Protein 3C3V (pdb70)

Structure (mmCIF, N/CA/C/O backbone):
data_3C3V
#
_entry.id   3C3V
#
_cell.length_a   144.929
_cell.length_b   144.929
_cell.length_c   86.924
_cell.angle_alpha   90.000
_cell.angle_beta   90.000
_cell.angle_gamma   120.000
#
_symmetry.space_group_name_H-M   'P 63 2 2'
#
loop_
_entity.id
_entity.type
_entity.pdbx_description
1 polymer 'Arachin Arah3 isoform'
2 non-polymer 'SODIUM ION'
3 water water
#
loop_
_atom_site.group_PDB
_atom_site.id
_atom_site.type_symbol
_atom_site.label_atom_id
_atom_site.label_alt_id
_atom_site.label_comp_id
_atom_site.label_asym_id
_atom_site.label_entity_id
_atom_site.label_seq_id
_atom_site.pdbx_PDB_ins_code
_atom_site.Cartn_x
_atom_site.Cartn_y
_atom_site.Cartn_z
_atom_site.occupancy
_atom_site.B_iso_or_equiv
_atom_site.auth_seq_id
_atom_site.auth_comp_id
_atom_site.auth_asym_id
_atom_site.auth_atom_id
_atom_site.pdbx_PDB_model_num
ATOM 1 N N . ILE A 1 1 ? 62.998 -40.978 12.040 1.00 29.93 21 ILE A N 1
ATOM 2 C CA . ILE A 1 1 ? 64.224 -40.838 11.131 1.00 30.64 21 ILE A CA 1
ATOM 3 C C . ILE A 1 1 ? 64.128 -41.761 9.920 1.00 29.07 21 ILE A C 1
ATOM 4 O O . ILE A 1 1 ? 63.317 -42.736 9.908 1.00 26.78 21 ILE A O 1
ATOM 9 N N . SER A 1 2 ? 64.858 -41.420 8.866 1.00 28.90 22 SER A N 1
ATOM 10 C CA . SER A 1 2 ? 65.126 -42.410 7.773 1.00 29.35 22 SER A CA 1
ATOM 11 C C . SER A 1 2 ? 66.364 -41.999 7.037 1.00 29.47 22 SER A C 1
ATOM 12 O O . SER A 1 2 ? 66.803 -40.816 7.095 1.00 28.51 22 SER A O 1
ATOM 15 N N . PHE A 1 3 ? 66.966 -42.972 6.395 1.00 28.03 23 PHE A N 1
ATOM 16 C CA . PHE A 1 3 ? 68.171 -42.704 5.610 1.00 28.60 23 PHE A CA 1
ATOM 17 C C . PHE A 1 3 ? 67.895 -43.502 4.350 1.00 29.27 23 PHE A C 1
ATOM 18 O O . PHE A 1 3 ? 67.826 -44.796 4.434 1.00 28.82 23 PHE A O 1
ATOM 26 N N . ARG A 1 4 ? 67.649 -42.782 3.243 1.00 26.33 24 ARG A N 1
ATOM 27 C CA . ARG A 1 4 ? 67.276 -43.401 2.010 1.00 26.80 24 ARG A CA 1
ATOM 28 C C . ARG A 1 4 ? 67.998 -42.735 0.871 1.00 28.44 24 ARG A C 1
ATOM 29 O O . ARG A 1 4 ? 68.452 -41.569 0.986 1.00 30.17 24 ARG A O 1
ATOM 37 N N . GLN A 1 5 ? 68.192 -43.452 -0.215 1.00 31.30 25 GLN A N 1
ATOM 38 C CA . GLN A 1 5 ? 68.665 -42.916 -1.495 1.00 33.23 25 GLN A CA 1
ATOM 39 C C . GLN A 1 5 ? 67.643 -41.971 -2.133 1.00 34.69 25 GLN A C 1
ATOM 40 O O . GLN A 1 5 ? 66.450 -42.304 -2.167 1.00 31.64 25 GLN A O 1
ATOM 46 N N . GLN A 1 6 ? 68.067 -40.779 -2.615 1.00 35.79 26 GLN A N 1
ATOM 47 C CA . GLN A 1 6 ? 67.120 -39.906 -3.346 1.00 37.16 26 GLN A CA 1
ATOM 48 C C . GLN A 1 6 ? 66.784 -40.478 -4.701 1.00 37.21 26 GLN A C 1
ATOM 49 O O . GLN A 1 6 ? 67.599 -41.166 -5.301 1.00 37.01 26 GLN A O 1
ATOM 55 N N . PRO A 1 7 ? 65.576 -40.180 -5.211 1.00 38.90 27 PRO A N 1
ATOM 56 C CA . PRO A 1 7 ? 65.194 -40.638 -6.571 1.00 40.06 27 PRO A CA 1
ATOM 57 C C . PRO A 1 7 ? 65.925 -39.881 -7.693 1.00 41.88 27 PRO A C 1
ATOM 58 O O . PRO A 1 7 ? 66.471 -38.777 -7.446 1.00 40.39 27 PRO A O 1
ATOM 62 N N . GLU A 1 8 ? 65.947 -40.472 -8.895 1.00 43.20 28 GLU A N 1
ATOM 63 C CA . GLU A 1 8 ? 66.654 -39.843 -10.032 1.00 46.02 28 GLU A CA 1
ATOM 64 C C . GLU A 1 8 ? 66.030 -38.451 -10.392 1.00 45.94 28 GLU A C 1
ATOM 65 O O . GLU A 1 8 ? 64.897 -38.121 -9.954 1.00 44.51 28 GLU A O 1
ATOM 71 N N . GLU A 1 9 ? 66.771 -37.645 -11.168 1.00 45.46 29 GLU A N 1
ATOM 72 C CA . GLU A 1 9 ? 66.326 -36.301 -11.554 1.00 45.86 29 GLU A CA 1
ATOM 73 C C . GLU A 1 9 ? 64.893 -36.366 -12.123 1.00 44.12 29 GLU A C 1
ATOM 74 O O . GLU A 1 9 ? 64.555 -37.272 -12.924 1.00 43.28 29 GLU A O 1
ATOM 80 N N . ASN A 1 10 ? 64.070 -35.437 -11.648 1.00 42.68 30 ASN A N 1
ATOM 81 C CA . ASN A 1 10 ? 62.699 -35.279 -12.066 1.00 41.66 30 ASN A CA 1
ATOM 82 C C . ASN A 1 10 ? 61.700 -36.377 -11.611 1.00 39.35 30 ASN A C 1
ATOM 83 O O . ASN A 1 10 ? 60.553 -36.268 -12.007 1.00 39.34 30 ASN A O 1
ATOM 88 N N . ALA A 1 11 ? 62.094 -37.391 -10.815 1.00 36.10 31 ALA A N 1
ATOM 89 C CA . ALA A 1 11 ? 61.156 -38.517 -10.529 1.00 34.49 31 ALA A CA 1
ATOM 90 C C . ALA A 1 11 ? 59.891 -38.067 -9.836 1.00 32.87 31 ALA A C 1
ATOM 91 O O . ALA A 1 11 ? 58.838 -38.754 -9.958 1.00 33.37 31 ALA A O 1
ATOM 93 N N . CYS A 1 12 ? 59.974 -36.971 -9.070 1.00 31.54 32 CYS A N 1
ATOM 94 C CA . CYS A 1 12 ? 58.857 -36.491 -8.229 1.00 31.58 32 CYS A CA 1
ATOM 95 C C . CYS A 1 12 ? 58.186 -35.247 -8.828 1.00 32.37 32 CYS A C 1
ATOM 96 O O . CYS A 1 12 ? 57.469 -34.552 -8.153 1.00 31.01 32 CYS A O 1
ATOM 99 N N . GLN A 1 13 ? 58.479 -35.007 -10.105 1.00 33.18 33 GLN A N 1
ATOM 100 C CA . GLN A 1 13 ? 57.817 -33.979 -10.933 1.00 35.33 33 GLN A CA 1
ATOM 101 C C . GLN A 1 13 ? 56.752 -34.608 -11.829 1.00 33.82 33 GLN A C 1
ATOM 102 O O . GLN A 1 13 ? 57.047 -35.358 -12.763 1.00 34.31 33 GLN A O 1
ATOM 108 N N . PHE A 1 14 ? 55.505 -34.320 -11.485 1.00 34.07 34 PHE A N 1
ATOM 109 C CA . PHE A 1 14 ? 54.370 -35.061 -12.010 1.00 34.41 34 PHE A CA 1
ATOM 110 C C . PHE A 1 14 ? 53.495 -34.168 -12.859 1.00 36.06 34 PHE A C 1
ATOM 111 O O . PHE A 1 14 ? 53.101 -33.118 -12.386 1.00 36.25 34 PHE A O 1
ATOM 119 N N . GLN A 1 15 ? 53.125 -34.641 -14.043 1.00 38.44 35 GLN A N 1
ATOM 120 C CA A GLN A 1 15 ? 51.991 -34.081 -14.815 0.50 39.11 35 GLN A CA 1
ATOM 121 C CA B GLN A 1 15 ? 51.995 -34.008 -14.746 0.50 39.00 35 GLN A CA 1
ATOM 122 C C . GLN A 1 15 ? 50.693 -34.535 -14.119 1.00 38.89 35 GLN A C 1
ATOM 123 O O . GLN A 1 15 ? 49.822 -33.764 -13.741 1.00 39.05 35 GLN A O 1
ATOM 134 N N . ARG A 1 16 ? 50.586 -35.832 -13.908 1.00 38.26 36 ARG A N 1
ATOM 135 C CA . ARG A 1 16 ? 49.492 -36.333 -13.066 1.00 38.29 36 ARG A CA 1
ATOM 136 C C . ARG A 1 16 ? 49.983 -37.518 -12.231 1.00 36.33 36 ARG A C 1
ATOM 137 O O . ARG A 1 16 ? 50.876 -38.221 -12.660 1.00 36.92 36 ARG A O 1
ATOM 145 N N . LEU A 1 17 ? 49.424 -37.667 -11.034 1.00 36.40 37 LEU A N 1
ATOM 146 C CA . LEU A 1 17 ? 49.603 -38.836 -10.179 1.00 36.62 37 LEU A CA 1
ATOM 147 C C . LEU A 1 17 ? 48.477 -39.813 -10.468 1.00 37.27 37 LEU A C 1
ATOM 148 O O . LEU A 1 17 ? 47.302 -39.428 -10.478 1.00 37.13 37 LEU A O 1
ATOM 153 N N . ASN A 1 18 ? 48.844 -41.051 -10.739 1.00 36.98 38 ASN A N 1
ATOM 154 C CA . ASN A 1 18 ? 47.888 -42.137 -10.980 1.00 37.88 38 ASN A CA 1
ATOM 155 C C . ASN A 1 18 ? 47.795 -43.052 -9.788 1.00 38.06 38 ASN A C 1
ATOM 156 O O . ASN A 1 18 ? 48.818 -43.384 -9.189 1.00 38.12 38 ASN A O 1
ATOM 161 N N . ALA A 1 19 ? 46.579 -43.425 -9.406 1.00 38.16 39 ALA A N 1
ATOM 162 C CA . ALA A 1 19 ? 46.366 -44.556 -8.498 1.00 37.90 39 ALA A CA 1
ATOM 163 C C . ALA A 1 19 ? 46.760 -45.818 -9.252 1.00 38.02 39 ALA A C 1
ATOM 164 O O . ALA A 1 19 ? 46.710 -45.859 -10.487 1.00 39.15 39 ALA A O 1
ATOM 166 N N . GLN A 1 20 ? 47.234 -46.825 -8.527 1.00 36.95 40 GLN A N 1
ATOM 167 C CA . GLN A 1 20 ? 47.771 -48.032 -9.141 1.00 37.43 40 GLN A CA 1
ATOM 168 C C . GLN A 1 20 ? 47.104 -49.297 -8.557 1.00 34.94 40 GLN A C 1
ATOM 169 O O . GLN A 1 20 ? 46.824 -49.348 -7.356 1.00 32.58 40 GLN A O 1
ATOM 175 N N . ARG A 1 21 ? 46.882 -50.310 -9.407 1.00 35.79 41 ARG A N 1
ATOM 176 C CA . ARG A 1 21 ? 46.371 -51.621 -8.970 1.00 36.30 41 ARG A CA 1
ATOM 177 C C . ARG A 1 21 ? 47.437 -52.628 -9.318 1.00 34.26 41 ARG A C 1
ATOM 178 O O . ARG A 1 21 ? 48.253 -52.345 -10.164 1.00 32.83 41 ARG A O 1
ATOM 186 N N . PRO A 1 22 ? 47.426 -53.831 -8.702 1.00 34.60 42 PRO A N 1
ATOM 187 C CA . PRO A 1 22 ? 48.477 -54.778 -9.129 1.00 34.52 42 PRO A CA 1
ATOM 188 C C . PRO A 1 22 ? 48.454 -55.141 -10.603 1.00 35.24 42 PRO A C 1
ATOM 189 O O . PRO A 1 22 ? 47.381 -55.090 -11.261 1.00 35.61 42 PRO A O 1
ATOM 193 N N . ASP A 1 23 ? 49.597 -55.499 -11.157 1.00 36.38 43 ASP A N 1
ATOM 194 C CA . ASP A 1 23 ? 49.653 -55.832 -12.560 1.00 37.56 43 ASP A CA 1
ATOM 195 C C . ASP A 1 23 ? 50.147 -57.253 -12.868 1.00 37.49 43 ASP A C 1
ATOM 196 O O . ASP A 1 23 ? 50.357 -57.596 -14.038 1.00 37.61 43 ASP A O 1
ATOM 201 N N . ASN A 1 24 ? 50.377 -58.050 -11.817 1.00 35.71 44 ASN A N 1
ATOM 202 C CA . ASN A 1 24 ? 50.819 -59.399 -11.944 1.00 35.64 44 ASN A CA 1
ATOM 203 C C . ASN A 1 24 ? 50.387 -60.223 -10.736 1.00 35.03 44 ASN A C 1
ATOM 204 O O . ASN A 1 24 ? 50.403 -59.731 -9.598 1.00 33.41 44 ASN A O 1
ATOM 209 N N . ARG A 1 25 ? 50.028 -61.482 -11.015 1.00 35.31 45 ARG A N 1
ATOM 210 C CA . ARG A 1 25 ? 49.714 -62.495 -10.037 1.00 35.84 45 ARG A CA 1
ATOM 211 C C . ARG A 1 25 ? 50.549 -63.790 -10.221 1.00 36.64 45 ARG A C 1
ATOM 212 O O . ARG A 1 25 ? 50.660 -64.317 -11.337 1.00 38.07 45 ARG A O 1
ATOM 220 N N . ILE A 1 26 ? 51.155 -64.268 -9.136 1.00 34.62 46 ILE A N 1
ATOM 221 C CA . ILE A 1 26 ? 52.000 -65.452 -9.134 1.00 34.92 46 ILE A CA 1
ATOM 222 C C . ILE A 1 26 ? 51.232 -66.471 -8.319 1.00 33.57 46 ILE A C 1
ATOM 223 O O . ILE A 1 26 ? 50.941 -66.294 -7.126 1.00 31.02 46 ILE A O 1
ATOM 228 N N . GLU A 1 27 ? 50.858 -67.544 -9.016 1.00 35.26 47 GLU A N 1
ATOM 229 C CA . GLU A 1 27 ? 50.027 -68.622 -8.470 1.00 34.87 47 GLU A CA 1
ATOM 230 C C . GLU A 1 27 ? 50.811 -69.625 -7.676 1.00 35.04 47 GLU A C 1
ATOM 231 O O . GLU A 1 27 ? 51.926 -70.039 -8.094 1.00 38.42 47 GLU A O 1
ATOM 237 N N . SER A 1 28 ? 50.284 -70.016 -6.520 1.00 34.47 48 SER A N 1
ATOM 238 C CA . SER A 1 28 ? 50.807 -71.191 -5.843 1.00 35.99 48 SER A CA 1
ATOM 239 C C . SER A 1 28 ? 49.687 -72.041 -5.317 1.00 36.80 48 SER A C 1
ATOM 240 O O . SER A 1 28 ? 48.464 -71.700 -5.416 1.00 34.05 48 SER A O 1
ATOM 243 N N . GLU A 1 29 ? 50.159 -73.137 -4.740 1.00 37.55 49 GLU A N 1
ATOM 244 C CA . GLU A 1 29 ? 49.329 -74.139 -4.178 1.00 39.67 49 GLU A CA 1
ATOM 245 C C . GLU A 1 29 ? 48.315 -73.627 -3.171 1.00 39.29 49 GLU A C 1
ATOM 246 O O . GLU A 1 29 ? 47.139 -73.809 -3.382 1.00 42.29 49 GLU A O 1
ATOM 252 N N . GLY A 1 30 ? 48.688 -73.078 -2.037 1.00 37.49 50 GLY A N 1
ATOM 253 C CA . GLY A 1 30 ? 47.565 -72.547 -1.278 1.00 35.05 50 GLY A CA 1
ATOM 254 C C . GLY A 1 30 ? 47.370 -71.039 -1.211 1.00 32.41 50 GLY A C 1
ATOM 255 O O . GLY A 1 30 ? 46.921 -70.560 -0.182 1.00 32.33 50 GLY A O 1
ATOM 256 N N . GLY A 1 31 ? 47.657 -70.292 -2.269 1.00 30.24 51 GLY A N 1
ATOM 257 C CA . GLY A 1 31 ? 47.294 -68.882 -2.264 1.00 29.37 51 GLY A CA 1
ATOM 258 C C . GLY A 1 31 ? 47.962 -68.225 -3.475 1.00 30.04 51 GLY A C 1
ATOM 259 O O . GLY A 1 31 ? 48.239 -68.917 -4.495 1.00 30.13 51 GLY A O 1
ATOM 260 N N . TYR A 1 32 ? 48.275 -66.919 -3.383 1.00 29.28 52 TYR A N 1
ATOM 261 C CA . TYR A 1 32 ? 48.962 -66.238 -4.493 1.00 28.97 52 TYR A CA 1
ATOM 262 C C . TYR A 1 32 ? 49.629 -64.938 -3.967 1.00 28.82 52 TYR A C 1
ATOM 263 O O . TYR A 1 32 ? 49.292 -64.488 -2.881 1.00 29.29 52 TYR A O 1
ATOM 272 N N . ILE A 1 33 ? 50.441 -64.336 -4.826 1.00 28.85 53 ILE A N 1
ATOM 273 C CA . ILE A 1 33 ? 51.145 -63.042 -4.530 1.00 29.42 53 ILE A CA 1
ATOM 274 C C . ILE A 1 33 ? 50.889 -62.151 -5.755 1.00 29.53 53 ILE A C 1
ATOM 275 O O . ILE A 1 33 ? 51.054 -62.588 -6.914 1.00 30.71 53 ILE A O 1
ATOM 280 N N . GLU A 1 34 ? 50.395 -60.944 -5.517 1.00 28.54 54 GLU A N 1
ATOM 281 C CA . GLU A 1 34 ? 50.211 -59.984 -6.555 1.00 28.90 54 GLU A CA 1
ATOM 282 C C . GLU A 1 34 ? 51.200 -58.840 -6.328 1.00 28.27 54 GLU A C 1
ATOM 283 O O . GLU A 1 34 ? 51.456 -58.494 -5.174 1.00 29.36 54 GLU A O 1
ATOM 289 N N . THR A 1 35 ? 51.732 -58.319 -7.425 1.00 27.46 55 THR A N 1
ATOM 290 C CA . THR A 1 35 ? 52.790 -57.243 -7.338 1.00 28.64 55 THR A CA 1
ATOM 291 C C . THR A 1 35 ? 52.284 -56.000 -8.080 1.00 29.54 55 THR A C 1
ATOM 292 O O . THR A 1 35 ? 51.560 -56.134 -9.107 1.00 29.27 55 THR A O 1
ATOM 296 N N . TRP A 1 36 ? 52.613 -54.800 -7.543 1.00 28.52 56 TRP A N 1
ATOM 297 C CA . TRP A 1 36 ? 52.514 -53.532 -8.283 1.00 29.28 56 TRP A CA 1
ATOM 298 C C . TRP A 1 36 ? 53.845 -53.263 -9.005 1.00 30.17 56 TRP A C 1
ATOM 299 O O . TRP A 1 36 ? 54.940 -53.602 -8.482 1.00 30.61 56 TRP A O 1
ATOM 310 N N . ASN A 1 37 ? 53.763 -52.728 -10.205 1.00 30.74 57 ASN A N 1
ATOM 311 C CA . ASN A 1 37 ? 54.929 -52.458 -10.997 1.00 30.97 57 ASN A CA 1
ATOM 312 C C . ASN A 1 37 ? 55.759 -51.367 -10.258 1.00 31.13 57 ASN A C 1
ATOM 313 O O . ASN A 1 37 ? 55.291 -50.271 -10.076 1.00 30.91 57 ASN A O 1
ATOM 318 N N . PRO A 1 38 ? 56.976 -51.709 -9.818 1.00 32.03 58 PRO A N 1
ATOM 319 C CA . PRO A 1 38 ? 57.763 -50.684 -9.084 1.00 31.95 58 PRO A CA 1
ATOM 320 C C . PRO A 1 38 ? 58.425 -49.619 -10.019 1.00 32.12 58 PRO A C 1
ATOM 321 O O . PRO A 1 38 ? 59.042 -48.628 -9.512 1.00 31.00 58 PRO A O 1
ATOM 325 N N . ASN A 1 39 ? 58.306 -49.830 -11.338 1.00 32.16 59 ASN A N 1
ATOM 326 C CA . ASN A 1 39 ? 58.908 -48.971 -12.387 1.00 32.97 59 ASN A CA 1
ATOM 327 C C . ASN A 1 39 ? 58.028 -47.780 -12.756 1.00 32.76 59 ASN A C 1
ATOM 328 O O . ASN A 1 39 ? 58.468 -46.877 -13.457 1.00 32.72 59 ASN A O 1
ATOM 333 N N . ASN A 1 40 ? 56.785 -47.791 -12.275 1.00 32.30 60 ASN A N 1
ATOM 334 C CA . ASN A 1 40 ? 55.843 -46.701 -12.477 1.00 32.11 60 ASN A CA 1
ATOM 335 C C . ASN A 1 40 ? 56.311 -45.464 -11.723 1.00 31.73 60 ASN A C 1
ATOM 336 O O . ASN A 1 40 ? 56.920 -45.568 -10.647 1.00 32.04 60 ASN A O 1
ATOM 341 N N . GLN A 1 41 ? 55.996 -44.290 -12.258 1.00 30.76 61 GLN A N 1
ATOM 342 C CA . GLN A 1 41 ? 56.573 -43.062 -11.693 1.00 30.65 61 GLN A CA 1
ATOM 343 C C . GLN A 1 41 ? 56.309 -42.895 -10.202 1.00 30.10 61 GLN A C 1
ATOM 344 O O . GLN A 1 41 ? 57.208 -42.417 -9.460 1.00 30.17 61 GLN A O 1
ATOM 350 N N . GLU A 1 42 ? 55.085 -43.250 -9.766 1.00 29.00 62 GLU A N 1
ATOM 351 C CA . GLU A 1 42 ? 54.657 -43.079 -8.380 1.00 28.87 62 GLU A CA 1
ATOM 352 C C . GLU A 1 42 ? 55.592 -43.852 -7.433 1.00 29.24 62 GLU A C 1
ATOM 353 O O . GLU A 1 42 ? 55.976 -43.332 -6.368 1.00 27.97 62 GLU A O 1
ATOM 359 N N . PHE A 1 43 ? 55.921 -45.083 -7.813 1.00 27.34 63 PHE A N 1
ATOM 360 C CA . PHE A 1 43 ? 56.831 -45.925 -7.031 1.00 29.94 63 PHE A CA 1
ATOM 361 C C . PHE A 1 43 ? 58.310 -45.567 -7.138 1.00 30.10 63 PHE A C 1
ATOM 362 O O . PHE A 1 43 ? 59.054 -45.753 -6.164 1.00 29.77 63 PHE A O 1
ATOM 370 N N . GLU A 1 44 ? 58.734 -45.154 -8.321 1.00 31.36 64 GLU A N 1
ATOM 371 C CA . GLU A 1 44 ? 60.106 -44.591 -8.492 1.00 32.46 64 GLU A CA 1
ATOM 372 C C . GLU A 1 44 ? 60.372 -43.394 -7.564 1.00 31.27 64 GLU A C 1
ATOM 373 O O . GLU A 1 44 ? 61.414 -43.324 -6.898 1.00 28.90 64 GLU A O 1
ATOM 379 N N . CYS A 1 45 ? 59.417 -42.456 -7.539 1.00 29.85 65 CYS A N 1
ATOM 380 C CA . CYS A 1 45 ? 59.415 -41.322 -6.648 1.00 28.91 65 CYS A CA 1
ATOM 381 C C . CYS A 1 45 ? 59.528 -41.705 -5.177 1.00 27.47 65 CYS A C 1
ATOM 382 O O . CYS A 1 45 ? 60.431 -41.245 -4.512 1.00 26.47 65 CYS A O 1
ATOM 385 N N . ALA A 1 46 ? 58.632 -42.582 -4.685 1.00 25.28 66 ALA A N 1
ATOM 386 C CA . ALA A 1 46 ? 58.628 -43.076 -3.313 1.00 24.70 66 ALA A CA 1
ATOM 387 C C . ALA A 1 46 ? 59.802 -44.015 -2.939 1.00 24.29 66 ALA A C 1
ATOM 388 O O . ALA A 1 46 ? 60.122 -44.096 -1.765 1.00 24.70 66 ALA A O 1
ATOM 390 N N . GLY A 1 47 ? 60.465 -44.610 -3.949 1.00 24.23 67 GLY A N 1
ATOM 391 C CA . GLY A 1 47 ? 61.604 -45.500 -3.820 1.00 24.29 67 GLY A CA 1
ATOM 392 C C . GLY A 1 47 ? 61.196 -46.804 -3.142 1.00 23.87 67 GLY A C 1
ATOM 393 O O . GLY A 1 47 ? 61.930 -47.307 -2.332 1.00 23.56 67 GLY A O 1
ATOM 394 N N . VAL A 1 48 ? 59.997 -47.308 -3.410 1.00 23.44 68 VAL A N 1
ATOM 395 C CA . VAL A 1 48 ? 59.507 -48.490 -2.673 1.00 21.51 68 VAL A CA 1
ATOM 396 C C . VAL A 1 48 ? 58.817 -49.472 -3.679 1.00 23.00 68 VAL A C 1
ATOM 397 O O . VAL A 1 48 ? 58.502 -49.103 -4.824 1.00 23.90 68 VAL A O 1
ATOM 401 N N . ALA A 1 49 ? 58.590 -50.684 -3.234 1.00 21.76 69 ALA A N 1
ATOM 402 C CA . ALA A 1 49 ? 57.797 -51.718 -4.032 1.00 23.69 69 ALA A CA 1
ATOM 403 C C . ALA A 1 49 ? 56.695 -52.259 -3.130 1.00 24.71 69 ALA A C 1
ATOM 404 O O . ALA A 1 49 ? 56.831 -52.270 -1.903 1.00 24.58 69 ALA A O 1
ATOM 406 N N . LEU A 1 50 ? 55.572 -52.667 -3.736 1.00 24.30 70 LEU A N 1
ATOM 407 C CA . LEU A 1 50 ? 54.409 -53.100 -2.979 1.00 24.08 70 LEU A CA 1
ATOM 408 C C . LEU A 1 50 ? 53.923 -54.436 -3.551 1.00 23.76 70 LEU A C 1
ATOM 409 O O . LEU A 1 50 ? 53.941 -54.661 -4.803 1.00 24.71 70 LEU A O 1
ATOM 414 N N . SER A 1 51 ? 53.473 -55.275 -2.640 1.00 25.22 71 SER A N 1
ATOM 415 C CA . SER A 1 51 ? 52.855 -56.579 -3.018 1.00 23.64 71 SER A CA 1
ATOM 416 C C . SER A 1 51 ? 51.782 -56.966 -2.040 1.00 24.31 71 SER A C 1
ATOM 417 O O . SER A 1 51 ? 51.640 -56.395 -0.944 1.00 24.35 71 SER A O 1
ATOM 420 N N . ARG A 1 52 ? 50.992 -57.967 -2.438 1.00 26.36 72 ARG A N 1
ATOM 421 C CA A ARG A 1 52 ? 49.857 -58.392 -1.656 0.50 27.06 72 ARG A CA 1
ATOM 422 C CA B ARG A 1 52 ? 49.853 -58.390 -1.643 0.50 27.27 72 ARG A CA 1
ATOM 423 C C . ARG A 1 52 ? 49.854 -59.909 -1.694 1.00 27.60 72 ARG A C 1
ATOM 424 O O . ARG A 1 52 ? 50.011 -60.498 -2.747 1.00 29.11 72 ARG A O 1
ATOM 439 N N . LEU A 1 53 ? 49.724 -60.525 -0.551 1.00 28.76 73 LEU A N 1
ATOM 440 C CA . LEU A 1 53 ? 49.788 -61.970 -0.429 1.00 29.03 73 LEU A CA 1
ATOM 441 C C . LEU A 1 53 ? 48.423 -62.476 0.060 1.00 28.55 73 LEU A C 1
ATOM 442 O O . LEU A 1 53 ? 47.782 -61.887 0.983 1.00 26.70 73 LEU A O 1
ATOM 447 N N . VAL A 1 54 ? 47.943 -63.569 -0.546 1.00 28.98 74 VAL A N 1
ATOM 448 C CA . VAL A 1 54 ? 46.717 -64.208 0.002 1.00 29.22 74 VAL A CA 1
ATOM 449 C C . VAL A 1 54 ? 47.085 -65.645 0.389 1.00 26.88 74 VAL A C 1
ATOM 450 O O . VAL A 1 54 ? 47.701 -66.394 -0.395 1.00 27.67 74 VAL A O 1
ATOM 454 N N . LEU A 1 55 ? 46.771 -66.009 1.610 1.00 25.66 75 LEU A N 1
ATOM 455 C CA . LEU A 1 55 ? 47.079 -67.371 2.135 1.00 28.33 75 LEU A CA 1
ATOM 456 C C . LEU A 1 55 ? 45.785 -68.009 2.614 1.00 28.41 75 LEU A C 1
ATOM 457 O O . LEU A 1 55 ? 45.117 -67.503 3.559 1.00 27.63 75 LEU A O 1
ATOM 462 N N . ARG A 1 56 ? 45.421 -69.139 1.966 1.00 28.81 76 ARG A N 1
ATOM 463 C CA . ARG A 1 56 ? 44.170 -69.820 2.322 1.00 29.90 76 ARG A CA 1
ATOM 464 C C . ARG A 1 56 ? 44.403 -70.691 3.581 1.00 29.49 76 ARG A C 1
ATOM 465 O O . ARG A 1 56 ? 45.550 -70.842 4.056 1.00 29.41 76 ARG A O 1
ATOM 473 N N . ARG A 1 57 ? 43.346 -71.290 4.130 1.00 29.15 77 ARG A N 1
ATOM 474 C CA . ARG A 1 57 ? 43.518 -72.193 5.264 1.00 29.32 77 ARG A CA 1
ATOM 475 C C . ARG A 1 57 ? 44.638 -73.242 5.007 1.00 30.01 77 ARG A C 1
ATOM 476 O O . ARG A 1 57 ? 44.704 -73.918 3.926 1.00 31.32 77 ARG A O 1
ATOM 484 N N . ASN A 1 58 ? 45.469 -73.430 6.033 1.00 28.97 78 ASN A N 1
ATOM 485 C CA . ASN A 1 58 ? 46.641 -74.327 6.007 1.00 30.55 78 ASN A CA 1
ATOM 486 C C . ASN A 1 58 ? 47.741 -73.986 4.989 1.00 30.08 78 ASN A C 1
ATOM 487 O O . ASN A 1 58 ? 48.566 -74.857 4.697 1.00 31.17 78 ASN A O 1
ATOM 492 N N . ALA A 1 59 ? 47.786 -72.750 4.448 1.00 29.14 79 ALA A N 1
ATOM 493 C CA . ALA A 1 59 ? 48.792 -72.409 3.433 1.00 29.18 79 ALA A CA 1
ATOM 494 C C . ALA A 1 59 ? 50.013 -71.814 4.215 1.00 28.14 79 ALA A C 1
ATOM 495 O O . ALA A 1 59 ? 49.841 -71.130 5.193 1.00 28.90 79 ALA A O 1
ATOM 497 N N . LEU A 1 60 ? 51.197 -72.169 3.759 1.00 29.47 80 LEU A N 1
ATOM 498 C CA . LEU A 1 60 ? 52.487 -71.734 4.378 1.00 27.97 80 LEU A CA 1
ATOM 499 C C . LEU A 1 60 ? 53.226 -70.951 3.335 1.00 28.80 80 LEU A C 1
ATOM 500 O O . LEU A 1 60 ? 53.550 -71.471 2.305 1.00 28.85 80 LEU A O 1
ATOM 505 N N . ARG A 1 61 ? 53.590 -69.690 3.629 1.00 29.32 81 ARG A N 1
ATOM 506 C CA . ARG A 1 61 ? 54.468 -68.940 2.733 1.00 29.22 81 ARG A CA 1
ATOM 507 C C . ARG A 1 61 ? 55.854 -69.331 3.280 1.00 27.96 81 ARG A C 1
ATOM 508 O O . ARG A 1 61 ? 56.209 -68.981 4.448 1.00 28.66 81 ARG A O 1
ATOM 516 N N . ARG A 1 62 ? 56.591 -70.068 2.475 1.00 25.15 82 ARG A N 1
ATOM 517 C CA . ARG A 1 62 ? 57.834 -70.749 2.891 1.00 26.97 82 ARG A CA 1
ATOM 518 C C . ARG A 1 62 ? 58.919 -69.686 3.103 1.00 26.79 82 ARG A C 1
ATOM 519 O O . ARG A 1 62 ? 58.838 -68.602 2.511 1.00 28.67 82 ARG A O 1
ATOM 527 N N . PRO A 1 63 ? 59.888 -69.988 3.975 1.00 28.21 83 PRO A N 1
ATOM 528 C CA . PRO A 1 63 ? 60.801 -68.877 4.432 1.00 25.89 83 PRO A CA 1
ATOM 529 C C . PRO A 1 63 ? 61.624 -68.176 3.350 1.00 26.03 83 PRO A C 1
ATOM 530 O O . PRO A 1 63 ? 62.111 -68.785 2.420 1.00 26.61 83 PRO A O 1
ATOM 534 N N . PHE A 1 64 ? 61.846 -66.867 3.523 1.00 25.61 84 PHE A N 1
ATOM 535 C CA . PHE A 1 64 ? 62.631 -66.123 2.566 1.00 23.42 84 PHE A CA 1
ATOM 536 C C . PHE A 1 64 ? 63.177 -64.887 3.356 1.00 21.95 84 PHE A C 1
ATOM 537 O O . PHE A 1 64 ? 62.589 -64.491 4.407 1.00 22.55 84 PHE A O 1
ATOM 545 N N . TYR A 1 65 ? 64.220 -64.288 2.812 1.00 22.66 85 TYR A N 1
ATOM 546 C CA . TYR A 1 65 ? 64.713 -62.979 3.380 1.00 21.58 85 TYR A CA 1
ATOM 547 C C . TYR A 1 65 ? 64.922 -62.040 2.211 1.00 23.48 85 TYR A C 1
ATOM 548 O O . TYR A 1 65 ? 64.879 -62.464 1.006 1.00 23.91 85 TYR A O 1
ATOM 557 N N . SER A 1 66 ? 65.019 -60.732 2.518 1.00 21.33 86 SER A N 1
ATOM 558 C CA . SER A 1 66 ? 65.083 -59.781 1.447 1.00 22.85 86 SER A CA 1
ATOM 559 C C . SER A 1 66 ? 66.179 -58.743 1.817 1.00 22.39 86 SER A C 1
ATOM 560 O O . SER A 1 66 ? 66.388 -58.519 2.981 1.00 22.56 86 SER A O 1
ATOM 563 N N . ASN A 1 67 ? 66.767 -58.132 0.798 1.00 21.86 87 ASN A N 1
ATOM 564 C CA . ASN A 1 67 ? 67.744 -57.027 0.867 1.00 23.31 87 ASN A CA 1
ATOM 565 C C . ASN A 1 67 ? 67.171 -55.707 1.333 1.00 23.67 87 ASN A C 1
ATOM 566 O O . ASN A 1 67 ? 67.920 -54.785 1.657 1.00 24.64 87 ASN A O 1
ATOM 571 N N . ALA A 1 68 ? 65.864 -55.570 1.306 1.00 24.23 88 ALA A N 1
ATOM 572 C CA . ALA A 1 68 ? 65.270 -54.283 1.670 1.00 24.04 88 ALA A CA 1
ATOM 573 C C . ALA A 1 68 ? 64.347 -54.585 2.854 1.00 25.16 88 ALA A C 1
ATOM 574 O O . ALA A 1 68 ? 63.731 -55.695 2.898 1.00 25.40 88 ALA A O 1
ATOM 576 N N . PRO A 1 69 ? 64.247 -53.661 3.817 1.00 24.31 89 PRO A N 1
ATOM 577 C CA . PRO A 1 69 ? 63.352 -53.820 4.994 1.00 23.09 89 PRO A CA 1
ATOM 578 C C . PRO A 1 69 ? 61.892 -53.861 4.505 1.00 21.55 89 PRO A C 1
ATOM 579 O O . PRO A 1 69 ? 61.554 -53.222 3.494 1.00 21.71 89 PRO A O 1
ATOM 583 N N . GLN A 1 70 ? 61.053 -54.591 5.216 1.00 21.56 90 GLN A N 1
ATOM 584 C CA . GLN A 1 70 ? 59.607 -54.627 4.874 1.00 21.48 90 GLN A CA 1
ATOM 585 C C . GLN A 1 70 ? 58.753 -54.264 6.040 1.00 21.84 90 GLN A C 1
ATOM 586 O O . GLN A 1 70 ? 59.082 -54.563 7.203 1.00 23.36 90 GLN A O 1
ATOM 592 N N . GLU A 1 71 ? 57.602 -53.721 5.726 1.00 21.72 91 GLU A N 1
ATOM 593 C CA . GLU A 1 71 ? 56.472 -53.586 6.718 1.00 21.67 91 GLU A CA 1
ATOM 594 C C . GLU A 1 71 ? 55.310 -54.367 6.077 1.00 23.74 91 GLU A C 1
ATOM 595 O O . GLU A 1 71 ? 55.002 -54.192 4.903 1.00 23.01 91 GLU A O 1
ATOM 601 N N . ILE A 1 72 ? 54.698 -55.245 6.853 1.00 22.23 92 ILE A N 1
ATOM 602 C CA . ILE A 1 72 ? 53.548 -56.053 6.331 1.00 24.83 92 ILE A CA 1
ATOM 603 C C . ILE A 1 72 ? 52.363 -55.715 7.187 1.00 23.42 92 ILE A C 1
ATOM 604 O O . ILE A 1 72 ? 52.407 -55.791 8.423 1.00 23.97 92 ILE A O 1
ATOM 609 N N . PHE A 1 73 ? 51.283 -55.343 6.533 1.00 24.36 93 PHE A N 1
ATOM 610 C CA . PHE A 1 73 ? 50.044 -55.081 7.220 1.00 23.46 93 PHE A CA 1
ATOM 611 C C . PHE A 1 73 ? 49.028 -56.257 6.973 1.00 27.37 93 PHE A C 1
ATOM 612 O O . PHE A 1 73 ? 48.847 -56.605 5.805 1.00 24.99 93 PHE A O 1
ATOM 620 N N . ILE A 1 74 ? 48.385 -56.755 8.054 1.00 24.74 94 ILE A N 1
ATOM 621 C CA . ILE A 1 74 ? 47.428 -57.894 7.984 1.00 26.99 94 ILE A CA 1
ATOM 622 C C . ILE A 1 74 ? 46.021 -57.224 7.834 1.00 25.07 94 ILE A C 1
ATOM 623 O O . ILE A 1 74 ? 45.448 -56.660 8.778 1.00 27.03 94 ILE A O 1
ATOM 628 N N . GLN A 1 75 ? 45.559 -57.233 6.593 1.00 24.41 95 GLN A N 1
ATOM 629 C CA . GLN A 1 75 ? 44.285 -56.660 6.200 1.00 26.69 95 GLN A CA 1
ATOM 630 C C . GLN A 1 75 ? 43.108 -57.527 6.697 1.00 27.06 95 GLN A C 1
ATOM 631 O O . GLN A 1 75 ? 42.108 -57.008 7.244 1.00 27.92 95 GLN A O 1
ATOM 637 N N . GLN A 1 76 ? 43.329 -58.817 6.613 1.00 28.31 96 GLN A N 1
ATOM 638 C CA . GLN A 1 76 ? 42.329 -59.792 7.139 1.00 28.52 96 GLN A CA 1
ATOM 639 C C . GLN A 1 76 ? 42.970 -61.073 7.507 1.00 27.55 96 GLN A C 1
ATOM 640 O O . GLN A 1 76 ? 44.042 -61.407 6.964 1.00 28.85 96 GLN A O 1
ATOM 646 N N . GLY A 1 77 ? 42.333 -61.797 8.439 1.00 26.93 97 GLY A N 1
ATOM 647 C CA . GLY A 1 77 ? 42.783 -63.118 8.818 1.00 28.47 97 GLY A CA 1
ATOM 648 C C . GLY A 1 77 ? 43.663 -63.171 10.052 1.00 28.70 97 GLY A C 1
ATOM 649 O O . GLY A 1 77 ? 44.012 -62.125 10.665 1.00 29.17 97 GLY A O 1
ATOM 650 N N . ARG A 1 78 ? 44.056 -64.386 10.405 1.00 28.59 98 ARG A N 1
ATOM 651 C CA . ARG A 1 78 ? 44.865 -64.641 11.566 1.00 31.20 98 ARG A CA 1
ATOM 652 C C . ARG A 1 78 ? 45.625 -65.930 11.374 1.00 30.67 98 ARG A C 1
ATOM 653 O O . ARG A 1 78 ? 45.281 -66.756 10.502 1.00 31.52 98 ARG A O 1
ATOM 661 N N . GLY A 1 79 ? 46.725 -66.068 12.115 1.00 29.59 99 GLY A N 1
ATOM 662 C CA . GLY A 1 79 ? 47.669 -67.117 11.792 1.00 28.10 99 GLY A CA 1
ATOM 663 C C . GLY A 1 79 ? 48.930 -66.972 12.669 1.00 26.66 99 GLY A C 1
ATOM 664 O O . GLY A 1 79 ? 48.876 -66.420 13.767 1.00 26.91 99 GLY A O 1
ATOM 665 N N . TYR A 1 80 ? 49.997 -67.586 12.200 1.00 27.29 100 TYR A N 1
ATOM 666 C CA . TYR A 1 80 ? 51.295 -67.647 12.905 1.00 29.05 100 TYR A CA 1
ATOM 667 C C . TYR A 1 80 ? 52.349 -67.112 11.957 1.00 27.64 100 TYR A C 1
ATOM 668 O O . TYR A 1 80 ? 52.235 -67.329 10.762 1.00 26.87 100 TYR A O 1
ATOM 677 N N . PHE A 1 81 ? 53.418 -66.450 12.474 1.00 27.17 101 PHE A N 1
ATOM 678 C CA . PHE A 1 81 ? 54.597 -66.174 11.664 1.00 25.38 101 PHE A CA 1
ATOM 679 C C . PHE A 1 81 ? 55.841 -66.364 12.530 1.00 23.67 101 PHE A C 1
ATOM 680 O O . PHE A 1 81 ? 55.755 -66.416 13.738 1.00 25.95 101 PHE A O 1
ATOM 688 N N . GLY A 1 82 ? 56.938 -66.679 11.900 1.00 25.07 102 GLY A N 1
ATOM 689 C CA . GLY A 1 82 ? 58.280 -66.568 12.550 1.00 25.61 102 GLY A CA 1
ATOM 690 C C . GLY A 1 82 ? 59.226 -65.623 11.828 1.00 27.36 102 GLY A C 1
ATOM 691 O O . GLY A 1 82 ? 59.217 -65.498 10.612 1.00 26.70 102 GLY A O 1
ATOM 692 N N . LEU A 1 83 ? 60.070 -64.969 12.610 1.00 26.36 103 LEU A N 1
ATOM 693 C CA . LEU A 1 83 ? 61.183 -64.206 12.080 1.00 28.54 103 LEU A CA 1
ATOM 694 C C . LEU A 1 83 ? 62.418 -64.916 12.647 1.00 28.97 103 LEU A C 1
ATOM 695 O O . LEU A 1 83 ? 62.353 -65.358 13.810 1.00 31.75 103 LEU A O 1
ATOM 700 N N . ILE A 1 84 ? 63.452 -65.138 11.826 1.00 28.32 104 ILE A N 1
ATOM 701 C CA . ILE A 1 84 ? 64.696 -65.762 12.294 1.00 30.67 104 ILE A CA 1
ATOM 702 C C . ILE A 1 84 ? 65.795 -64.680 12.359 1.00 29.76 104 ILE A C 1
ATOM 703 O O . ILE A 1 84 ? 66.267 -64.172 11.332 1.00 31.67 104 ILE A O 1
ATOM 708 N N . PHE A 1 85 ? 66.082 -64.298 13.578 1.00 29.50 105 PHE A N 1
ATOM 709 C CA . PHE A 1 85 ? 67.165 -63.366 13.932 1.00 29.49 105 PHE A CA 1
ATOM 710 C C . PHE A 1 85 ? 68.480 -64.108 14.116 1.00 29.70 105 PHE A C 1
ATOM 711 O O . PHE A 1 85 ? 68.611 -64.953 15.035 1.00 28.46 105 PHE A O 1
ATOM 719 N N . PRO A 1 86 ? 69.460 -63.807 13.263 1.00 30.82 106 PRO A N 1
ATOM 720 C CA . PRO A 1 86 ? 70.601 -64.762 13.209 1.00 31.64 106 PRO A CA 1
ATOM 721 C C . PRO A 1 86 ? 71.394 -64.967 14.509 1.00 31.93 106 PRO A C 1
ATOM 722 O O . PRO A 1 86 ? 71.718 -63.998 15.230 1.00 31.46 106 PRO A O 1
ATOM 726 N N . GLY A 1 87 ? 71.615 -66.248 14.810 1.00 31.67 107 GLY A N 1
ATOM 727 C CA . GLY A 1 87 ? 72.366 -66.719 15.963 1.00 31.26 107 GLY A CA 1
ATOM 728 C C . GLY A 1 87 ? 71.626 -66.730 17.266 1.00 32.60 107 GLY A C 1
ATOM 729 O O . GLY A 1 87 ? 72.179 -67.218 18.282 1.00 33.15 107 GLY A O 1
ATOM 730 N N . CYS A 1 88 ? 70.390 -66.177 17.301 1.00 33.56 108 CYS A N 1
ATOM 731 C CA . CYS A 1 88 ? 69.590 -66.159 18.553 1.00 33.53 108 CYS A CA 1
ATOM 732 C C . CYS A 1 88 ? 69.246 -67.627 18.896 1.00 34.23 108 CYS A C 1
ATOM 733 O O . CYS A 1 88 ? 68.869 -68.368 17.999 1.00 35.01 108 CYS A O 1
ATOM 736 N N . PRO A 1 89 ? 69.442 -68.058 20.153 1.00 34.57 109 PRO A N 1
ATOM 737 C CA . PRO A 1 89 ? 69.137 -69.430 20.496 1.00 33.74 109 PRO A CA 1
ATOM 738 C C . PRO A 1 89 ? 67.625 -69.669 20.392 1.00 33.53 109 PRO A C 1
ATOM 739 O O . PRO A 1 89 ? 66.790 -68.726 20.382 1.00 33.90 109 PRO A O 1
ATOM 743 N N . SER A 1 90 ? 67.277 -70.939 20.245 1.00 32.44 110 SER A N 1
ATOM 744 C CA . SER A 1 90 ? 65.904 -71.318 20.363 1.00 31.67 110 SER A CA 1
ATOM 745 C C . SER A 1 90 ? 65.333 -71.065 21.718 1.00 29.89 110 SER A C 1
ATOM 746 O O . SER A 1 90 ? 66.029 -71.237 22.734 1.00 32.18 110 SER A O 1
ATOM 749 N N . THR A 1 91 ? 64.101 -70.569 21.804 1.00 26.24 111 THR A N 1
ATOM 750 C CA . THR A 1 91 ? 63.478 -70.441 23.129 1.00 26.78 111 THR A CA 1
ATOM 751 C C . THR A 1 91 ? 62.138 -71.172 23.280 1.00 25.42 111 THR A C 1
ATOM 752 O O . THR A 1 91 ? 61.490 -71.069 24.356 1.00 25.99 111 THR A O 1
ATOM 756 N N . TYR A 1 92 ? 61.693 -71.810 22.208 1.00 25.75 112 TYR A N 1
ATOM 757 C CA . TYR A 1 92 ? 60.419 -72.644 22.226 1.00 26.43 112 TYR A CA 1
ATOM 758 C C . TYR A 1 92 ? 60.924 -74.096 22.107 1.00 28.22 112 TYR A C 1
ATOM 759 O O . TYR A 1 92 ? 61.690 -74.437 21.183 1.00 28.29 112 TYR A O 1
ATOM 768 N N . GLU A 1 93 ? 60.539 -74.932 23.061 1.00 30.38 113 GLU A N 1
ATOM 769 C CA . GLU A 1 93 ? 61.054 -76.328 23.018 1.00 32.86 113 GLU A CA 1
ATOM 770 C C . GLU A 1 93 ? 60.080 -77.264 23.681 1.00 34.16 113 GLU A C 1
ATOM 771 O O . GLU A 1 93 ? 59.285 -76.867 24.520 1.00 31.69 113 GLU A O 1
ATOM 777 N N . GLU A 1 94 ? 60.167 -78.538 23.293 1.00 38.09 114 GLU A N 1
ATOM 778 C CA . GLU A 1 94 ? 59.398 -79.599 23.980 1.00 42.34 114 GLU A CA 1
ATOM 779 C C . GLU A 1 94 ? 60.209 -80.866 24.231 1.00 44.64 114 GLU A C 1
ATOM 780 O O . GLU A 1 94 ? 61.078 -81.225 23.408 1.00 44.19 114 GLU A O 1
ATOM 786 N N . PRO A 1 95 ? 59.896 -81.545 25.363 1.00 47.92 115 PRO A N 1
ATOM 787 C CA . PRO A 1 95 ? 60.418 -82.867 25.753 1.00 50.33 115 PRO A CA 1
ATOM 788 C C . PRO A 1 95 ? 60.054 -83.918 24.688 1.00 53.29 115 PRO A C 1
ATOM 789 O O . PRO A 1 95 ? 58.977 -83.818 24.050 1.00 52.88 115 PRO A O 1
ATOM 793 N N . ALA A 1 96 ? 60.987 -84.849 24.441 1.00 56.86 116 ALA A N 1
ATOM 794 C CA . ALA A 1 96 ? 60.756 -85.985 23.524 1.00 60.53 116 ALA A CA 1
ATOM 795 C C . ALA A 1 96 ? 59.484 -86.710 23.990 1.00 62.91 116 ALA A C 1
ATOM 796 O O . ALA A 1 96 ? 59.356 -87.064 25.174 1.00 63.08 116 ALA A O 1
ATOM 798 N N . GLN A 1 97 ? 58.520 -86.830 23.067 1.00 65.77 117 GLN A N 1
ATOM 799 C CA . GLN A 1 97 ? 57.158 -87.320 23.358 1.00 68.29 117 GLN A CA 1
ATOM 800 C C . GLN A 1 97 ? 56.566 -86.838 24.700 1.00 69.03 117 GLN A C 1
ATOM 801 O O . GLN A 1 97 ? 55.452 -86.286 24.755 1.00 69.95 117 GLN A O 1
ATOM 807 N N . GLN A 1 118 ? 64.872 -86.646 30.970 1.00 76.62 138 GLN A N 1
ATOM 808 C CA . GLN A 1 118 ? 64.295 -85.741 29.973 1.00 76.22 138 GLN A CA 1
ATOM 809 C C . GLN A 1 118 ? 65.301 -85.437 28.853 1.00 75.45 138 GLN A C 1
ATOM 810 O O . GLN A 1 118 ? 66.456 -85.019 29.118 1.00 75.40 138 GLN A O 1
ATOM 816 N N . GLN A 1 119 ? 64.844 -85.662 27.615 1.00 73.70 139 GLN A N 1
ATOM 817 C CA . GLN A 1 119 ? 65.587 -85.306 26.404 1.00 71.74 139 GLN A CA 1
ATOM 818 C C . GLN A 1 119 ? 64.676 -84.441 25.517 1.00 69.38 139 GLN A C 1
ATOM 819 O O . GLN A 1 119 ? 63.453 -84.410 25.711 1.00 68.75 139 GLN A O 1
ATOM 825 N N . GLN A 1 120 ? 65.278 -83.752 24.550 1.00 66.48 140 GLN A N 1
ATOM 826 C CA . GLN A 1 120 ? 64.584 -82.717 23.790 1.00 63.69 140 GLN A CA 1
ATOM 827 C C . GLN A 1 120 ? 64.074 -83.173 22.408 1.00 61.39 140 GLN A C 1
ATOM 828 O O . GLN A 1 120 ? 64.815 -83.771 21.612 1.00 61.47 140 GLN A O 1
ATOM 834 N N . GLN A 1 121 ? 62.812 -82.880 22.127 1.00 57.87 141 GLN A N 1
ATOM 835 C CA . GLN A 1 121 ? 62.231 -83.251 20.853 1.00 54.92 141 GLN A CA 1
ATOM 836 C C . GLN A 1 121 ? 62.569 -82.236 19.742 1.00 51.47 141 GLN A C 1
ATOM 837 O O . GLN A 1 121 ? 63.378 -82.537 18.836 1.00 52.54 141 GLN A O 1
ATOM 843 N N . ASP A 1 122 ? 61.936 -81.062 19.792 1.00 45.34 142 ASP A N 1
ATOM 844 C CA . ASP A 1 122 ? 62.220 -80.032 18.811 1.00 39.90 142 ASP A CA 1
ATOM 845 C C . ASP A 1 122 ? 62.371 -78.744 19.585 1.00 36.55 142 ASP A C 1
ATOM 846 O O . ASP A 1 122 ? 61.837 -78.622 20.657 1.00 33.59 142 ASP A O 1
ATOM 851 N N . SER A 1 123 ? 63.129 -77.822 19.024 1.00 34.81 143 SER A N 1
ATOM 852 C CA . SER A 1 123 ? 63.254 -76.492 19.617 1.00 33.46 143 SER A CA 1
ATOM 853 C C . SER A 1 123 ? 63.381 -75.540 18.458 1.00 31.98 143 SER A C 1
ATOM 854 O O . SER A 1 123 ? 63.901 -75.902 17.398 1.00 31.22 143 SER A O 1
ATOM 857 N N . HIS A 1 124 ? 62.973 -74.294 18.670 1.00 30.35 144 HIS A N 1
ATOM 858 C CA . HIS A 1 124 ? 62.922 -73.371 17.560 1.00 29.99 144 HIS A CA 1
ATOM 859 C C . HIS A 1 124 ? 62.755 -71.968 18.096 1.00 29.41 144 HIS A C 1
ATOM 860 O O . HIS A 1 124 ? 62.503 -71.798 19.279 1.00 27.14 144 HIS A O 1
ATOM 867 N N . GLN A 1 125 ? 62.900 -70.972 17.210 1.00 30.66 145 GLN A N 1
ATOM 868 C CA . GLN A 1 125 ? 62.678 -69.584 17.643 1.00 31.42 145 GLN A CA 1
ATOM 869 C C . GLN A 1 125 ? 61.177 -69.312 17.893 1.00 30.36 145 GLN A C 1
ATOM 870 O O . GLN A 1 125 ? 60.305 -70.099 17.469 1.00 30.36 145 GLN A O 1
ATOM 876 N N . LYS A 1 126 ? 60.883 -68.311 18.716 1.00 29.27 146 LYS A N 1
ATOM 877 C CA . LYS A 1 126 ? 59.531 -67.867 19.037 1.00 30.76 146 LYS A CA 1
ATOM 878 C C . LYS A 1 126 ? 58.612 -67.832 17.805 1.00 30.74 146 LYS A C 1
ATOM 879 O O . LYS A 1 126 ? 58.954 -67.331 16.739 1.00 30.37 146 LYS A O 1
ATOM 885 N N . VAL A 1 127 ? 57.432 -68.414 17.967 1.00 31.71 147 VAL A N 1
ATOM 886 C CA . VAL A 1 127 ? 56.419 -68.372 16.914 1.00 31.37 147 VAL A CA 1
ATOM 887 C C . VAL A 1 127 ? 55.404 -67.367 17.411 1.00 30.28 147 VAL A C 1
ATOM 888 O O . VAL A 1 127 ? 54.936 -67.432 18.568 1.00 31.40 147 VAL A O 1
ATOM 892 N N . HIS A 1 128 ? 55.080 -66.419 16.550 1.00 29.01 148 HIS A N 1
ATOM 893 C CA . HIS A 1 128 ? 54.164 -65.375 16.908 1.00 29.30 148 HIS A CA 1
ATOM 894 C C . HIS A 1 128 ? 52.776 -65.602 16.276 1.00 29.63 148 HIS A C 1
ATOM 895 O O . HIS A 1 128 ? 52.657 -65.893 15.090 1.00 28.62 148 HIS A O 1
ATOM 902 N N . ARG A 1 129 ? 51.738 -65.401 17.072 1.00 32.22 149 ARG A N 1
ATOM 903 C CA . ARG A 1 129 ? 50.378 -65.152 16.531 1.00 32.26 149 ARG A CA 1
ATOM 904 C C . ARG A 1 129 ? 50.215 -63.772 15.887 1.00 32.18 149 ARG A C 1
ATOM 905 O O . ARG A 1 129 ? 50.749 -62.714 16.356 1.00 32.96 149 ARG A O 1
ATOM 913 N N . PHE A 1 130 ? 49.533 -63.727 14.773 1.00 29.39 150 PHE A N 1
ATOM 914 C CA . PHE A 1 130 ? 49.122 -62.463 14.188 1.00 29.55 150 PHE A CA 1
ATOM 915 C C . PHE A 1 130 ? 47.602 -62.403 14.004 1.00 31.04 150 PHE A C 1
ATOM 916 O O . PHE A 1 130 ? 46.933 -63.462 13.850 1.00 28.58 150 PHE A O 1
ATOM 924 N N . ASN A 1 131 ? 47.094 -61.182 13.971 1.00 30.92 151 ASN A N 1
ATOM 925 C CA . ASN A 1 131 ? 45.673 -60.914 13.877 1.00 32.42 151 ASN A CA 1
ATOM 926 C C . ASN A 1 131 ? 45.481 -59.798 12.877 1.00 30.75 151 ASN A C 1
ATOM 927 O O . ASN A 1 131 ? 46.474 -59.038 12.565 1.00 29.09 151 ASN A O 1
ATOM 932 N N . GLU A 1 132 ? 44.221 -59.629 12.408 1.00 28.61 152 GLU A N 1
ATOM 933 C CA . GLU A 1 132 ? 43.827 -58.504 11.549 1.00 29.08 152 GLU A CA 1
ATOM 934 C C . GLU A 1 132 ? 44.250 -57.217 12.179 1.00 27.49 152 GLU A C 1
ATOM 935 O O . GLU A 1 132 ? 44.022 -57.012 13.373 1.00 26.43 152 GLU A O 1
ATOM 941 N N . GLY A 1 133 ? 44.834 -56.349 11.373 1.00 25.96 153 GLY A N 1
ATOM 942 C CA . GLY A 1 133 ? 45.174 -55.012 11.905 1.00 26.61 153 GLY A CA 1
ATOM 943 C C . GLY A 1 133 ? 46.645 -54.963 12.327 1.00 25.53 153 GLY A C 1
ATOM 944 O O . GLY A 1 133 ? 47.173 -53.875 12.645 1.00 25.59 153 GLY A O 1
ATOM 945 N N . ASP A 1 134 ? 47.295 -56.122 12.357 1.00 23.92 154 ASP A N 1
ATOM 946 C CA . ASP A 1 134 ? 48.734 -56.159 12.785 1.00 22.10 154 ASP A CA 1
ATOM 947 C C . ASP A 1 134 ? 49.635 -55.566 11.723 1.00 22.61 154 ASP A C 1
ATOM 948 O O . ASP A 1 134 ? 49.473 -55.753 10.532 1.00 22.64 154 ASP A O 1
ATOM 953 N N . LEU A 1 135 ? 50.647 -54.825 12.215 1.00 22.44 155 LEU A N 1
ATOM 954 C CA . LEU A 1 135 ? 51.669 -54.319 11.336 1.00 22.74 155 LEU A CA 1
ATOM 955 C C . LEU A 1 135 ? 52.997 -55.010 11.794 1.00 22.20 155 LEU A C 1
ATOM 956 O O . LEU A 1 135 ? 53.384 -54.876 12.951 1.00 21.54 155 LEU A O 1
ATOM 961 N N . ILE A 1 136 ? 53.641 -55.714 10.894 1.00 21.72 156 ILE A N 1
ATOM 962 C CA . ILE A 1 136 ? 54.840 -56.505 11.218 1.00 22.22 156 ILE A CA 1
ATOM 963 C C . ILE A 1 136 ? 56.071 -55.898 10.510 1.00 21.09 156 ILE A C 1
ATOM 964 O O . ILE A 1 136 ? 56.016 -55.530 9.328 1.00 22.00 156 ILE A O 1
ATOM 969 N N . ALA A 1 137 ? 57.169 -55.784 11.254 1.00 22.38 157 ALA A N 1
ATOM 970 C CA . ALA A 1 137 ? 58.395 -55.155 10.743 1.00 20.05 157 ALA A CA 1
ATOM 971 C C . ALA A 1 137 ? 59.394 -56.275 10.454 1.00 21.54 157 ALA A C 1
ATOM 972 O O . ALA A 1 137 ? 59.694 -57.071 11.361 1.00 23.20 157 ALA A O 1
ATOM 974 N N . VAL A 1 138 ? 59.931 -56.340 9.248 1.00 21.68 158 VAL A N 1
ATOM 975 C CA . VAL A 1 138 ? 60.881 -57.423 8.908 1.00 21.95 158 VAL A CA 1
ATOM 976 C C . VAL A 1 138 ? 62.222 -56.719 8.549 1.00 21.17 158 VAL A C 1
ATOM 977 O O . VAL A 1 138 ? 62.329 -56.151 7.467 1.00 20.44 158 VAL A O 1
ATOM 981 N N . PRO A 1 139 ? 63.197 -56.718 9.464 1.00 22.73 159 PRO A N 1
ATOM 982 C CA . PRO A 1 139 ? 64.500 -56.081 9.065 1.00 22.58 159 PRO A CA 1
ATOM 983 C C . PRO A 1 139 ? 65.192 -56.745 7.843 1.00 23.51 159 PRO A C 1
ATOM 984 O O . PRO A 1 139 ? 64.956 -57.888 7.549 1.00 21.98 159 PRO A O 1
ATOM 988 N N . THR A 1 140 ? 66.036 -56.016 7.143 1.00 24.09 160 THR A N 1
ATOM 989 C CA . THR A 1 140 ? 66.849 -56.509 6.040 1.00 23.68 160 THR A CA 1
ATOM 990 C C . THR A 1 140 ? 67.614 -57.779 6.459 1.00 23.92 160 THR A C 1
ATOM 991 O O . THR A 1 140 ? 68.209 -57.823 7.582 1.00 21.49 160 THR A O 1
ATOM 995 N N . GLY A 1 141 ? 67.505 -58.804 5.610 1.00 23.76 161 GLY A N 1
ATOM 996 C CA . GLY A 1 141 ? 68.169 -60.119 5.778 1.00 25.24 161 GLY A CA 1
ATOM 997 C C . GLY A 1 141 ? 67.606 -61.035 6.867 1.00 26.23 161 GLY A C 1
ATOM 998 O O . GLY A 1 141 ? 68.199 -62.032 7.188 1.00 28.04 161 GLY A O 1
ATOM 999 N N . VAL A 1 142 ? 66.514 -60.664 7.508 1.00 23.33 162 VAL A N 1
ATOM 1000 C CA . VAL A 1 142 ? 65.906 -61.483 8.521 1.00 24.43 162 VAL A CA 1
ATOM 1001 C C . VAL A 1 142 ? 64.900 -62.387 7.776 1.00 23.39 162 VAL A C 1
ATOM 1002 O O . VAL A 1 142 ? 64.039 -61.941 7.002 1.00 23.40 162 VAL A O 1
ATOM 1006 N N . ALA A 1 143 ? 65.026 -63.677 8.014 1.00 24.59 163 ALA A N 1
ATOM 1007 C CA . ALA A 1 143 ? 64.092 -64.656 7.347 1.00 23.40 163 ALA A CA 1
ATOM 1008 C C . ALA A 1 143 ? 62.702 -64.657 7.973 1.00 24.21 163 ALA A C 1
ATOM 1009 O O . ALA A 1 143 ? 62.553 -64.552 9.202 1.00 23.44 163 ALA A O 1
ATOM 1011 N N . PHE A 1 144 ? 61.671 -64.741 7.110 1.00 25.06 164 PHE A N 1
ATOM 1012 C CA . PHE A 1 144 ? 60.302 -64.638 7.506 1.00 24.00 164 PHE A CA 1
ATOM 1013 C C . PHE A 1 144 ? 59.508 -65.803 6.858 1.00 24.01 164 PHE A C 1
ATOM 1014 O O . PHE A 1 144 ? 59.685 -66.064 5.697 1.00 25.50 164 PHE A O 1
ATOM 1022 N N . TRP A 1 145 ? 58.612 -66.354 7.639 1.00 23.68 165 TRP A N 1
ATOM 1023 C CA . TRP A 1 145 ? 57.553 -67.308 7.096 1.00 25.21 165 TRP A CA 1
ATOM 1024 C C . TRP A 1 145 ? 56.189 -66.981 7.745 1.00 26.15 165 TRP A C 1
ATOM 1025 O O . TRP A 1 145 ? 56.140 -66.415 8.848 1.00 23.26 165 TRP A O 1
ATOM 1036 N N . LEU A 1 146 ? 55.064 -67.325 7.070 1.00 26.35 166 LEU A N 1
ATOM 1037 C CA . LEU A 1 146 ? 53.695 -66.903 7.531 1.00 27.79 166 LEU A CA 1
ATOM 1038 C C . LEU A 1 146 ? 52.842 -68.158 7.276 1.00 27.89 166 LEU A C 1
ATOM 1039 O O . LEU A 1 146 ? 53.067 -68.852 6.320 1.00 27.15 166 LEU A O 1
ATOM 1044 N N . TYR A 1 147 ? 51.902 -68.401 8.162 1.00 27.83 167 TYR A N 1
ATOM 1045 C CA . TYR A 1 147 ? 50.957 -69.578 8.049 1.00 27.11 167 TYR A CA 1
ATOM 1046 C C . TYR A 1 147 ? 49.546 -69.172 8.445 1.00 29.25 167 TYR A C 1
ATOM 1047 O O . TYR A 1 147 ? 49.345 -68.448 9.454 1.00 28.31 167 TYR A O 1
ATOM 1056 N N . ASN A 1 148 ? 48.535 -69.605 7.654 1.00 29.24 168 ASN A N 1
ATOM 1057 C CA . ASN A 1 148 ? 47.143 -69.350 8.048 1.00 30.27 168 ASN A CA 1
ATOM 1058 C C . ASN A 1 148 ? 46.540 -70.682 8.594 1.00 30.70 168 ASN A C 1
ATOM 1059 O O . ASN A 1 148 ? 46.547 -71.668 7.860 1.00 30.63 168 ASN A O 1
ATOM 1064 N N . ASP A 1 149 ? 46.030 -70.682 9.821 1.00 32.53 169 ASP A N 1
ATOM 1065 C CA . ASP A 1 149 ? 45.421 -71.891 10.433 1.00 35.40 169 ASP A CA 1
ATOM 1066 C C . ASP A 1 149 ? 43.873 -71.765 10.567 1.00 35.65 169 ASP A C 1
ATOM 1067 O O . ASP A 1 149 ? 43.241 -72.512 11.360 1.00 37.53 169 ASP A O 1
ATOM 1072 N N . HIS A 1 150 ? 43.273 -70.808 9.852 1.00 35.10 170 HIS A N 1
ATOM 1073 C CA . HIS A 1 150 ? 41.847 -70.552 9.941 1.00 36.13 170 HIS A CA 1
ATOM 1074 C C . HIS A 1 150 ? 41.172 -70.428 8.600 1.00 34.90 170 HIS A C 1
ATOM 1075 O O . HIS A 1 150 ? 41.777 -70.334 7.547 1.00 32.95 170 HIS A O 1
ATOM 1082 N N . ASP A 1 151 ? 39.854 -70.504 8.643 1.00 35.43 171 ASP A N 1
ATOM 1083 C CA A ASP A 1 151 ? 39.047 -70.487 7.411 0.70 34.81 171 ASP A CA 1
ATOM 1084 C CA B ASP A 1 151 ? 39.114 -70.506 7.419 0.30 34.64 171 ASP A CA 1
ATOM 1085 C C . ASP A 1 151 ? 39.210 -69.228 6.596 1.00 34.52 171 ASP A C 1
ATOM 1086 O O . ASP A 1 151 ? 39.304 -69.298 5.366 1.00 34.49 171 ASP A O 1
ATOM 1095 N N . THR A 1 152 ? 39.146 -68.075 7.281 1.00 34.57 172 THR A N 1
ATOM 1096 C CA . THR A 1 152 ? 39.208 -66.723 6.618 1.00 33.89 172 THR A CA 1
ATOM 1097 C C . THR A 1 152 ? 40.570 -66.636 5.934 1.00 32.47 172 THR A C 1
ATOM 1098 O O . THR A 1 152 ? 41.577 -66.987 6.560 1.00 32.73 172 THR A O 1
ATOM 1102 N N . ASP A 1 153 ? 40.593 -66.240 4.672 1.00 30.54 173 ASP A N 1
ATOM 1103 C CA . ASP A 1 153 ? 41.896 -66.073 3.973 1.00 29.69 173 ASP A CA 1
ATOM 1104 C C . ASP A 1 153 ? 42.683 -64.987 4.696 1.00 31.66 173 ASP A C 1
ATOM 1105 O O . ASP A 1 153 ? 42.107 -64.008 5.173 1.00 29.08 173 ASP A O 1
ATOM 1110 N N . VAL A 1 154 ? 44.001 -65.165 4.785 1.00 28.40 174 VAL A N 1
ATOM 1111 C CA . VAL A 1 154 ? 44.839 -64.040 5.347 1.00 28.17 174 VAL A CA 1
ATOM 1112 C C . VAL A 1 154 ? 45.140 -63.200 4.125 1.00 25.34 174 VAL A C 1
ATOM 1113 O O . VAL A 1 154 ? 45.496 -63.737 3.107 1.00 27.02 174 VAL A O 1
ATOM 1117 N N . VAL A 1 155 ? 45.042 -61.889 4.224 1.00 28.49 175 VAL A N 1
ATOM 1118 C CA . VAL A 1 155 ? 45.497 -60.968 3.148 1.00 26.59 175 VAL A CA 1
ATOM 1119 C C . VAL A 1 155 ? 46.469 -59.968 3.827 1.00 27.55 175 VAL A C 1
ATOM 1120 O O . VAL A 1 155 ? 46.104 -59.385 4.859 1.00 23.94 175 VAL A O 1
ATOM 1124 N N . ALA A 1 156 ? 47.658 -59.887 3.254 1.00 24.54 176 ALA A N 1
ATOM 1125 C CA . ALA A 1 156 ? 48.778 -59.103 3.851 1.00 24.32 176 ALA A CA 1
ATOM 1126 C C . ALA A 1 156 ? 49.235 -58.167 2.751 1.00 25.38 176 ALA A C 1
ATOM 1127 O O . ALA A 1 156 ? 49.392 -58.587 1.618 1.00 26.18 176 ALA A O 1
ATOM 1129 N N . VAL A 1 157 ? 49.455 -56.877 3.068 1.00 25.09 177 VAL A N 1
ATOM 1130 C CA . VAL A 1 157 ? 49.966 -55.958 2.062 1.00 24.93 177 VAL A CA 1
ATOM 1131 C C . VAL A 1 157 ? 51.411 -55.603 2.569 1.00 23.75 177 VAL A C 1
ATOM 1132 O O . VAL A 1 157 ? 51.576 -55.270 3.725 1.00 24.95 177 VAL A O 1
ATOM 1136 N N . SER A 1 158 ? 52.384 -55.790 1.684 1.00 24.52 178 SER A N 1
ATOM 1137 C CA A SER A 1 158 ? 53.811 -55.726 2.031 0.50 24.42 178 SER A CA 1
ATOM 1138 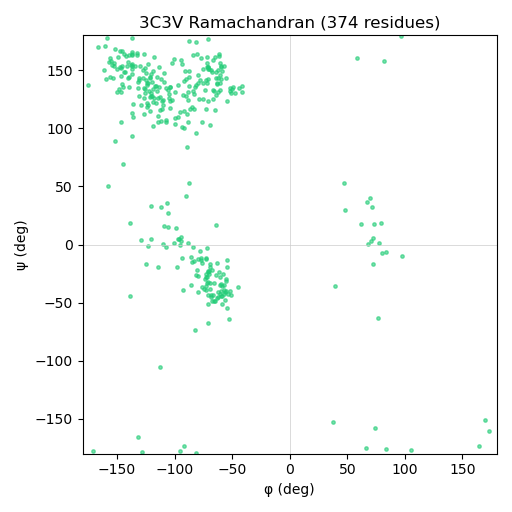C CA B SER A 1 158 ? 53.806 -55.765 1.991 0.50 24.11 178 SER A CA 1
ATOM 1139 C C . SER A 1 158 ? 54.457 -54.537 1.311 1.00 24.59 178 SER A C 1
ATOM 1140 O O . SER A 1 158 ? 54.435 -54.427 0.090 1.00 24.90 178 SER A O 1
ATOM 1145 N N . LEU A 1 159 ? 55.039 -53.656 2.100 1.00 23.23 179 LEU A N 1
ATOM 1146 C CA . LEU A 1 159 ? 55.847 -52.564 1.536 1.00 23.41 179 LEU A CA 1
ATOM 1147 C C . LEU A 1 159 ? 57.303 -52.899 1.689 1.00 23.89 179 LEU A C 1
ATOM 1148 O O . LEU A 1 159 ? 57.753 -53.156 2.830 1.00 25.43 179 LEU A O 1
ATOM 1153 N N . THR A 1 160 ? 58.018 -52.887 0.576 1.00 22.78 180 THR A N 1
ATOM 1154 C CA . THR A 1 160 ? 59.475 -53.248 0.555 1.00 22.44 180 THR A CA 1
ATOM 1155 C C . THR A 1 160 ? 60.254 -51.949 0.259 1.00 23.16 180 THR A C 1
ATOM 1156 O O . THR A 1 160 ? 60.047 -51.311 -0.841 1.00 24.28 180 THR A O 1
ATOM 1160 N N . ASP A 1 161 ? 61.079 -51.495 1.193 1.00 23.08 181 ASP A N 1
ATOM 1161 C CA . ASP A 1 161 ? 61.780 -50.162 0.991 1.00 22.85 181 ASP A CA 1
ATOM 1162 C C . ASP A 1 161 ? 63.112 -50.284 0.266 1.00 22.87 181 ASP A C 1
ATOM 1163 O O . ASP A 1 161 ? 64.166 -50.365 0.882 1.00 22.81 181 ASP A O 1
ATOM 1168 N N . THR A 1 162 ? 63.016 -50.315 -1.037 1.00 21.92 182 THR A N 1
ATOM 1169 C CA . THR A 1 162 ? 64.116 -50.541 -1.992 1.00 23.90 182 THR A CA 1
ATOM 1170 C C . THR A 1 162 ? 65.210 -49.454 -1.856 1.00 22.05 182 THR A C 1
ATOM 1171 O O . THR A 1 162 ? 66.443 -49.746 -2.006 1.00 22.54 182 THR A O 1
ATOM 1175 N N . ASN A 1 163 ? 64.794 -48.231 -1.554 1.00 21.95 183 ASN A N 1
ATOM 1176 C CA . ASN A 1 163 ? 65.782 -47.078 -1.469 1.00 21.75 183 ASN A CA 1
ATOM 1177 C C . ASN A 1 163 ? 66.396 -46.904 -0.105 1.00 23.05 183 ASN A C 1
ATOM 1178 O O . ASN A 1 163 ? 67.279 -46.048 0.094 1.00 25.13 183 ASN A O 1
ATOM 1183 N N . ASN A 1 164 ? 66.029 -47.769 0.829 1.00 22.47 184 ASN A N 1
ATOM 1184 C CA . ASN A 1 164 ? 66.522 -47.733 2.154 1.00 22.42 184 ASN A CA 1
ATOM 1185 C C . ASN A 1 164 ? 68.057 -47.911 2.168 1.00 21.78 184 ASN A C 1
ATOM 1186 O O . ASN A 1 164 ? 68.556 -48.760 1.477 1.00 21.83 184 ASN A O 1
ATOM 1191 N N . ASN A 1 165 ? 68.759 -47.158 3.010 1.00 23.09 185 ASN A N 1
ATOM 1192 C CA A ASN A 1 165 ? 70.184 -47.288 3.350 0.50 23.40 185 ASN A CA 1
ATOM 1193 C CA B ASN A 1 165 ? 70.222 -47.341 3.018 0.50 24.20 185 ASN A CA 1
ATOM 1194 C C . ASN A 1 165 ? 70.598 -48.731 3.658 1.00 23.48 185 ASN A C 1
ATOM 1195 O O . ASN A 1 165 ? 71.729 -49.191 3.420 1.00 25.95 185 ASN A O 1
ATOM 1204 N N . ASP A 1 166 ? 69.662 -49.483 4.267 1.00 22.98 186 ASP A N 1
ATOM 1205 C CA . ASP A 1 166 ? 69.961 -50.875 4.623 1.00 23.45 186 ASP A CA 1
ATOM 1206 C C . ASP A 1 166 ? 70.139 -51.783 3.401 1.00 22.49 186 ASP A C 1
ATOM 1207 O O . ASP A 1 166 ? 70.727 -52.909 3.527 1.00 23.52 186 ASP A O 1
ATOM 1212 N N . ASN A 1 167 ? 69.594 -51.387 2.254 1.00 20.43 187 ASN A N 1
ATOM 1213 C CA . ASN A 1 167 ? 69.790 -52.124 1.042 1.00 22.32 187 ASN A CA 1
ATOM 1214 C C . ASN A 1 167 ? 71.064 -51.600 0.379 1.00 21.23 187 ASN A C 1
ATOM 1215 O O . ASN A 1 167 ? 71.033 -50.510 -0.247 1.00 22.10 187 ASN A O 1
ATOM 1220 N N . GLN A 1 168 ? 72.154 -52.378 0.451 1.00 20.10 188 GLN A N 1
ATOM 1221 C CA . GLN A 1 168 ? 73.432 -51.962 -0.166 1.00 21.44 188 GLN A CA 1
ATOM 1222 C C . GLN A 1 168 ? 73.615 -52.562 -1.573 1.00 22.59 188 GLN A C 1
ATOM 1223 O O . GLN A 1 168 ? 74.653 -52.339 -2.218 1.00 22.13 188 GLN A O 1
ATOM 1229 N N . LEU A 1 169 ? 72.588 -53.267 -2.074 1.00 23.03 189 LEU A N 1
ATOM 1230 C CA . LEU A 1 169 ? 72.591 -53.724 -3.431 1.00 24.17 189 LEU A CA 1
ATOM 1231 C C . LEU A 1 169 ? 71.794 -52.642 -4.225 1.00 26.67 189 LEU A C 1
ATOM 1232 O O . LEU A 1 169 ? 71.442 -51.586 -3.692 1.00 29.81 189 LEU A O 1
ATOM 1237 N N . ASP A 1 170 ? 71.613 -52.854 -5.502 1.00 28.30 190 ASP A N 1
ATOM 1238 C CA . ASP A 1 170 ? 70.967 -51.944 -6.401 1.00 29.55 190 ASP A CA 1
ATOM 1239 C C . ASP A 1 170 ? 69.450 -51.928 -6.071 1.00 30.51 190 ASP A C 1
ATOM 1240 O O . ASP A 1 170 ? 68.950 -52.626 -5.153 1.00 30.58 190 ASP A O 1
ATOM 1245 N N . GLN A 1 171 ? 68.700 -51.088 -6.756 1.00 32.20 191 GLN A N 1
ATOM 1246 C CA . GLN A 1 171 ? 67.305 -50.931 -6.338 1.00 33.28 191 GLN A CA 1
ATOM 1247 C C . GLN A 1 171 ? 66.384 -51.975 -7.005 1.00 33.58 191 GLN A C 1
ATOM 1248 O O . GLN A 1 171 ? 65.439 -51.609 -7.680 1.00 37.83 191 GLN A O 1
ATOM 1254 N N . PHE A 1 172 ? 66.710 -53.245 -6.896 1.00 32.35 192 PHE A N 1
ATOM 1255 C CA . PHE A 1 172 ? 65.842 -54.373 -7.262 1.00 32.45 192 PHE A CA 1
ATOM 1256 C C . PHE A 1 172 ? 65.480 -54.999 -5.913 1.00 30.70 192 PHE A C 1
ATOM 1257 O O . PHE A 1 172 ? 66.366 -55.394 -5.173 1.00 30.98 192 PHE A O 1
ATOM 1265 N N . PRO A 1 173 ? 64.166 -55.059 -5.553 1.00 30.52 193 PRO A N 1
ATOM 1266 C CA . PRO A 1 173 ? 63.752 -55.747 -4.304 1.00 28.87 193 PRO A CA 1
ATOM 1267 C C . PRO A 1 173 ? 63.782 -57.282 -4.498 1.00 27.92 193 PRO A C 1
ATOM 1268 O O . PRO A 1 173 ? 62.926 -57.813 -5.196 1.00 31.35 193 PRO A O 1
ATOM 1272 N N . ARG A 1 174 ? 64.775 -57.975 -3.948 1.00 26.48 194 ARG A N 1
ATOM 1273 C CA . ARG A 1 174 ? 64.970 -59.415 -4.157 1.00 25.69 194 ARG A CA 1
ATOM 1274 C C . ARG A 1 174 ? 64.290 -60.190 -3.060 1.00 26.92 194 ARG A C 1
ATOM 1275 O O . ARG A 1 174 ? 64.079 -59.646 -1.965 1.00 25.20 194 ARG A O 1
ATOM 1283 N N . ARG A 1 175 ? 63.927 -61.469 -3.350 1.00 25.84 195 ARG A N 1
ATOM 1284 C CA . ARG A 1 175 ? 63.495 -62.439 -2.347 1.00 25.83 195 ARG A CA 1
ATOM 1285 C C . ARG A 1 175 ? 64.455 -63.594 -2.448 1.00 27.58 195 ARG A C 1
ATOM 1286 O O . ARG A 1 175 ? 64.569 -64.213 -3.527 1.00 29.51 195 ARG A O 1
ATOM 1294 N N . PHE A 1 176 ? 65.215 -63.800 -1.382 1.00 25.44 196 PHE A N 1
ATOM 1295 C CA . PHE A 1 176 ? 66.134 -64.920 -1.325 1.00 26.11 196 PHE A CA 1
ATOM 1296 C C . PHE A 1 176 ? 65.371 -66.055 -0.682 1.00 25.84 196 PHE A C 1
ATOM 1297 O O . PHE A 1 176 ? 65.159 -66.065 0.527 1.00 26.44 196 PHE A O 1
ATOM 1305 N N . ASN A 1 177 ? 64.864 -66.992 -1.521 1.00 27.95 197 ASN A N 1
ATOM 1306 C CA . ASN A 1 177 ? 63.940 -68.033 -1.043 1.00 28.89 197 ASN A CA 1
ATOM 1307 C C . ASN A 1 177 ? 64.733 -69.183 -0.435 1.00 28.15 197 ASN A C 1
ATOM 1308 O O . ASN A 1 177 ? 65.665 -69.630 -1.046 1.00 30.44 197 ASN A O 1
ATOM 1313 N N . LEU A 1 178 ? 64.397 -69.610 0.773 1.00 26.95 198 LEU A N 1
ATOM 1314 C CA . LEU A 1 178 ? 65.081 -70.741 1.434 1.00 28.83 198 LEU A CA 1
ATOM 1315 C C . LEU A 1 178 ? 64.658 -72.146 0.881 1.00 29.79 198 LEU A C 1
ATOM 1316 O O . LEU A 1 178 ? 65.345 -73.171 1.112 1.00 31.21 198 LEU A O 1
ATOM 1321 N N . ALA A 1 179 ? 63.539 -72.155 0.160 1.00 29.20 199 ALA A N 1
ATOM 1322 C CA . ALA A 1 179 ? 62.848 -73.405 -0.315 1.00 30.30 199 ALA A CA 1
ATOM 1323 C C . ALA A 1 179 ? 62.183 -73.225 -1.698 1.00 32.51 199 ALA A C 1
ATOM 1324 O O . ALA A 1 179 ? 62.033 -72.115 -2.184 1.00 30.85 199 ALA A O 1
ATOM 1326 N N . GLY A 1 180 ? 61.765 -74.310 -2.372 1.00 34.23 200 GLY A N 1
ATOM 1327 C CA . GLY A 1 180 ? 61.052 -74.117 -3.630 1.00 38.29 200 GLY A CA 1
ATOM 1328 C C . GLY A 1 180 ? 61.938 -73.920 -4.837 1.00 41.09 200 GLY A C 1
ATOM 1329 O O . GLY A 1 180 ? 63.180 -73.995 -4.745 1.00 41.42 200 GLY A O 1
ATOM 1330 N N . ASN A 1 181 ? 61.308 -73.666 -5.988 1.00 42.80 201 ASN A N 1
ATOM 1331 C CA . ASN A 1 181 ? 62.015 -73.703 -7.251 1.00 44.80 201 ASN A CA 1
ATOM 1332 C C . ASN A 1 181 ? 61.251 -72.877 -8.252 1.00 47.12 201 ASN A C 1
ATOM 1333 O O . ASN A 1 181 ? 60.975 -73.338 -9.384 1.00 48.85 201 ASN A O 1
ATOM 1335 N N . HIS A 1 182 ? 60.926 -71.649 -7.821 1.00 47.06 202 HIS A N 1
ATOM 1336 C CA . HIS A 1 182 ? 60.019 -70.743 -8.508 1.00 47.16 202 HIS A CA 1
ATOM 1337 C C . HIS A 1 182 ? 60.543 -69.345 -8.762 1.00 47.18 202 HIS A C 1
ATOM 1338 O O . HIS A 1 182 ? 61.650 -68.981 -8.335 1.00 48.65 202 HIS A O 1
ATOM 1345 N N . GLU A 1 183 ? 59.639 -68.575 -9.370 1.00 46.65 203 GLU A N 1
ATOM 1346 C CA A GLU A 1 183 ? 59.928 -67.238 -9.871 0.50 45.92 203 GLU A CA 1
ATOM 1347 C CA B GLU A 1 183 ? 59.786 -67.207 -9.857 0.50 45.88 203 GLU A CA 1
ATOM 1348 C C . GLU A 1 183 ? 60.083 -66.239 -8.725 1.00 44.54 203 GLU A C 1
ATOM 1349 O O . GLU A 1 183 ? 59.291 -66.178 -7.787 1.00 43.60 203 GLU A O 1
ATOM 1360 N N . GLN A 1 184 ? 61.168 -65.477 -8.800 1.00 43.59 204 GLN A N 1
ATOM 1361 C CA . GLN A 1 184 ? 61.279 -64.328 -7.880 1.00 41.70 204 GLN A CA 1
ATOM 1362 C C . GLN A 1 184 ? 60.193 -63.306 -8.141 1.00 37.48 204 GLN A C 1
ATOM 1363 O O . GLN A 1 184 ? 60.031 -62.857 -9.250 1.00 36.88 204 GLN A O 1
ATOM 1369 N N . GLU A 1 185 ? 59.522 -62.945 -7.059 1.00 36.97 205 GLU A N 1
ATOM 1370 C CA A GLU A 1 185 ? 58.414 -61.945 -6.987 0.50 36.39 205 GLU A CA 1
ATOM 1371 C CA B GLU A 1 185 ? 58.379 -62.034 -7.064 0.50 36.57 205 GLU A CA 1
ATOM 1372 C C . GLU A 1 185 ? 58.520 -60.790 -8.000 1.00 37.01 205 GLU A C 1
ATOM 1373 O O . GLU A 1 185 ? 57.680 -60.611 -8.894 1.00 36.48 205 GLU A O 1
ATOM 1384 N N . PHE A 1 186 ? 59.574 -59.978 -7.875 1.00 35.97 206 PHE A N 1
ATOM 1385 C CA . PHE A 1 186 ? 59.741 -58.814 -8.727 1.00 36.28 206 PHE A CA 1
ATOM 1386 C C . PHE A 1 186 ? 60.662 -58.949 -9.919 1.00 37.80 206 PHE A C 1
ATOM 1387 O O . PHE A 1 186 ? 61.010 -57.937 -10.541 1.00 39.30 206 PHE A O 1
ATOM 1395 N N . LEU A 1 187 ? 61.025 -60.171 -10.284 1.00 39.70 207 LEU A N 1
ATOM 1396 C CA . LEU A 1 187 ? 62.009 -60.368 -11.375 1.00 41.13 207 LEU A CA 1
ATOM 1397 C C . LEU A 1 187 ? 61.540 -59.823 -12.729 1.00 40.68 207 LEU A C 1
ATOM 1398 O O . LEU A 1 187 ? 62.337 -59.238 -13.487 1.00 40.99 207 LEU A O 1
ATOM 1403 N N . ARG A 1 188 ? 60.266 -60.015 -13.060 1.00 40.21 208 ARG A N 1
ATOM 1404 C CA . ARG A 1 188 ? 59.750 -59.501 -14.327 1.00 40.23 208 ARG A CA 1
ATOM 1405 C C . ARG A 1 188 ? 59.950 -58.008 -14.598 1.00 40.24 208 ARG A C 1
ATOM 1406 O O . ARG A 1 188 ? 59.886 -57.567 -15.741 1.00 40.76 208 ARG A O 1
ATOM 1414 N N . TYR A 1 189 ? 60.192 -57.226 -13.555 1.00 40.26 209 TYR A N 1
ATOM 1415 C CA . TYR A 1 189 ? 60.348 -55.777 -13.710 1.00 41.65 209 TYR A CA 1
ATOM 1416 C C . TYR A 1 189 ? 61.810 -55.272 -13.894 1.00 44.47 209 TYR A C 1
ATOM 1417 O O . TYR A 1 189 ? 62.029 -54.104 -14.234 1.00 44.39 209 TYR A O 1
ATOM 1426 N N . GLN A 1 190 ? 62.794 -56.138 -13.664 1.00 47.86 210 GLN A N 1
ATOM 1427 C CA . GLN A 1 190 ? 64.212 -55.752 -13.873 1.00 51.48 210 GLN A CA 1
ATOM 1428 C C . GLN A 1 190 ? 64.615 -55.598 -15.341 1.00 53.53 210 GLN A C 1
ATOM 1429 O O . GLN A 1 190 ? 64.020 -56.201 -16.214 1.00 53.68 210 GLN A O 1
ATOM 1435 N N . GLN A 1 191 ? 65.619 -54.764 -15.611 1.00 56.54 211 GLN A N 1
ATOM 1436 C CA . GLN A 1 191 ? 66.320 -54.838 -16.900 1.00 59.05 211 GLN A CA 1
ATOM 1437 C C . GLN A 1 191 ? 67.075 -56.177 -17.104 1.00 59.91 211 GLN A C 1
ATOM 1438 O O . GLN A 1 191 ? 67.894 -56.599 -16.261 1.00 61.05 211 GLN A O 1
ATOM 1444 N N . GLY A 1 240 ? 65.087 -70.789 -8.686 1.00 41.46 260 GLY A N 1
ATOM 1445 C CA . GLY A 1 240 ? 65.665 -71.656 -7.661 1.00 39.20 260 GLY A CA 1
ATOM 1446 C C . GLY A 1 240 ? 65.838 -71.018 -6.296 1.00 38.03 260 GLY A C 1
ATOM 1447 O O . GLY A 1 240 ? 65.854 -69.796 -6.175 1.00 38.36 260 GLY A O 1
ATOM 1448 N N . ASN A 1 241 ? 65.972 -71.851 -5.259 1.00 36.99 261 ASN A N 1
ATOM 1449 C CA . ASN A 1 241 ? 66.212 -71.348 -3.914 1.00 35.04 261 ASN A CA 1
ATOM 1450 C C . ASN A 1 241 ? 67.709 -71.156 -3.627 1.00 34.35 261 ASN A C 1
ATOM 1451 O O . ASN A 1 241 ? 68.550 -71.496 -4.491 1.00 33.28 261 ASN A O 1
ATOM 1456 N N . ILE A 1 242 ? 68.029 -70.605 -2.459 1.00 33.36 262 ILE A N 1
ATOM 1457 C CA . ILE A 1 242 ? 69.425 -70.320 -2.068 1.00 34.54 262 ILE A CA 1
ATOM 1458 C C . ILE A 1 242 ? 70.291 -71.624 -2.035 1.00 35.29 262 ILE A C 1
ATOM 1459 O O . ILE A 1 242 ? 71.441 -71.622 -2.491 1.00 36.02 262 ILE A O 1
ATOM 1464 N N . PHE A 1 243 ? 69.712 -72.717 -1.539 1.00 35.11 263 PHE A N 1
ATOM 1465 C CA . PHE A 1 243 ? 70.454 -73.996 -1.432 1.00 34.72 263 PHE A CA 1
ATOM 1466 C C . PHE A 1 243 ? 70.730 -74.643 -2.778 1.00 35.72 263 PHE A C 1
ATOM 1467 O O . PHE A 1 243 ? 71.740 -75.338 -2.961 1.00 33.73 263 PHE A O 1
ATOM 1475 N N . SER A 1 244 ? 69.873 -74.324 -3.747 1.00 35.82 264 SER A N 1
ATOM 1476 C CA . SER A 1 244 ? 69.840 -75.034 -5.015 1.00 36.46 264 SER A CA 1
ATOM 1477 C C . SER A 1 244 ? 71.097 -74.658 -5.770 1.00 36.23 264 SER A C 1
ATOM 1478 O O . SER A 1 244 ? 71.556 -75.435 -6.587 1.00 35.94 264 SER A O 1
ATOM 1481 N N . GLY A 1 245 ? 71.700 -73.493 -5.447 1.00 34.49 265 GLY A N 1
ATOM 1482 C CA . GLY A 1 245 ? 72.910 -73.082 -6.122 1.00 33.09 265 GLY A CA 1
ATOM 1483 C C . GLY A 1 245 ? 74.194 -73.741 -5.620 1.00 31.93 265 GLY A C 1
ATOM 1484 O O . GLY A 1 245 ? 75.200 -73.584 -6.250 1.00 33.15 265 GLY A O 1
ATOM 1485 N N . PHE A 1 246 ? 74.155 -74.423 -4.481 1.00 31.85 266 PHE A N 1
ATOM 1486 C CA 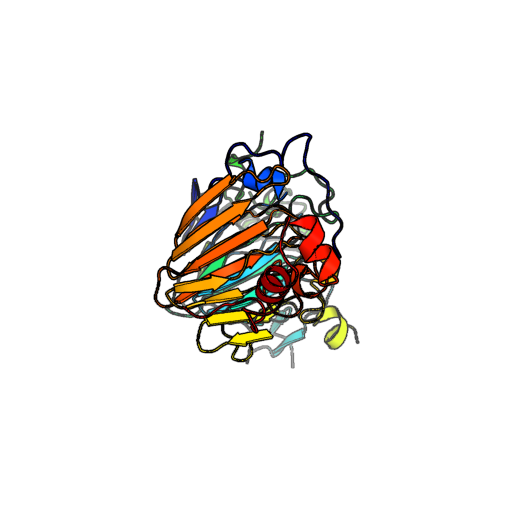. PHE A 1 246 ? 75.341 -75.138 -3.956 1.00 32.14 266 PHE A CA 1
ATOM 1487 C C . PHE A 1 246 ? 75.393 -76.578 -4.451 1.00 34.20 266 PHE A C 1
ATOM 1488 O O . PHE A 1 246 ? 74.358 -77.236 -4.622 1.00 34.51 266 PHE A O 1
ATOM 1496 N N . THR A 1 247 ? 76.614 -77.085 -4.593 1.00 34.23 267 THR A N 1
ATOM 1497 C CA . THR A 1 247 ? 76.791 -78.459 -5.134 1.00 35.94 267 THR A CA 1
ATOM 1498 C C . THR A 1 247 ? 76.415 -79.433 -4.058 1.00 35.75 267 THR A C 1
ATOM 1499 O O . THR A 1 247 ? 76.550 -79.145 -2.852 1.00 35.88 267 THR A O 1
ATOM 1503 N N . PRO A 1 248 ? 75.935 -80.633 -4.460 1.00 36.38 268 PRO A N 1
ATOM 1504 C CA . PRO A 1 248 ? 75.551 -81.595 -3.476 1.00 35.29 268 PRO A CA 1
ATOM 1505 C C . PRO A 1 248 ? 76.643 -81.925 -2.474 1.00 34.84 268 PRO A C 1
ATOM 1506 O O . PRO A 1 248 ? 76.314 -82.224 -1.321 1.00 33.70 268 PRO A O 1
ATOM 1510 N N . GLU A 1 249 ? 77.922 -81.865 -2.872 1.00 35.30 269 GLU A N 1
ATOM 1511 C CA . GLU A 1 249 ? 78.951 -82.240 -1.901 1.00 37.35 269 GLU A CA 1
ATOM 1512 C C . GLU A 1 249 ? 79.120 -81.174 -0.787 1.00 34.99 269 GLU A C 1
ATOM 1513 O O . GLU A 1 249 ? 79.347 -81.505 0.366 1.00 33.34 269 GLU A O 1
ATOM 1519 N N . PHE A 1 250 ? 78.918 -79.907 -1.133 1.00 34.55 270 PHE A N 1
ATOM 1520 C CA . PHE A 1 250 ? 78.910 -78.845 -0.099 1.00 32.85 270 PHE A CA 1
ATOM 1521 C C . PHE A 1 250 ? 77.773 -79.026 0.926 1.00 32.53 270 PHE A C 1
ATOM 1522 O O . PHE A 1 250 ? 77.994 -78.919 2.167 1.00 32.71 270 PHE A O 1
ATOM 1530 N N . LEU A 1 251 ? 76.560 -79.322 0.425 1.00 31.87 271 LEU A N 1
ATOM 1531 C CA A LEU A 1 251 ? 75.390 -79.441 1.297 0.50 31.80 271 LEU A CA 1
ATOM 1532 C CA B LEU A 1 251 ? 75.391 -79.437 1.301 0.50 31.92 271 LEU A CA 1
ATOM 1533 C C . LEU A 1 251 ? 75.427 -80.685 2.185 1.00 31.75 271 LEU A C 1
ATOM 1534 O O . LEU A 1 251 ? 74.927 -80.669 3.302 1.00 30.75 271 LEU A O 1
ATOM 1543 N N . ALA A 1 252 ? 75.997 -81.814 1.694 1.00 32.88 272 ALA A N 1
ATOM 1544 C CA . ALA A 1 252 ? 76.085 -83.000 2.524 1.00 33.48 272 ALA A CA 1
ATOM 1545 C C . ALA A 1 252 ? 77.019 -82.721 3.667 1.00 34.02 272 ALA A C 1
ATOM 1546 O O . ALA A 1 252 ? 76.764 -83.116 4.810 1.00 36.09 272 ALA A O 1
ATOM 1548 N N . GLN A 1 253 ? 78.136 -82.072 3.359 1.00 32.50 273 GLN A N 1
ATOM 1549 C CA . GLN A 1 253 ? 79.108 -81.711 4.443 1.00 32.09 273 GLN A CA 1
ATOM 1550 C C . GLN A 1 253 ? 78.477 -80.700 5.433 1.00 30.88 273 GLN A C 1
ATOM 1551 O O . GLN A 1 253 ? 78.467 -80.921 6.674 1.00 30.61 273 GLN A O 1
ATOM 1557 N N . ALA A 1 254 ? 77.872 -79.648 4.854 1.00 30.60 274 ALA A N 1
ATOM 1558 C CA . ALA A 1 254 ? 77.237 -78.580 5.657 1.00 29.61 274 ALA A CA 1
ATOM 1559 C C . ALA A 1 254 ? 76.178 -79.098 6.633 1.00 30.30 274 ALA A C 1
ATOM 1560 O O . ALA A 1 254 ? 76.093 -78.635 7.751 1.00 30.69 274 ALA A O 1
ATOM 1562 N N . PHE A 1 255 ? 75.343 -80.066 6.219 1.00 29.63 275 PHE A N 1
ATOM 1563 C CA . PHE A 1 255 ? 74.239 -80.529 7.052 1.00 31.51 275 PHE A CA 1
ATOM 1564 C C . PHE A 1 255 ? 74.538 -81.946 7.632 1.00 33.74 275 PHE A C 1
ATOM 1565 O O . PHE A 1 255 ? 73.753 -82.472 8.436 1.00 31.92 275 PHE A O 1
ATOM 1573 N N . GLN A 1 256 ? 75.696 -82.510 7.247 1.00 35.51 276 GLN A N 1
ATOM 1574 C CA . GLN A 1 256 ? 76.107 -83.920 7.615 1.00 39.50 276 GLN A CA 1
ATOM 1575 C C . GLN A 1 256 ? 74.942 -84.856 7.351 1.00 40.24 276 GLN A C 1
ATOM 1576 O O . GLN A 1 256 ? 74.476 -85.562 8.243 1.00 40.07 276 GLN A O 1
ATOM 1582 N N . VAL A 1 257 ? 74.423 -84.792 6.144 1.00 42.97 277 VAL A N 1
ATOM 1583 C CA . VAL A 1 257 ? 73.432 -85.763 5.756 1.00 46.11 277 VAL A CA 1
ATOM 1584 C C . VAL A 1 257 ? 74.056 -86.503 4.600 1.00 48.80 277 VAL A C 1
ATOM 1585 O O . VAL A 1 257 ? 74.542 -85.892 3.631 1.00 47.50 277 VAL A O 1
ATOM 1589 N N . ASP A 1 258 ? 74.085 -87.831 4.753 1.00 52.67 278 ASP A N 1
ATOM 1590 C CA . ASP A 1 258 ? 74.618 -88.742 3.719 1.00 56.01 278 ASP A CA 1
ATOM 1591 C C . ASP A 1 258 ? 73.548 -88.998 2.639 1.00 58.11 278 ASP A C 1
ATOM 1592 O O . ASP A 1 258 ? 73.884 -89.275 1.473 1.00 59.52 278 ASP A O 1
ATOM 1594 N N . ASP A 1 259 ? 72.272 -88.878 3.020 1.00 59.65 279 ASP A N 1
ATOM 1595 C CA . ASP A 1 259 ? 71.172 -89.150 2.118 1.00 60.10 279 ASP A CA 1
ATOM 1596 C C . ASP A 1 259 ? 71.107 -88.071 1.035 1.00 60.32 279 ASP A C 1
ATOM 1597 O O . ASP A 1 259 ? 70.674 -86.930 1.264 1.00 60.45 279 ASP A O 1
ATOM 1602 N N . ARG A 1 260 ? 71.581 -88.452 -0.145 1.00 60.38 280 ARG A N 1
ATOM 1603 C CA . ARG A 1 260 ? 71.631 -87.600 -1.328 1.00 60.44 280 ARG A CA 1
ATOM 1604 C C . ARG A 1 260 ? 70.242 -87.137 -1.785 1.00 59.27 280 ARG A C 1
ATOM 1605 O O . ARG A 1 260 ? 70.142 -86.105 -2.456 1.00 59.23 280 ARG A O 1
ATOM 1613 N N . GLN A 1 261 ? 69.189 -87.888 -1.428 1.00 58.06 281 GLN A N 1
ATOM 1614 C CA . GLN A 1 261 ? 67.784 -87.454 -1.669 1.00 56.38 281 GLN A CA 1
ATOM 1615 C C . GLN A 1 261 ? 67.231 -86.436 -0.618 1.00 53.75 281 GLN A C 1
ATOM 1616 O O . GLN A 1 261 ? 66.252 -85.735 -0.908 1.00 53.33 281 GLN A O 1
ATOM 1622 N N . ILE A 1 262 ? 67.824 -86.382 0.585 1.00 50.55 282 ILE A N 1
ATOM 1623 C CA . ILE A 1 262 ? 67.549 -85.282 1.529 1.00 47.61 282 ILE A CA 1
ATOM 1624 C C . ILE A 1 262 ? 68.030 -83.965 0.882 1.00 47.01 282 ILE A C 1
ATOM 1625 O O . ILE A 1 262 ? 67.292 -82.977 0.857 1.00 45.74 282 ILE A O 1
ATOM 1630 N N . VAL A 1 263 ? 69.241 -83.987 0.322 1.00 45.65 283 VAL A N 1
ATOM 1631 C CA . VAL A 1 263 ? 69.851 -82.837 -0.327 1.00 45.32 283 VAL A CA 1
ATOM 1632 C C . VAL A 1 263 ? 69.128 -82.508 -1.624 1.00 45.29 283 VAL A C 1
ATOM 1633 O O . VAL A 1 263 ? 69.018 -81.362 -1.983 1.00 44.75 283 VAL A O 1
ATOM 1637 N N . GLN A 1 264 ? 68.603 -83.508 -2.338 1.00 44.88 284 GLN A N 1
ATOM 1638 C CA . GLN A 1 264 ? 67.813 -83.231 -3.549 1.00 43.22 284 GLN A CA 1
ATOM 1639 C C . GLN A 1 264 ? 66.574 -82.405 -3.271 1.00 40.75 284 GLN A C 1
ATOM 1640 O O . GLN A 1 264 ? 66.211 -81.472 -4.020 1.00 40.89 284 GLN A O 1
ATOM 1646 N N . ASN A 1 265 ? 65.900 -82.751 -2.197 1.00 38.35 285 ASN A N 1
ATOM 1647 C CA . ASN A 1 265 ? 64.668 -82.058 -1.860 1.00 37.72 285 ASN A CA 1
ATOM 1648 C C . ASN A 1 265 ? 65.030 -80.610 -1.373 1.00 37.02 285 ASN A C 1
ATOM 1649 O O . ASN A 1 265 ? 64.568 -79.595 -1.917 1.00 37.01 285 ASN A O 1
ATOM 1654 N N . LEU A 1 266 ? 65.956 -80.562 -0.434 1.00 36.00 286 LEU A N 1
ATOM 1655 C CA A LEU A 1 266 ? 66.505 -79.269 0.008 0.50 34.99 286 LEU A CA 1
ATOM 1656 C CA B LEU A 1 266 ? 66.541 -79.305 0.018 0.50 35.37 286 LEU A CA 1
ATOM 1657 C C . L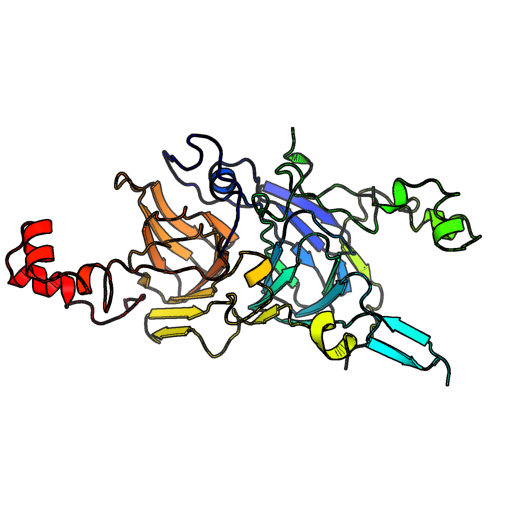EU A 1 266 ? 66.720 -78.333 -1.177 1.00 35.58 286 LEU A C 1
ATOM 1658 O O . LEU A 1 266 ? 66.263 -77.156 -1.160 1.00 35.22 286 LEU A O 1
ATOM 1667 N N . ARG A 1 267 ? 67.354 -78.818 -2.235 1.00 35.77 287 ARG A N 1
ATOM 1668 C CA . ARG A 1 267 ? 67.558 -78.016 -3.433 1.00 38.02 287 ARG A CA 1
ATOM 1669 C C . ARG A 1 267 ? 66.340 -77.719 -4.337 1.00 39.62 287 ARG A C 1
ATOM 1670 O O . ARG A 1 267 ? 66.444 -76.970 -5.324 1.00 39.03 287 ARG A O 1
ATOM 1678 N N . GLY A 1 268 ? 65.188 -78.269 -3.980 1.00 41.96 288 GLY A N 1
ATOM 1679 C CA . GLY A 1 268 ? 63.968 -78.067 -4.750 1.00 46.07 288 GLY A CA 1
ATOM 1680 C C . GLY A 1 268 ? 63.886 -78.936 -6.004 1.00 49.19 288 GLY A C 1
ATOM 1681 O O . GLY A 1 268 ? 63.138 -78.602 -6.919 1.00 47.88 288 GLY A O 1
ATOM 1682 N N . GLU A 1 269 ? 64.684 -80.012 -6.069 1.00 53.14 289 GLU A N 1
ATOM 1683 C CA . GLU A 1 269 ? 64.756 -80.843 -7.292 1.00 57.31 289 GLU A CA 1
ATOM 1684 C C . GLU A 1 269 ? 63.473 -81.657 -7.485 1.00 59.76 289 GLU A C 1
ATOM 1685 O O . GLU A 1 269 ? 63.154 -82.078 -8.591 1.00 60.72 289 GLU A O 1
ATOM 1691 N N . ASN A 1 270 ? 62.762 -81.875 -6.387 1.00 61.95 290 ASN A N 1
ATOM 1692 C CA A ASN A 1 270 ? 61.546 -82.674 -6.468 0.50 63.44 290 ASN A CA 1
ATOM 1693 C CA B ASN A 1 270 ? 61.530 -82.638 -6.298 0.50 63.09 290 ASN A CA 1
ATOM 1694 C C . ASN A 1 270 ? 60.264 -81.833 -6.635 1.00 64.77 290 ASN A C 1
ATOM 1695 O O . ASN A 1 270 ? 59.161 -82.191 -6.166 1.00 65.29 290 ASN A O 1
ATOM 1704 N N . GLU A 1 271 ? 60.399 -80.726 -7.374 1.00 67.06 291 GLU A N 1
ATOM 1705 C CA . GLU A 1 271 ? 59.249 -79.834 -7.625 1.00 69.54 291 GLU A CA 1
ATOM 1706 C C . GLU A 1 271 ? 59.388 -78.869 -8.824 1.00 71.58 291 GLU A C 1
ATOM 1707 O O . GLU A 1 271 ? 60.500 -78.441 -9.187 1.00 71.69 291 GLU A O 1
ATOM 1713 N N . SER A 1 272 ? 58.236 -78.545 -9.424 1.00 73.82 292 SER A N 1
ATOM 1714 C CA . SER A 1 272 ? 58.127 -77.595 -10.547 1.00 75.72 292 SER A CA 1
ATOM 1715 C C . SER A 1 272 ? 58.049 -76.124 -10.084 1.00 76.69 292 SER A C 1
ATOM 1716 O O . SER A 1 272 ? 57.773 -75.839 -8.898 1.00 76.96 292 SER A O 1
ATOM 1719 N N . GLU A 1 273 ? 58.300 -75.206 -11.030 1.00 77.63 293 GLU A N 1
ATOM 1720 C CA . GLU A 1 273 ? 58.052 -73.751 -10.864 1.00 78.02 293 GLU A CA 1
ATOM 1721 C C . GLU A 1 273 ? 56.600 -73.410 -10.451 1.00 77.36 293 GLU A C 1
ATOM 1722 O O . GLU A 1 273 ? 56.293 -72.267 -10.034 1.00 77.42 293 GLU A O 1
ATOM 1728 N N . GLU A 1 274 ? 55.722 -74.412 -10.576 1.00 76.07 294 GLU A N 1
ATOM 1729 C CA . GLU A 1 274 ? 54.306 -74.286 -10.221 1.00 74.24 294 GLU A CA 1
ATOM 1730 C C . GLU A 1 274 ? 53.850 -74.980 -8.911 1.00 71.62 294 GLU A C 1
ATOM 1731 O O . GLU A 1 274 ? 52.684 -75.386 -8.789 1.00 72.39 294 GLU A O 1
ATOM 1737 N N . GLN A 1 275 ? 54.772 -75.144 -7.955 1.00 68.56 295 GLN A N 1
ATOM 1738 C CA A GLN A 1 275 ? 54.402 -75.446 -6.562 0.50 65.92 295 GLN A CA 1
ATOM 1739 C CA B GLN A 1 275 ? 54.387 -75.439 -6.570 0.50 66.12 295 GLN A CA 1
ATOM 1740 C C . GLN A 1 275 ? 54.337 -74.089 -5.838 1.00 63.91 295 GLN A C 1
ATOM 1741 O O . GLN A 1 275 ? 53.556 -73.911 -4.874 1.00 63.98 295 GLN A O 1
ATOM 1752 N N . GLY A 1 276 ? 55.166 -73.151 -6.337 1.00 59.71 296 GLY A N 1
ATOM 1753 C CA . GLY A 1 276 ? 55.267 -71.752 -5.880 1.00 52.45 296 GLY A CA 1
ATOM 1754 C C . GLY A 1 276 ? 55.781 -71.417 -4.487 1.00 47.38 296 GLY A C 1
ATOM 1755 O O . GLY A 1 276 ? 56.185 -72.281 -3.713 1.00 45.90 296 GLY A O 1
ATOM 1756 N N . ALA A 1 277 ? 55.730 -70.130 -4.146 1.00 42.53 297 ALA A N 1
ATOM 1757 C CA . ALA A 1 277 ? 56.187 -69.697 -2.808 1.00 39.58 297 ALA A CA 1
ATOM 1758 C C . ALA A 1 277 ? 55.359 -70.244 -1.651 1.00 37.41 297 ALA A C 1
ATOM 1759 O O . ALA A 1 277 ? 55.874 -70.386 -0.550 1.00 35.66 297 ALA A O 1
ATOM 1761 N N . ILE A 1 278 ? 54.076 -70.570 -1.912 1.00 34.35 298 ILE A N 1
ATOM 1762 C CA . ILE A 1 278 ? 53.100 -70.911 -0.876 1.00 31.30 298 ILE A CA 1
ATOM 1763 C C . ILE A 1 278 ? 52.688 -72.410 -1.051 1.00 33.30 298 ILE A C 1
ATOM 1764 O O . ILE A 1 278 ? 52.295 -72.814 -2.163 1.00 33.95 298 ILE A O 1
ATOM 1769 N N . VAL A 1 279 ? 52.810 -73.192 0.010 1.00 31.94 299 VAL A N 1
ATOM 1770 C CA . VAL A 1 279 ? 52.429 -74.599 -0.005 1.00 33.09 299 VAL A CA 1
ATOM 1771 C C . VAL A 1 279 ? 51.238 -74.864 0.909 1.00 33.45 299 VAL A C 1
ATOM 1772 O O . VAL A 1 279 ? 51.022 -74.137 1.885 1.00 32.97 299 VAL A O 1
ATOM 1776 N N . THR A 1 280 ? 50.421 -75.906 0.631 1.00 33.05 300 THR A N 1
ATOM 1777 C CA . THR A 1 280 ? 49.351 -76.195 1.601 1.00 33.62 300 THR A CA 1
ATOM 1778 C C . THR A 1 280 ? 49.832 -77.309 2.524 1.00 33.92 300 THR A C 1
ATOM 1779 O O . THR A 1 280 ? 50.438 -78.266 2.041 1.00 36.02 300 THR A O 1
ATOM 1783 N N . VAL A 1 281 ? 49.595 -77.208 3.823 1.00 34.76 301 VAL A N 1
ATOM 1784 C CA . VAL A 1 281 ? 50.024 -78.228 4.752 1.00 35.62 301 VAL A CA 1
ATOM 1785 C C . VAL A 1 281 ? 48.810 -79.180 5.032 1.00 36.47 301 VAL A C 1
ATOM 1786 O O . VAL A 1 281 ? 47.820 -78.821 5.728 1.00 35.02 301 VAL A O 1
ATOM 1790 N N . ARG A 1 282 ? 48.911 -80.394 4.516 1.00 38.09 302 ARG A N 1
ATOM 1791 C CA . ARG A 1 282 ? 47.784 -81.378 4.696 1.00 39.49 302 ARG A CA 1
ATOM 1792 C C . ARG A 1 282 ? 47.679 -81.744 6.150 1.00 38.90 302 ARG A C 1
ATOM 1793 O O . ARG A 1 282 ? 48.689 -82.152 6.776 1.00 38.88 302 ARG A O 1
ATOM 1801 N N . GLY A 1 283 ? 46.494 -81.562 6.707 1.00 37.95 303 GLY A N 1
ATOM 1802 C CA . GLY A 1 283 ? 46.255 -81.824 8.122 1.00 39.50 303 GLY A CA 1
ATOM 1803 C C . GLY A 1 283 ? 46.637 -80.662 9.030 1.00 39.97 303 GLY A C 1
ATOM 1804 O O . GLY A 1 283 ? 46.375 -80.688 10.229 1.00 39.89 303 GLY A O 1
ATOM 1805 N N . GLY A 1 284 ? 47.245 -79.636 8.432 1.00 40.04 304 GLY A N 1
ATOM 1806 C CA . GLY A 1 284 ? 47.673 -78.451 9.179 1.00 40.00 304 GLY A CA 1
ATOM 1807 C C . GLY A 1 284 ? 49.000 -78.657 9.874 1.00 40.80 304 GLY A C 1
ATOM 1808 O O . GLY A 1 284 ? 49.462 -79.792 10.100 1.00 38.99 304 GLY A O 1
ATOM 1809 N N . LEU A 1 285 ? 49.635 -77.517 10.160 1.00 41.86 305 LEU A N 1
ATOM 1810 C CA . LEU A 1 285 ? 50.919 -77.451 10.841 1.00 42.86 305 LEU A CA 1
ATOM 1811 C C . LEU A 1 285 ? 50.739 -77.629 12.296 1.00 44.29 305 LEU A C 1
ATOM 1812 O O . LEU A 1 285 ? 49.820 -77.066 12.887 1.00 45.71 305 LEU A O 1
ATOM 1817 N N . ARG A 1 286 ? 51.637 -78.384 12.898 1.00 46.47 306 ARG A N 1
ATOM 1818 C CA . ARG A 1 286 ? 51.762 -78.333 14.349 1.00 49.91 306 ARG A CA 1
ATOM 1819 C C . ARG A 1 286 ? 53.098 -77.665 14.726 1.00 49.87 306 ARG A C 1
ATOM 1820 O O . ARG A 1 286 ? 54.156 -78.048 14.225 1.00 48.74 306 ARG A O 1
ATOM 1828 N N . ILE A 1 287 ? 53.012 -76.590 15.515 1.00 50.89 307 ILE A N 1
ATOM 1829 C CA . ILE A 1 287 ? 54.208 -75.859 15.987 1.00 50.94 307 ILE A CA 1
ATOM 1830 C C . ILE A 1 287 ? 53.960 -75.567 17.456 1.00 51.11 307 ILE A C 1
ATOM 1831 O O . ILE A 1 287 ? 52.800 -75.706 17.947 1.00 51.18 307 ILE A O 1
ATOM 1836 N N . LEU A 1 288 ? 55.040 -75.220 18.176 1.00 50.81 308 LEU A N 1
ATOM 1837 C CA . LEU A 1 288 ? 54.923 -74.870 19.595 1.00 50.37 308 LEU A CA 1
ATOM 1838 C C . LEU A 1 288 ? 54.403 -73.440 19.724 1.00 50.19 308 LEU A C 1
ATOM 1839 O O . LEU A 1 288 ? 54.990 -72.511 19.145 1.00 48.76 308 LEU A O 1
ATOM 1844 N N . SER A 1 289 ? 53.303 -73.305 20.466 1.00 49.99 309 SER A N 1
ATOM 1845 C CA . SER A 1 289 ? 52.660 -72.024 20.840 1.00 51.03 309 SER A CA 1
ATOM 1846 C C . SER A 1 289 ? 51.506 -72.351 21.793 1.00 51.20 309 SER A C 1
ATOM 1847 O O . SER A 1 289 ? 50.780 -73.339 21.535 1.00 52.02 309 SER A O 1
ATOM 1850 N N . PRO A 1 290 ? 51.327 -71.567 22.898 1.00 50.59 310 PRO A N 1
ATOM 1851 C CA . PRO A 1 290 ? 50.258 -71.886 23.885 1.00 50.47 310 PRO A CA 1
ATOM 1852 C C . PRO A 1 290 ? 48.835 -71.610 23.366 1.00 51.48 310 PRO A C 1
ATOM 1853 O O . PRO A 1 290 ? 48.680 -71.242 22.183 1.00 52.57 310 PRO A O 1
ATOM 1857 N N . GLY A 1 326 ? 69.314 -63.037 30.011 1.00 37.11 346 GLY A N 1
ATOM 1858 C CA . GLY A 1 326 ? 70.400 -62.932 29.054 1.00 36.75 346 GLY A CA 1
ATOM 1859 C C . GLY A 1 326 ? 69.786 -62.525 27.733 1.00 36.68 346 GLY A C 1
ATOM 1860 O O . GLY A 1 326 ? 68.692 -61.967 27.701 1.00 36.12 346 GLY A O 1
ATOM 1861 N N . ILE A 1 327 ? 70.445 -62.893 26.650 1.00 35.63 347 ILE A N 1
ATOM 1862 C CA . ILE A 1 327 ? 70.092 -62.433 25.324 1.00 35.89 347 ILE A CA 1
ATOM 1863 C C . ILE A 1 327 ? 68.766 -63.042 24.843 1.00 36.11 347 ILE A C 1
ATOM 1864 O O . ILE A 1 327 ? 68.074 -62.427 24.033 1.00 34.47 347 ILE A O 1
ATOM 1869 N N . GLU A 1 328 ? 68.373 -64.189 25.413 1.00 36.35 348 GLU A N 1
ATOM 1870 C CA . GLU A 1 328 ? 67.108 -64.871 24.992 1.00 37.44 348 GLU A CA 1
ATOM 1871 C C . GLU A 1 328 ? 65.858 -64.066 25.322 1.00 38.32 348 GLU A C 1
ATOM 1872 O O . GLU A 1 328 ? 64.986 -63.963 24.466 1.00 40.51 348 GLU A O 1
ATOM 1878 N N . GLU A 1 329 ? 65.722 -63.566 26.549 1.00 38.20 349 GLU A N 1
ATOM 1879 C CA . GLU A 1 329 ? 64.496 -62.807 26.893 1.00 39.56 349 GLU A CA 1
ATOM 1880 C C . GLU A 1 329 ? 64.644 -61.272 26.729 1.00 40.71 349 GLU A C 1
ATOM 1881 O O . GLU A 1 329 ? 63.733 -60.501 27.099 1.00 42.68 349 GLU A O 1
ATOM 1887 N N . THR A 1 330 ? 65.794 -60.822 26.178 1.00 39.51 350 THR A N 1
ATOM 1888 C CA . THR A 1 330 ? 66.021 -59.391 25.942 1.00 39.17 350 THR A CA 1
ATOM 1889 C C . THR A 1 330 ? 66.070 -59.166 24.406 1.00 38.83 350 THR A C 1
ATOM 1890 O O . THR A 1 330 ? 65.010 -59.236 23.742 1.00 38.60 350 THR A O 1
ATOM 1894 N N . ILE A 1 331 ? 67.264 -58.944 23.836 1.00 37.78 351 ILE A N 1
ATOM 1895 C CA . ILE A 1 331 ? 67.406 -58.654 22.402 1.00 37.73 351 ILE A CA 1
ATOM 1896 C C . ILE A 1 331 ? 66.831 -59.695 21.458 1.00 36.84 351 ILE A C 1
ATOM 1897 O O . ILE A 1 331 ? 66.341 -59.324 20.425 1.00 36.73 351 ILE A O 1
ATOM 1902 N N . CYS A 1 332 ? 66.893 -60.991 21.800 1.00 36.80 352 CYS A N 1
ATOM 1903 C CA . CYS A 1 332 ? 66.384 -62.000 20.896 1.00 37.92 352 CYS A CA 1
ATOM 1904 C C . CYS A 1 332 ? 64.860 -62.102 20.899 1.00 38.21 352 CYS A C 1
ATOM 1905 O O . CYS A 1 332 ? 64.303 -62.775 20.028 1.00 38.39 352 CYS A O 1
ATOM 1908 N N . THR A 1 333 ? 64.198 -61.487 21.877 1.00 38.50 353 THR A N 1
ATOM 1909 C CA . THR A 1 333 ? 62.754 -61.487 21.852 1.00 39.79 353 THR A CA 1
ATOM 1910 C C . THR A 1 333 ? 62.146 -60.024 21.807 1.00 38.89 353 THR A C 1
ATOM 1911 O O . THR A 1 333 ? 61.035 -59.745 22.326 1.00 39.45 353 THR A O 1
ATOM 1915 N N . ALA A 1 3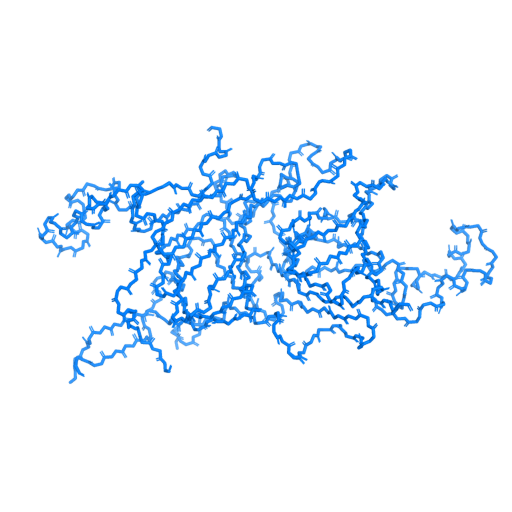34 ? 62.862 -59.108 21.139 1.00 37.01 354 ALA A N 1
ATOM 1916 C CA . ALA A 1 334 ? 62.333 -57.754 20.940 1.00 33.56 354 ALA A CA 1
ATOM 1917 C C . ALA A 1 334 ? 60.995 -57.847 20.153 1.00 32.79 354 ALA A C 1
ATOM 1918 O O . ALA A 1 334 ? 60.724 -58.785 19.379 1.00 31.49 354 ALA A O 1
ATOM 1920 N N . THR A 1 335 ? 60.160 -56.851 20.354 1.00 30.61 355 THR A N 1
ATOM 1921 C CA . THR A 1 335 ? 58.848 -56.842 19.678 1.00 29.28 355 THR A CA 1
ATOM 1922 C C . THR A 1 335 ? 59.022 -56.577 18.186 1.00 26.96 355 THR A C 1
ATOM 1923 O O . THR A 1 335 ? 59.903 -55.755 17.745 1.00 25.76 355 THR A O 1
ATOM 1927 N N . VAL A 1 336 ? 58.203 -57.247 17.370 1.00 23.89 356 VAL A N 1
ATOM 1928 C CA . VAL A 1 336 ? 58.363 -57.063 15.940 1.00 23.30 356 VAL A CA 1
ATOM 1929 C C . VAL A 1 336 ? 56.986 -56.719 15.298 1.00 22.01 356 VAL A C 1
ATOM 1930 O O . VAL A 1 336 ? 56.891 -56.587 14.122 1.00 23.07 356 VAL A O 1
ATOM 1934 N N . LYS A 1 337 ? 55.936 -56.570 16.073 1.00 22.02 357 LYS A N 1
ATOM 1935 C CA . LYS A 1 337 ? 54.654 -56.164 15.466 1.00 23.35 357 LYS A CA 1
ATOM 1936 C C . LYS A 1 337 ? 53.833 -55.355 16.440 1.00 23.65 357 LYS A C 1
ATOM 1937 O O . LYS A 1 337 ? 54.074 -55.374 17.647 1.00 24.03 357 LYS A O 1
ATOM 1943 N N . LYS A 1 338 ? 52.855 -54.612 15.922 1.00 24.56 358 LYS A N 1
ATOM 1944 C CA . LYS A 1 338 ? 51.981 -53.809 16.737 1.00 24.03 358 LYS A CA 1
ATOM 1945 C C . LYS A 1 338 ? 50.613 -53.792 16.005 1.00 24.50 358 LYS A C 1
ATOM 1946 O O . LYS A 1 338 ? 50.563 -53.537 14.810 1.00 25.30 358 LYS A O 1
ATOM 1952 N N . ASN A 1 339 ? 49.536 -54.012 16.747 1.00 23.58 359 ASN A N 1
ATOM 1953 C CA . ASN A 1 339 ? 48.223 -53.865 16.138 1.00 24.35 359 ASN A CA 1
ATOM 1954 C C . ASN A 1 339 ? 47.848 -52.400 15.963 1.00 25.48 359 ASN A C 1
ATOM 1955 O O . ASN A 1 339 ? 47.830 -51.626 16.938 1.00 27.45 359 ASN A O 1
ATOM 1960 N N . ILE A 1 340 ? 47.502 -52.006 14.743 1.00 27.62 360 ILE A N 1
ATOM 1961 C CA . ILE A 1 340 ? 46.938 -50.663 14.559 1.00 29.21 360 ILE A CA 1
ATOM 1962 C C . ILE A 1 340 ? 45.578 -50.579 13.857 1.00 32.88 360 ILE A C 1
ATOM 1963 O O . ILE A 1 340 ? 44.927 -49.550 13.924 1.00 32.09 360 ILE A O 1
ATOM 1968 N N . GLY A 1 341 ? 45.189 -51.656 13.175 1.00 34.90 361 GLY A N 1
ATOM 1969 C CA . GLY A 1 341 ? 43.937 -51.654 12.394 1.00 40.73 361 GLY A CA 1
ATOM 1970 C C . GLY A 1 341 ? 42.763 -52.017 13.278 1.00 43.50 361 GLY A C 1
ATOM 1971 O O . GLY A 1 341 ? 41.646 -51.556 13.097 1.00 44.77 361 GLY A O 1
ATOM 1972 N N . ARG A 1 342 ? 42.980 -52.890 14.236 1.00 46.96 362 ARG A N 1
ATOM 1973 C CA . ARG A 1 342 ? 41.808 -53.371 14.993 1.00 49.55 362 ARG A CA 1
ATOM 1974 C C . ARG A 1 342 ? 41.665 -52.680 16.338 1.00 50.96 362 ARG A C 1
ATOM 1975 O O . ARG A 1 342 ? 40.628 -52.826 17.054 1.00 52.89 362 ARG A O 1
ATOM 1983 N N . ASN A 1 343 ? 42.604 -51.756 16.575 1.00 50.79 363 ASN A N 1
ATOM 1984 C CA . ASN A 1 343 ? 42.810 -51.190 17.920 1.00 49.98 363 ASN A CA 1
ATOM 1985 C C . ASN A 1 343 ? 41.679 -50.299 18.451 1.00 48.96 363 ASN A C 1
ATOM 1986 O O . ASN A 1 343 ? 41.112 -49.449 17.744 1.00 49.03 363 ASN A O 1
ATOM 1988 N N A ARG A 1 344 ? 41.407 -50.489 19.729 0.50 48.51 364 ARG A N 1
ATOM 1989 N N B ARG A 1 344 ? 41.327 -50.487 19.713 0.50 48.55 364 ARG A N 1
ATOM 1990 C CA A ARG A 1 344 ? 40.273 -49.854 20.393 0.50 47.43 364 ARG A CA 1
ATOM 1991 C CA B ARG A 1 344 ? 40.184 -49.745 20.274 0.50 47.41 364 ARG A CA 1
ATOM 1992 C C A ARG A 1 344 ? 40.765 -48.520 20.949 0.50 46.08 364 ARG A C 1
ATOM 1993 C C B ARG A 1 344 ? 40.638 -48.323 20.617 0.50 45.97 364 ARG A C 1
ATOM 1994 O O A ARG A 1 344 ? 40.091 -47.889 21.816 0.50 46.39 364 ARG A O 1
ATOM 1995 O O B ARG A 1 344 ? 39.828 -47.455 21.038 0.50 46.04 364 ARG A O 1
ATOM 2010 N N . SER A 1 345 ? 41.940 -48.093 20.458 1.00 43.24 365 SER A N 1
ATOM 2011 C CA . SER A 1 345 ? 42.510 -46.881 20.965 1.00 38.98 365 SER A CA 1
ATOM 2012 C C . SER A 1 345 ? 43.284 -46.093 19.875 1.00 34.90 365 SER A C 1
ATOM 2013 O O . SER A 1 345 ? 44.514 -46.121 19.784 1.00 32.84 365 SER A O 1
ATOM 2016 N N . PRO A 1 346 ? 42.523 -45.401 19.021 1.00 31.47 366 PRO A N 1
ATOM 2017 C CA . PRO A 1 346 ? 43.177 -44.547 18.016 1.00 29.28 366 PRO A CA 1
ATOM 2018 C C . PRO A 1 346 ? 43.941 -43.403 18.697 1.00 28.29 366 PRO A C 1
ATOM 2019 O O . PRO A 1 346 ? 43.689 -43.073 19.870 1.00 27.76 366 PRO A O 1
ATOM 2023 N N . ASP A 1 347 ? 44.869 -42.802 17.960 1.00 27.25 367 ASP A N 1
ATOM 2024 C CA . ASP A 1 347 ? 45.582 -41.629 18.474 1.00 28.01 367 ASP A CA 1
ATOM 2025 C C . ASP A 1 347 ? 44.752 -40.343 18.344 1.00 25.80 367 ASP A C 1
ATOM 2026 O O . ASP A 1 347 ? 44.795 -39.458 19.249 1.00 26.77 367 ASP A O 1
ATOM 2031 N N . ILE A 1 348 ? 44.069 -40.222 17.210 1.00 25.03 368 ILE A N 1
ATOM 2032 C CA . ILE A 1 348 ? 43.168 -39.057 16.932 1.00 25.16 368 ILE A CA 1
ATOM 2033 C C . ILE A 1 348 ? 41.762 -39.657 16.757 1.00 24.67 368 ILE A C 1
ATOM 2034 O O . ILE A 1 348 ? 41.572 -40.642 16.013 1.00 24.36 368 ILE A O 1
ATOM 2039 N N . TYR A 1 349 ? 40.770 -39.063 17.395 1.00 23.98 369 TYR A N 1
ATOM 2040 C CA . TYR A 1 349 ? 39.398 -39.628 17.269 1.00 25.72 369 TYR A CA 1
ATOM 2041 C C . TYR A 1 349 ? 38.331 -38.530 17.403 1.00 26.24 369 TYR A C 1
ATOM 2042 O O . TYR A 1 349 ? 38.354 -37.717 18.337 1.00 26.44 369 TYR A O 1
ATOM 2051 N N . ASN A 1 350 ? 37.414 -38.570 16.449 1.00 26.39 370 ASN A N 1
ATOM 2052 C CA . ASN A 1 350 ? 36.166 -37.745 16.499 1.00 27.61 370 ASN A CA 1
ATOM 2053 C C . ASN A 1 350 ? 35.010 -38.684 16.058 1.00 28.29 370 ASN A C 1
ATOM 2054 O O . ASN A 1 350 ? 34.992 -39.135 14.899 1.00 28.12 370 ASN A O 1
ATOM 2059 N N . PRO A 1 351 ? 34.076 -39.011 16.991 1.00 29.73 371 PRO A N 1
ATOM 2060 C CA . PRO A 1 351 ? 33.073 -40.050 16.621 1.00 30.78 371 PRO A CA 1
ATOM 2061 C C . PRO A 1 351 ? 32.138 -39.653 15.432 1.00 32.07 371 PRO A C 1
ATOM 2062 O O . PRO A 1 351 ? 31.528 -40.528 14.748 1.00 32.49 371 PRO A O 1
ATOM 2066 N N . GLN A 1 352 ? 32.124 -38.351 15.118 1.00 33.53 372 GLN A N 1
ATOM 2067 C CA . GLN A 1 352 ? 31.411 -37.904 13.942 1.00 35.28 372 GLN A CA 1
ATOM 2068 C C . GLN A 1 352 ? 32.246 -37.701 12.688 1.00 34.86 372 GLN A C 1
ATOM 2069 O O . GLN A 1 352 ? 31.710 -37.269 11.682 1.00 33.20 372 GLN A O 1
ATOM 2075 N N . ALA A 1 353 ? 33.567 -38.032 12.704 1.00 31.89 373 ALA A N 1
ATOM 2076 C CA . ALA A 1 353 ? 34.332 -37.814 11.469 1.00 31.13 373 ALA A CA 1
ATOM 2077 C C . ALA A 1 353 ? 35.294 -38.933 11.134 1.00 29.08 373 ALA A C 1
ATOM 2078 O O . ALA A 1 353 ? 35.411 -39.360 9.965 1.00 29.59 373 ALA A O 1
ATOM 2080 N N . GLY A 1 354 ? 36.024 -39.403 12.146 1.00 28.42 374 GLY A N 1
ATOM 2081 C CA . GLY A 1 354 ? 36.985 -40.480 11.822 1.00 27.32 374 GLY A CA 1
ATOM 2082 C C . GLY A 1 354 ? 38.034 -40.743 12.862 1.00 25.88 374 GLY A C 1
ATOM 2083 O O . GLY A 1 354 ? 38.017 -40.156 13.959 1.00 23.95 374 GLY A O 1
ATOM 2084 N N . SER A 1 355 ? 38.987 -41.626 12.487 1.00 26.35 375 SER A N 1
ATOM 2085 C CA . SER A 1 355 ? 40.085 -41.852 13.418 1.00 25.84 375 SER A CA 1
ATOM 2086 C C . SER A 1 355 ? 41.412 -42.076 12.689 1.00 24.75 375 SER A C 1
ATOM 2087 O O . SER A 1 355 ? 41.460 -42.389 11.479 1.00 24.85 375 SER A O 1
ATOM 2090 N N . LEU A 1 356 ? 42.493 -41.953 13.454 1.00 25.02 376 LEU A N 1
ATOM 2091 C CA . LEU A 1 356 ? 43.820 -42.256 12.953 1.00 24.50 376 LEU A CA 1
ATOM 2092 C C . LEU A 1 356 ? 44.601 -42.961 14.016 1.00 22.97 376 LEU A C 1
ATOM 2093 O O . LEU A 1 356 ? 44.525 -42.600 15.187 1.00 23.65 376 LEU A O 1
ATOM 2098 N N . LYS A 1 357 ? 45.418 -43.924 13.590 1.00 23.34 377 LYS A N 1
ATOM 2099 C CA . LYS A 1 357 ? 46.279 -44.626 14.572 1.00 24.24 377 LYS A CA 1
ATOM 2100 C C . LYS A 1 357 ? 47.578 -44.946 13.889 1.00 24.41 377 LYS A C 1
ATOM 2101 O O . LYS A 1 357 ? 47.562 -45.388 12.766 1.00 24.14 377 LYS A O 1
ATOM 2107 N N . THR A 1 358 ? 48.714 -44.715 14.578 1.00 25.19 378 THR A N 1
ATOM 2108 C CA . THR A 1 358 ? 49.984 -44.885 13.948 1.00 25.23 378 THR A CA 1
ATOM 2109 C C . THR A 1 358 ? 50.753 -45.968 14.701 1.00 23.72 378 THR A C 1
ATOM 2110 O O . THR A 1 358 ? 50.594 -46.089 15.925 1.00 25.35 378 THR A O 1
ATOM 2114 N N . ALA A 1 359 ? 51.585 -46.685 13.971 1.00 22.02 379 ALA A N 1
ATOM 2115 C CA . ALA A 1 359 ? 52.631 -47.571 14.537 1.00 21.82 379 ALA A CA 1
ATOM 2116 C C . ALA A 1 359 ? 53.943 -46.837 14.034 1.00 20.34 379 ALA A C 1
ATOM 2117 O O . ALA A 1 359 ? 54.229 -46.733 12.849 1.00 20.46 379 ALA A O 1
ATOM 2119 N N . ASN A 1 360 ? 54.669 -46.258 14.953 1.00 20.27 380 ASN A N 1
ATOM 2120 C CA . ASN A 1 360 ? 55.956 -45.638 14.610 1.00 19.68 380 ASN A CA 1
ATOM 2121 C C . ASN A 1 360 ? 57.018 -46.122 15.641 1.00 20.92 380 ASN A C 1
ATOM 2122 O O . ASN A 1 360 ? 56.766 -46.999 16.463 1.00 18.19 380 ASN A O 1
ATOM 2127 N N . GLU A 1 361 ? 58.152 -45.449 15.682 1.00 19.03 381 GLU A N 1
ATOM 2128 C CA . GLU A 1 361 ? 59.278 -45.912 16.553 1.00 21.76 381 GLU A CA 1
ATOM 2129 C C . GLU A 1 361 ? 59.049 -45.678 18.062 1.00 22.05 381 GLU A C 1
ATOM 2130 O O . GLU A 1 361 ? 59.783 -46.226 18.915 1.00 24.58 381 GLU A O 1
ATOM 2136 N N . LEU A 1 362 ? 58.032 -44.884 18.411 1.00 19.56 382 LEU A N 1
ATOM 2137 C CA . LEU A 1 362 ? 57.607 -44.726 19.797 1.00 22.10 382 LEU A CA 1
ATOM 2138 C C . LEU A 1 362 ? 56.665 -45.825 20.298 1.00 22.49 382 LEU A C 1
ATOM 2139 O O . LEU A 1 362 ? 56.430 -45.927 21.470 1.00 24.44 382 LEU A O 1
ATOM 2144 N N . ASN A 1 363 ? 56.132 -46.598 19.390 1.00 21.31 383 ASN A N 1
ATOM 2145 C CA A ASN A 1 363 ? 55.199 -47.696 19.642 0.50 21.87 383 ASN A CA 1
ATOM 2146 C CA B ASN A 1 363 ? 55.328 -47.698 19.863 0.50 22.23 383 ASN A CA 1
ATOM 2147 C C . ASN A 1 363 ? 55.789 -49.077 19.391 1.00 22.73 383 ASN A C 1
ATOM 2148 O O . ASN A 1 363 ? 55.357 -50.106 19.997 1.00 25.27 383 ASN A O 1
ATOM 2157 N N . LEU A 1 364 ? 56.646 -49.145 18.399 1.00 21.73 384 LEU A N 1
ATOM 2158 C CA . LEU A 1 364 ? 57.266 -50.367 17.942 1.00 21.68 384 LEU A CA 1
ATOM 2159 C C . LEU A 1 364 ? 58.746 -50.013 17.691 1.00 21.88 384 LEU A C 1
ATOM 2160 O O . LEU A 1 364 ? 59.123 -49.498 16.619 1.00 20.75 384 LEU A O 1
ATOM 2165 N N . LEU A 1 365 ? 59.555 -50.249 18.706 1.00 23.75 385 LEU A N 1
ATOM 2166 C CA . LEU A 1 365 ? 60.910 -49.695 18.708 1.00 23.96 385 LEU A CA 1
ATOM 2167 C C . LEU A 1 365 ? 61.744 -50.118 17.487 1.00 22.65 385 LEU A C 1
ATOM 2168 O O . LEU A 1 365 ? 62.528 -49.302 16.914 1.00 21.55 385 LEU A O 1
ATOM 2173 N N . ILE A 1 366 ? 61.604 -51.372 17.054 1.00 20.72 386 ILE A N 1
ATOM 2174 C CA A ILE A 1 366 ? 62.372 -51.828 15.906 0.50 19.97 386 ILE A CA 1
ATOM 2175 C CA B ILE A 1 366 ? 62.375 -51.821 15.903 0.50 20.34 386 ILE A CA 1
ATOM 2176 C C . ILE A 1 366 ? 62.189 -50.950 14.635 1.00 20.45 386 ILE A C 1
ATOM 2177 O O . ILE A 1 366 ? 63.069 -50.929 13.749 1.00 20.70 386 ILE A O 1
ATOM 2186 N N . LEU A 1 367 ? 61.028 -50.241 14.497 1.00 19.57 387 LEU A N 1
ATOM 2187 C CA . LEU A 1 367 ? 60.856 -49.346 13.338 1.00 20.41 387 LEU A CA 1
ATOM 2188 C C . LEU A 1 367 ? 61.949 -48.264 13.232 1.00 21.05 387 LEU A C 1
ATOM 2189 O O . LEU A 1 367 ? 62.196 -47.767 12.142 1.00 21.44 387 LEU A O 1
ATOM 2194 N N . ARG A 1 368 ? 62.563 -47.905 14.366 1.00 22.92 388 ARG A N 1
ATOM 2195 C CA . ARG A 1 368 ? 63.661 -46.923 14.368 1.00 26.33 388 ARG A CA 1
ATOM 2196 C C . ARG A 1 368 ? 64.780 -47.403 13.433 1.00 27.87 388 ARG A C 1
ATOM 2197 O O . ARG A 1 368 ? 65.285 -46.630 12.686 1.00 28.23 388 ARG A O 1
ATOM 2205 N N . TRP A 1 369 ? 65.117 -48.695 13.470 1.00 27.16 389 TRP A N 1
ATOM 2206 C CA . TRP A 1 369 ? 66.166 -49.197 12.575 1.00 31.10 389 TRP A CA 1
ATOM 2207 C C . TRP A 1 369 ? 65.752 -49.321 11.157 1.00 30.09 389 TRP A C 1
ATOM 2208 O O . TRP A 1 369 ? 66.599 -49.229 10.259 1.00 31.40 389 TRP A O 1
ATOM 2219 N N . LEU A 1 370 ? 64.454 -49.576 10.930 1.00 27.90 390 LEU A N 1
ATOM 2220 C CA . LEU A 1 370 ? 63.914 -49.787 9.579 1.00 24.47 390 LEU A CA 1
ATOM 2221 C C . LEU A 1 370 ? 63.697 -48.468 8.843 1.00 23.34 390 LEU A C 1
ATOM 2222 O O . LEU A 1 370 ? 63.667 -48.464 7.624 1.00 26.23 390 LEU A O 1
ATOM 2227 N N . GLY A 1 371 ? 63.466 -47.379 9.567 1.00 22.01 391 GLY A N 1
ATOM 2228 C CA . GLY A 1 371 ? 63.149 -46.060 8.900 1.00 20.05 391 GLY A CA 1
ATOM 2229 C C . GLY A 1 371 ? 61.755 -46.044 8.264 1.00 21.25 391 GLY A C 1
ATOM 2230 O O . GLY A 1 371 ? 61.523 -45.358 7.279 1.00 21.93 391 GLY A O 1
ATOM 2231 N N . LEU A 1 372 ? 60.817 -46.768 8.878 1.00 21.44 392 LEU A N 1
ATOM 2232 C CA . LEU A 1 372 ? 59.462 -46.969 8.308 1.00 19.47 392 LEU A CA 1
ATOM 2233 C C . LEU A 1 372 ? 58.403 -46.908 9.360 1.00 19.66 392 LEU A C 1
ATOM 2234 O O . LEU A 1 372 ? 58.648 -47.169 10.515 1.00 21.02 392 LEU A O 1
ATOM 2239 N N . SER A 1 373 ? 57.179 -46.599 8.935 1.00 19.27 393 SER A N 1
ATOM 2240 C CA . SER A 1 373 ? 56.054 -46.598 9.884 1.00 19.83 393 SER A CA 1
ATOM 2241 C C . SER A 1 373 ? 54.763 -46.743 9.045 1.00 19.82 393 SER A C 1
ATOM 2242 O O . SER A 1 373 ? 54.803 -46.871 7.797 1.00 19.10 393 SER A O 1
ATOM 2245 N N . ALA A 1 374 ? 53.636 -46.807 9.731 1.00 19.27 394 ALA A N 1
ATOM 2246 C CA . ALA A 1 374 ? 52.345 -46.924 9.015 1.00 20.37 394 ALA A CA 1
ATOM 2247 C C . ALA A 1 374 ? 51.243 -46.344 9.851 1.00 20.89 394 ALA A C 1
ATOM 2248 O O . ALA A 1 374 ? 51.327 -46.302 11.082 1.00 23.28 394 ALA A O 1
ATOM 2250 N N A GLU A 1 375 ? 50.164 -45.987 9.176 0.50 21.67 395 GLU A N 1
ATOM 2251 N N B GLU A 1 375 ? 50.206 -45.790 9.193 0.50 22.63 395 GLU A N 1
ATOM 2252 C CA A GLU A 1 375 ? 49.077 -45.385 9.847 0.50 21.25 395 GLU A CA 1
ATOM 2253 C CA B GLU A 1 375 ? 49.040 -45.207 9.892 0.50 22.81 395 GLU A CA 1
ATOM 2254 C C A GLU A 1 375 ? 47.831 -46.115 9.289 0.50 21.17 395 GLU A C 1
ATOM 2255 C C B GLU A 1 375 ? 47.787 -45.870 9.277 0.50 22.54 395 GLU A C 1
ATOM 2256 O O A GLU A 1 375 ? 47.859 -46.722 8.224 0.50 18.72 395 GLU A O 1
ATOM 2257 O O B GLU A 1 375 ? 47.762 -46.144 8.089 0.50 22.32 395 GLU A O 1
ATOM 2268 N N . TYR A 1 376 ? 46.828 -46.214 10.133 1.00 22.26 396 TYR A N 1
ATOM 2269 C CA . TYR A 1 376 ? 45.559 -46.766 9.714 1.00 24.96 396 TYR A CA 1
ATOM 2270 C C . TYR A 1 376 ? 44.499 -45.678 10.016 1.00 25.36 396 TYR A C 1
ATOM 2271 O O . TYR A 1 376 ? 44.443 -45.146 11.149 1.00 26.58 396 TYR A O 1
ATOM 2280 N N . GLY A 1 377 ? 43.644 -45.359 9.036 1.00 27.00 397 GLY A N 1
ATOM 2281 C CA . GLY A 1 377 ? 42.693 -44.301 9.262 1.00 26.07 397 GLY A CA 1
ATOM 2282 C C . GLY A 1 377 ? 41.285 -44.786 8.871 1.00 27.54 397 GLY A C 1
ATOM 2283 O O . GLY A 1 377 ? 41.123 -45.687 8.012 1.00 26.90 397 GLY A O 1
ATOM 2284 N N . ASN A 1 378 ? 40.301 -44.161 9.531 1.00 27.91 398 ASN A N 1
ATOM 2285 C CA . ASN A 1 378 ? 38.874 -44.315 9.170 1.00 29.26 398 ASN A CA 1
ATOM 2286 C C . ASN A 1 378 ? 38.323 -42.964 8.884 1.00 29.21 398 ASN A C 1
ATOM 2287 O O . ASN A 1 378 ? 38.580 -42.013 9.621 1.00 29.51 398 ASN A O 1
ATOM 2292 N N . LEU A 1 379 ? 37.504 -42.846 7.846 1.00 29.63 399 LEU A N 1
ATOM 2293 C CA . LEU A 1 379 ? 36.901 -41.567 7.628 1.00 29.18 399 LEU A CA 1
ATOM 2294 C C . LEU A 1 379 ? 35.405 -41.826 7.291 1.00 30.51 399 LEU A C 1
ATOM 2295 O O . LEU A 1 379 ? 35.119 -42.576 6.400 1.00 30.44 399 LEU A O 1
ATOM 2300 N N . TYR A 1 380 ? 34.507 -41.274 8.072 1.00 31.89 400 TYR A N 1
ATOM 2301 C CA . TYR A 1 380 ? 33.050 -41.603 7.936 1.00 32.82 400 TYR A CA 1
ATOM 2302 C C . TYR A 1 380 ? 32.368 -40.817 6.790 1.00 33.03 400 TYR A C 1
ATOM 2303 O O . TYR A 1 380 ? 32.908 -39.803 6.362 1.00 33.70 400 TYR A O 1
ATOM 2312 N N . ARG A 1 381 ? 31.155 -41.237 6.324 1.00 33.04 401 ARG A N 1
ATOM 2313 C CA . ARG A 1 381 ? 30.587 -40.679 5.081 1.00 32.27 401 ARG A CA 1
ATOM 2314 C C . ARG A 1 381 ? 30.583 -39.167 5.120 1.00 31.41 401 ARG A C 1
ATOM 2315 O O . ARG A 1 381 ? 30.156 -38.601 6.098 1.00 32.58 401 ARG A O 1
ATOM 2323 N N . ASN A 1 382 ? 31.057 -38.516 4.071 1.00 32.21 402 ASN A N 1
ATOM 2324 C CA . ASN A 1 382 ? 31.023 -37.040 3.977 1.00 34.20 402 ASN A CA 1
ATOM 2325 C C . ASN A 1 382 ? 31.927 -36.273 4.953 1.00 34.41 402 ASN A C 1
ATOM 2326 O O . ASN A 1 382 ? 32.001 -35.035 4.910 1.00 33.96 402 ASN A O 1
ATOM 2331 N N . ALA A 1 383 ? 32.668 -36.993 5.803 1.00 34.13 403 ALA A N 1
ATOM 2332 C CA . ALA A 1 383 ? 33.671 -36.335 6.628 1.00 32.23 403 ALA A CA 1
ATOM 2333 C C . ALA A 1 383 ? 34.915 -36.022 5.778 1.00 31.81 403 ALA A C 1
ATOM 2334 O O . ALA A 1 383 ? 35.122 -36.595 4.677 1.00 30.98 403 ALA A O 1
ATOM 2336 N N . LEU A 1 384 ? 35.727 -35.082 6.257 1.00 31.08 404 LEU A N 1
ATOM 2337 C CA . LEU A 1 384 ? 36.931 -34.649 5.498 1.00 29.96 404 LEU A CA 1
ATOM 2338 C C . LEU A 1 384 ? 38.180 -34.838 6.402 1.00 28.87 404 LEU A C 1
ATOM 2339 O O . LEU A 1 384 ? 38.128 -34.548 7.597 1.00 28.90 404 LEU A O 1
ATOM 2344 N N . PHE A 1 385 ? 39.253 -35.368 5.810 1.00 28.46 405 PHE A N 1
ATOM 2345 C CA . PHE A 1 385 ? 40.595 -35.262 6.404 1.00 29.53 405 PHE A CA 1
ATOM 2346 C C . PHE A 1 385 ? 41.132 -33.959 5.739 1.00 28.13 405 PHE A C 1
ATOM 2347 O O . PHE A 1 385 ? 41.278 -33.903 4.526 1.00 28.96 405 PHE A O 1
ATOM 2355 N N . VAL A 1 386 ? 41.370 -32.935 6.543 1.00 27.80 406 VAL A N 1
ATOM 2356 C CA . VAL A 1 386 ? 41.778 -31.561 6.034 1.00 28.49 406 VAL A CA 1
ATOM 2357 C C . VAL A 1 386 ? 43.067 -31.595 5.160 1.00 27.56 406 VAL A C 1
ATOM 2358 O O . VAL A 1 386 ? 43.896 -32.564 5.346 1.00 27.99 406 VAL A O 1
ATOM 2362 N N . PRO A 1 387 ? 43.247 -30.612 4.215 1.00 27.10 407 PRO A N 1
ATOM 2363 C CA . PRO A 1 387 ? 44.524 -30.508 3.529 1.00 24.51 407 PRO A CA 1
ATOM 2364 C C . PRO A 1 387 ? 45.640 -30.564 4.580 1.00 24.07 407 PRO A C 1
ATOM 2365 O O . PRO A 1 387 ? 45.631 -29.837 5.622 1.00 25.09 407 PRO A O 1
ATOM 2369 N N . HIS A 1 388 ? 46.590 -31.437 4.293 1.00 25.31 408 HIS A N 1
ATOM 2370 C CA . HIS A 1 388 ? 47.794 -31.590 5.173 1.00 23.08 408 HIS A CA 1
ATOM 2371 C C . HIS A 1 388 ? 48.929 -32.055 4.324 1.00 23.75 408 HIS A C 1
ATOM 2372 O O . HIS A 1 388 ? 48.725 -32.562 3.213 1.00 25.25 408 HIS A O 1
ATOM 2379 N N . TYR A 1 389 ? 50.133 -32.021 4.887 1.00 22.78 409 TYR A N 1
ATOM 2380 C CA . TYR A 1 389 ? 51.267 -32.689 4.208 1.00 22.50 409 TYR A CA 1
ATOM 2381 C C . TYR A 1 389 ? 52.096 -33.366 5.270 1.00 21.29 409 TYR A C 1
ATOM 2382 O O . TYR A 1 389 ? 52.022 -33.022 6.454 1.00 21.90 409 TYR A O 1
ATOM 2391 N N . ASN A 1 390 ? 52.924 -34.273 4.807 1.00 20.79 410 ASN A N 1
ATOM 2392 C CA A ASN A 1 390 ? 53.919 -34.973 5.642 0.70 21.17 410 ASN A CA 1
ATOM 2393 C CA B ASN A 1 390 ? 53.898 -34.923 5.705 0.30 21.31 410 ASN A CA 1
ATOM 2394 C C . ASN A 1 390 ? 55.245 -34.257 5.468 1.00 21.34 410 ASN A C 1
ATOM 2395 O O . ASN A 1 390 ? 55.700 -34.137 4.326 1.00 22.49 410 ASN A O 1
ATOM 2404 N N . THR A 1 391 ? 55.829 -33.791 6.550 1.00 21.46 411 THR A N 1
ATOM 2405 C CA . THR A 1 391 ? 57.108 -33.038 6.431 1.00 21.66 411 THR A CA 1
ATOM 2406 C C . THR A 1 391 ? 58.263 -33.902 5.921 1.00 22.02 411 THR A C 1
ATOM 2407 O O . THR A 1 391 ? 59.162 -33.394 5.251 1.00 22.13 411 THR A O 1
ATOM 2411 N N . ASN A 1 392 ? 58.256 -35.200 6.283 1.00 19.99 412 ASN A N 1
ATOM 2412 C CA . ASN A 1 392 ? 59.504 -36.021 6.336 1.00 21.79 412 ASN A CA 1
ATOM 2413 C C . ASN A 1 392 ? 59.338 -37.450 5.779 1.00 20.83 412 ASN A C 1
ATOM 2414 O O . ASN A 1 392 ? 60.197 -38.315 6.070 1.00 22.58 412 ASN A O 1
ATOM 2419 N N . ALA A 1 393 ? 58.287 -37.669 4.984 1.00 20.37 413 ALA A N 1
ATOM 2420 C CA . ALA A 1 393 ? 57.974 -39.001 4.482 1.00 21.99 413 ALA A CA 1
ATOM 2421 C C . ALA A 1 393 ? 57.101 -39.015 3.260 1.00 22.29 413 ALA A C 1
ATOM 2422 O O . ALA A 1 393 ? 56.237 -38.153 3.117 1.00 22.60 413 ALA A O 1
ATOM 2424 N N . HIS A 1 394 ? 57.372 -39.944 2.344 1.00 19.84 414 HIS A N 1
ATOM 2425 C CA . HIS A 1 394 ? 56.331 -40.325 1.364 1.00 21.36 414 HIS A CA 1
ATOM 2426 C C . HIS A 1 394 ? 55.234 -41.123 2.089 1.00 22.08 414 HIS A C 1
ATOM 2427 O O . HIS A 1 394 ? 55.529 -41.836 3.082 1.00 20.24 414 HIS A O 1
ATOM 2434 N N . SER A 1 395 ? 54.001 -41.054 1.535 1.00 22.06 415 SER A N 1
ATOM 2435 C CA A SER A 1 395 ? 52.866 -41.809 2.049 0.50 22.79 415 SER A CA 1
ATOM 2436 C CA B SER A 1 395 ? 52.882 -41.807 2.069 0.50 23.02 415 SER A CA 1
ATOM 2437 C C . SER A 1 395 ? 52.394 -42.757 0.970 1.00 23.31 415 SER A C 1
ATOM 2438 O O . SER A 1 395 ? 52.168 -42.359 -0.153 1.00 25.44 415 SER A O 1
ATOM 2443 N N . ILE A 1 396 ? 52.266 -44.044 1.276 1.00 23.21 416 ILE A N 1
ATOM 2444 C CA . ILE A 1 396 ? 51.777 -44.958 0.264 1.00 22.93 416 ILE A CA 1
ATOM 2445 C C . ILE A 1 396 ? 50.412 -45.443 0.816 1.00 24.52 416 ILE A C 1
ATOM 2446 O O . ILE A 1 396 ? 50.338 -46.260 1.781 1.00 23.71 416 ILE A O 1
ATOM 2451 N N . ILE A 1 397 ? 49.345 -44.912 0.208 1.00 24.63 417 ILE A N 1
ATOM 2452 C CA . ILE A 1 397 ? 47.995 -45.104 0.727 1.00 25.67 417 ILE A CA 1
ATOM 2453 C C . ILE A 1 397 ? 47.317 -46.285 0.031 1.00 25.90 417 ILE A C 1
ATOM 2454 O O . ILE A 1 397 ? 47.138 -46.242 -1.185 1.00 28.08 417 ILE A O 1
ATOM 2459 N N . TYR A 1 398 ? 47.035 -47.347 0.793 1.00 25.00 418 TYR A N 1
ATOM 2460 C CA . TYR A 1 398 ? 46.327 -48.514 0.227 1.00 25.74 418 TYR A CA 1
ATOM 2461 C C . TYR A 1 398 ? 44.867 -48.414 0.745 1.00 25.91 418 TYR A C 1
ATOM 2462 O O . TYR A 1 398 ? 44.616 -48.448 1.961 1.00 25.64 418 TYR A O 1
ATOM 2471 N N . ALA A 1 399 ? 43.886 -48.264 -0.161 1.00 28.45 419 ALA A N 1
ATOM 2472 C CA . ALA A 1 399 ? 42.520 -48.198 0.250 1.00 27.47 419 ALA A CA 1
ATOM 2473 C C . ALA A 1 399 ? 42.069 -49.612 0.733 1.00 27.53 419 ALA A C 1
ATOM 2474 O O . ALA A 1 399 ? 42.191 -50.559 0.011 1.00 29.75 419 ALA A O 1
ATOM 2476 N N . LEU A 1 400 ? 41.590 -49.723 1.953 1.00 28.32 420 LEU A N 1
ATOM 2477 C CA . LEU A 1 400 ? 41.192 -51.037 2.505 1.00 27.97 420 LEU A CA 1
ATOM 2478 C C . LEU A 1 400 ? 39.680 -51.374 2.291 1.00 31.23 420 LEU A C 1
ATOM 2479 O O . LEU A 1 400 ? 39.360 -52.544 2.120 1.00 31.78 420 LEU A O 1
ATOM 2484 N N . ARG A 1 401 ? 38.800 -50.366 2.428 1.00 32.02 421 ARG A N 1
ATOM 2485 C CA . ARG A 1 401 ? 37.311 -50.559 2.356 1.00 33.05 421 ARG A CA 1
ATOM 2486 C C . ARG A 1 401 ? 36.722 -49.196 1.941 1.00 33.30 421 ARG A C 1
ATOM 2487 O O . ARG A 1 401 ? 37.169 -48.155 2.411 1.00 33.31 421 ARG A O 1
ATOM 2495 N N . GLY A 1 402 ? 35.646 -49.219 1.126 1.00 33.33 422 GLY A N 1
ATOM 2496 C CA . GLY A 1 402 ? 34.989 -48.004 0.703 1.00 32.40 422 GLY A CA 1
ATOM 2497 C C . GLY A 1 402 ? 35.715 -47.173 -0.334 1.00 33.04 422 GLY A C 1
ATOM 2498 O O . GLY A 1 402 ? 36.623 -47.651 -1.107 1.00 33.92 422 GLY A O 1
ATOM 2499 N N . ARG A 1 403 ? 35.362 -45.903 -0.365 1.00 32.83 423 ARG A N 1
ATOM 2500 C CA . ARG A 1 403 ? 35.963 -45.026 -1.380 1.00 34.95 423 ARG A CA 1
ATOM 2501 C C . ARG A 1 403 ? 35.972 -43.577 -0.855 1.00 33.16 423 ARG A C 1
ATOM 2502 O O . ARG A 1 403 ? 35.169 -43.203 0.037 1.00 32.17 423 ARG A O 1
ATOM 2510 N N . ALA A 1 404 ? 36.910 -42.764 -1.346 1.00 30.80 424 ALA A N 1
ATOM 2511 C CA . ALA A 1 404 ? 37.009 -41.402 -0.882 1.00 31.40 424 ALA A CA 1
ATOM 2512 C C . ALA A 1 404 ? 37.443 -40.585 -2.051 1.00 31.07 424 ALA A C 1
ATOM 2513 O O . ALA A 1 404 ? 38.268 -41.030 -2.870 1.00 32.18 424 ALA A O 1
ATOM 2515 N N . HIS A 1 405 ? 36.826 -39.425 -2.174 1.00 29.78 425 HIS A N 1
ATOM 2516 C CA . HIS A 1 405 ? 37.312 -38.408 -3.077 1.00 31.48 425 HIS A CA 1
ATOM 2517 C C . HIS A 1 405 ? 38.591 -37.783 -2.503 1.00 30.63 425 HIS A C 1
ATOM 2518 O O . HIS A 1 405 ? 38.558 -37.139 -1.442 1.00 30.36 425 HIS A O 1
ATOM 2525 N N . VAL A 1 406 ? 39.675 -37.974 -3.236 1.00 30.68 426 VAL A N 1
ATOM 2526 C CA . VAL A 1 406 ? 40.985 -37.473 -2.811 1.00 29.67 426 VAL A CA 1
ATOM 2527 C C . VAL A 1 406 ? 41.565 -36.474 -3.841 1.00 28.91 426 VAL A C 1
ATOM 2528 O O . VAL A 1 406 ? 41.521 -36.695 -5.041 1.00 29.86 426 VAL A O 1
ATOM 2532 N N . GLN A 1 407 ? 42.174 -35.409 -3.310 1.00 27.78 427 GLN A N 1
ATOM 2533 C CA . GLN A 1 407 ? 42.931 -34.442 -4.094 1.00 27.74 427 GLN A CA 1
ATOM 2534 C C . GLN A 1 407 ? 44.365 -34.308 -3.528 1.00 27.33 427 GLN A C 1
ATOM 2535 O O . GLN A 1 407 ? 44.514 -34.196 -2.305 1.00 28.47 427 GLN A O 1
ATOM 2541 N N . VAL A 1 408 ? 45.348 -34.163 -4.411 1.00 26.77 428 VAL A N 1
ATOM 2542 C CA . VAL A 1 408 ? 46.758 -34.038 -4.037 1.00 27.46 428 VAL A CA 1
ATOM 2543 C C . VAL A 1 408 ? 47.265 -32.812 -4.855 1.00 27.67 428 VAL A C 1
ATOM 2544 O O . VAL A 1 408 ? 46.975 -32.744 -6.063 1.00 30.72 428 VAL A O 1
ATOM 2548 N N . VAL A 1 409 ? 48.011 -31.913 -4.213 1.00 27.27 429 VAL A N 1
ATOM 2549 C CA . VAL A 1 409 ? 48.567 -30.666 -4.792 1.00 27.37 429 VAL A CA 1
ATOM 2550 C C . VAL A 1 409 ? 50.100 -30.656 -4.651 1.00 27.57 429 VAL A C 1
ATOM 2551 O O . VAL A 1 409 ? 50.642 -31.012 -3.587 1.00 26.77 429 VAL A O 1
ATOM 2555 N N . ASP A 1 410 ? 50.768 -30.329 -5.746 1.00 26.69 430 ASP A N 1
ATOM 2556 C CA . ASP A 1 410 ? 52.227 -30.306 -5.827 1.00 29.18 430 ASP A CA 1
ATOM 2557 C C . ASP A 1 410 ? 52.826 -28.881 -5.487 1.00 30.12 430 ASP A C 1
ATOM 2558 O O . ASP A 1 410 ? 52.081 -27.981 -5.014 1.00 30.78 430 ASP A O 1
ATOM 2563 N N . SER A 1 411 ? 54.141 -28.684 -5.656 1.00 29.48 431 SER A N 1
ATOM 2564 C CA . SER A 1 411 ? 54.778 -27.446 -5.160 1.00 29.84 431 SER A CA 1
ATOM 2565 C C . SER A 1 411 ? 54.374 -26.261 -6.066 1.00 31.67 431 SER A C 1
ATOM 2566 O O . SER A 1 411 ? 54.614 -25.127 -5.700 1.00 33.12 431 SER A O 1
ATOM 2569 N N . ASN A 1 412 ? 53.763 -26.552 -7.215 1.00 32.54 432 ASN A N 1
ATOM 2570 C CA . ASN A 1 412 ? 53.289 -25.461 -8.130 1.00 35.07 432 ASN A CA 1
ATOM 2571 C C . ASN A 1 412 ? 51.839 -25.105 -7.909 1.00 35.15 432 ASN A C 1
ATOM 2572 O O . ASN A 1 412 ? 51.307 -24.243 -8.627 1.00 35.46 432 ASN A O 1
ATOM 2577 N N . GLY A 1 413 ? 51.197 -25.744 -6.920 1.00 34.73 433 GLY A N 1
ATOM 2578 C CA . GLY A 1 413 ? 49.778 -25.596 -6.666 1.00 34.73 433 GLY A CA 1
ATOM 2579 C C . GLY A 1 413 ? 48.963 -26.314 -7.730 1.00 34.92 433 GLY A C 1
ATOM 2580 O O . GLY A 1 413 ? 47.787 -26.013 -7.918 1.00 35.63 433 GLY A O 1
ATOM 2581 N N . ASN A 1 414 ? 49.588 -27.228 -8.463 1.00 34.21 434 ASN A N 1
ATOM 2582 C CA . ASN A 1 414 ? 48.847 -28.020 -9.411 1.00 34.45 434 ASN A CA 1
ATOM 2583 C C . ASN A 1 414 ? 48.112 -29.208 -8.761 1.00 35.30 434 ASN A C 1
ATOM 2584 O O . ASN A 1 414 ? 48.663 -29.894 -7.910 1.00 34.63 434 ASN A O 1
ATOM 2589 N N . ARG A 1 415 ? 46.871 -29.442 -9.175 1.00 35.63 435 ARG A N 1
ATOM 2590 C CA . ARG A 1 415 ? 46.113 -30.612 -8.706 1.00 35.28 435 ARG A CA 1
ATOM 2591 C C . ARG A 1 415 ? 46.502 -31.824 -9.489 1.00 35.13 435 ARG A C 1
ATOM 2592 O O . ARG A 1 415 ? 46.006 -32.072 -10.589 1.00 35.26 435 ARG A O 1
ATOM 2600 N N . VAL A 1 416 ? 47.440 -32.599 -8.935 1.00 34.25 436 VAL A N 1
ATOM 2601 C CA . VAL A 1 416 ? 48.009 -33.722 -9.661 1.00 32.72 436 VAL A CA 1
ATOM 2602 C C . VAL A 1 416 ? 47.147 -34.976 -9.515 1.00 31.81 436 VAL A C 1
ATOM 2603 O O . VAL A 1 416 ? 47.248 -35.901 -10.300 1.00 33.37 436 VAL A O 1
ATOM 2607 N N . TYR A 1 417 ? 46.236 -34.984 -8.571 1.00 31.51 437 TYR A N 1
ATOM 2608 C CA . TYR A 1 417 ? 45.355 -36.111 -8.437 1.00 32.30 437 TYR A CA 1
ATOM 2609 C C . TYR A 1 417 ? 44.006 -35.601 -7.964 1.00 33.04 437 TYR A C 1
ATOM 2610 O O . TYR A 1 417 ? 43.940 -34.831 -7.023 1.00 32.69 437 TYR A O 1
ATOM 2619 N N . ASP A 1 418 ? 42.935 -36.039 -8.630 1.00 35.52 438 ASP A N 1
ATOM 2620 C CA . ASP A 1 418 ? 41.611 -35.599 -8.252 1.00 36.93 438 ASP A CA 1
ATOM 2621 C C . ASP A 1 418 ? 40.575 -36.706 -8.636 1.00 39.31 438 ASP A C 1
ATOM 2622 O O . ASP A 1 418 ? 40.044 -36.738 -9.764 1.00 40.03 438 ASP A O 1
ATOM 2627 N N . GLU A 1 419 ? 40.347 -37.639 -7.705 1.00 39.26 439 GLU A N 1
ATOM 2628 C CA . GLU A 1 419 ? 39.365 -38.651 -7.931 1.00 40.01 439 GLU A CA 1
ATOM 2629 C C . GLU A 1 419 ? 39.033 -39.502 -6.775 1.00 39.05 439 GLU A C 1
ATOM 2630 O O . GLU A 1 419 ? 39.487 -39.254 -5.665 1.00 38.33 439 GLU A O 1
ATOM 2636 N N . GLU A 1 420 ? 38.150 -40.458 -7.052 1.00 37.82 440 GLU A N 1
ATOM 2637 C CA . GLU A 1 420 ? 37.644 -41.370 -6.044 1.00 38.67 440 GLU A CA 1
ATOM 2638 C C . GLU A 1 420 ? 38.669 -42.464 -5.919 1.00 36.54 440 GLU A C 1
ATOM 2639 O O . GLU A 1 420 ? 38.997 -43.138 -6.914 1.00 36.63 440 GLU A O 1
ATOM 2645 N N . LEU A 1 421 ? 39.265 -42.548 -4.725 1.00 34.57 441 LEU A N 1
ATOM 2646 C CA . LEU A 1 421 ? 40.264 -4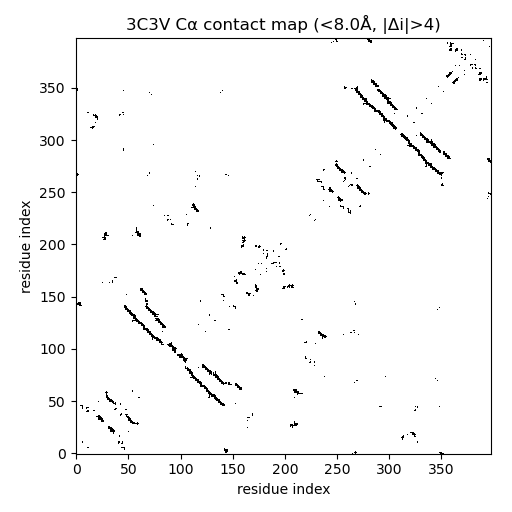3.591 -4.483 1.00 33.16 441 LEU A CA 1
ATOM 2647 C C . LEU A 1 421 ? 39.463 -44.839 -4.063 1.00 32.92 441 LEU A C 1
ATOM 2648 O O . LEU A 1 421 ? 38.802 -44.825 -3.057 1.00 33.49 441 LEU A O 1
ATOM 2653 N N . GLN A 1 422 ? 39.541 -45.923 -4.807 1.00 34.62 442 GLN A N 1
ATOM 2654 C CA . GLN A 1 422 ? 38.773 -47.098 -4.385 1.00 36.94 442 GLN A CA 1
ATOM 2655 C C . GLN A 1 422 ? 39.512 -48.225 -3.707 1.00 36.55 442 GLN A C 1
ATOM 2656 O O . GLN A 1 422 ? 40.687 -48.421 -3.951 1.00 34.79 442 GLN A O 1
ATOM 2662 N N . GLU A 1 423 ? 38.773 -49.025 -2.920 1.00 36.91 443 GLU A N 1
ATOM 2663 C CA . GLU A 1 423 ? 39.344 -50.209 -2.298 1.00 38.18 443 GLU A CA 1
ATOM 2664 C C . GLU A 1 423 ? 40.226 -51.067 -3.231 1.00 36.98 443 GLU A C 1
ATOM 2665 O O . GLU A 1 423 ? 39.922 -51.258 -4.423 1.00 37.00 443 GLU A O 1
ATOM 2671 N N . GLY A 1 424 ? 41.385 -51.470 -2.702 1.00 35.18 444 GLY A N 1
ATOM 2672 C CA . GLY A 1 424 ? 42.386 -52.221 -3.470 1.00 34.44 444 GLY A CA 1
ATOM 2673 C C . GLY A 1 424 ? 43.239 -51.399 -4.441 1.00 33.26 444 GLY A C 1
ATOM 2674 O O . GLY A 1 424 ? 44.075 -51.945 -5.121 1.00 34.62 444 GLY A O 1
ATOM 2675 N N . HIS A 1 425 ? 43.037 -50.091 -4.502 1.00 32.59 445 HIS A N 1
ATOM 2676 C CA . HIS A 1 425 ? 43.957 -49.212 -5.268 1.00 31.64 445 HIS A CA 1
ATOM 2677 C C . HIS A 1 425 ? 44.937 -48.513 -4.271 1.00 29.99 445 HIS A C 1
ATOM 2678 O O . HIS A 1 425 ? 44.661 -48.367 -3.050 1.00 29.64 445 HIS A O 1
ATOM 2685 N N . VAL A 1 426 ? 46.042 -48.061 -4.845 1.00 28.26 446 VAL A N 1
ATOM 2686 C CA . VAL A 1 426 ? 47.109 -47.444 -4.074 1.00 27.60 446 VAL A CA 1
ATOM 2687 C C . VAL A 1 426 ? 47.424 -46.075 -4.644 1.00 26.09 446 VAL A C 1
ATOM 2688 O O . VAL A 1 426 ? 47.726 -45.968 -5.839 1.00 28.70 446 VAL A O 1
ATOM 2692 N N . LEU A 1 427 ? 47.537 -45.097 -3.748 1.00 27.20 447 LEU A N 1
ATOM 2693 C CA . LEU A 1 427 ? 47.933 -43.750 -4.114 1.00 26.14 447 LEU A CA 1
ATOM 2694 C C . LEU A 1 427 ? 49.150 -43.341 -3.306 1.00 25.91 447 LEU A C 1
ATOM 2695 O O . LEU A 1 427 ? 49.111 -43.325 -2.060 1.00 27.14 447 LEU A O 1
ATOM 2700 N N . VAL A 1 428 ? 50.197 -43.000 -4.036 1.00 25.28 448 VAL A N 1
ATOM 2701 C CA . VAL A 1 428 ? 51.434 -42.430 -3.425 1.00 25.05 448 VAL A CA 1
ATOM 2702 C C . VAL A 1 428 ? 51.281 -40.908 -3.344 1.00 24.62 448 VAL A C 1
ATOM 2703 O O . VAL A 1 428 ? 50.937 -40.236 -4.348 1.00 28.69 448 VAL A O 1
ATOM 2707 N N . VAL A 1 429 ? 51.434 -40.368 -2.144 1.00 24.84 449 VAL A N 1
ATOM 2708 C CA . VAL A 1 429 ? 51.484 -38.913 -1.910 1.00 25.43 449 VAL A CA 1
ATOM 2709 C C . VAL A 1 429 ? 52.958 -38.598 -1.576 1.00 25.14 449 VAL A C 1
ATOM 2710 O O . VAL A 1 429 ? 53.432 -38.992 -0.466 1.00 23.55 449 VAL A O 1
ATOM 2714 N N . PRO A 1 430 ? 53.694 -37.953 -2.545 1.00 24.52 450 PRO A N 1
ATOM 2715 C CA . PRO A 1 430 ? 55.144 -37.616 -2.294 1.00 25.77 450 PRO A CA 1
ATOM 2716 C C . PRO A 1 430 ? 55.288 -36.728 -1.073 1.00 24.22 450 PRO A C 1
ATOM 2717 O O . PRO A 1 430 ? 54.340 -35.973 -0.723 1.00 23.46 450 PRO A O 1
ATOM 2721 N N . GLN A 1 431 ? 56.435 -36.879 -0.379 1.00 23.38 451 GLN A N 1
ATOM 2722 C CA . GLN A 1 431 ? 56.780 -36.003 0.707 1.00 22.46 451 GLN A CA 1
ATOM 2723 C C . GLN A 1 431 ? 56.436 -34.544 0.345 1.00 21.85 451 GLN A C 1
ATOM 2724 O O . GLN A 1 431 ? 56.787 -34.093 -0.774 1.00 22.18 451 GLN A O 1
ATOM 2730 N N . ASN A 1 432 ? 55.846 -33.846 1.325 1.00 20.93 452 ASN A N 1
ATOM 2731 C CA . ASN A 1 432 ? 55.517 -32.392 1.275 1.00 22.53 452 ASN A CA 1
ATOM 2732 C C . ASN A 1 432 ? 54.337 -32.007 0.357 1.00 23.39 452 ASN A C 1
ATOM 2733 O O . ASN A 1 432 ? 53.850 -30.850 0.431 1.00 25.25 452 ASN A O 1
ATOM 2738 N N . PHE A 1 433 ? 53.927 -32.889 -0.561 1.00 23.03 453 PHE A N 1
ATOM 2739 C CA . PHE A 1 433 ? 52.706 -32.612 -1.409 1.00 24.89 453 PHE A CA 1
ATOM 2740 C C . PHE A 1 433 ? 51.501 -32.553 -0.433 1.00 24.45 453 PHE A C 1
ATOM 2741 O O . PHE A 1 433 ? 51.442 -33.317 0.572 1.00 25.00 453 PHE A O 1
ATOM 2749 N N . ALA A 1 434 ? 50.540 -31.652 -0.694 1.00 23.97 454 ALA A N 1
ATOM 2750 C CA . ALA A 1 434 ? 49.398 -31.545 0.194 1.00 23.24 454 ALA A CA 1
ATOM 2751 C C . ALA A 1 434 ? 48.291 -32.562 -0.264 1.00 24.04 454 ALA A C 1
ATOM 2752 O O . ALA A 1 434 ? 48.159 -32.882 -1.426 1.00 25.34 454 ALA A O 1
ATOM 2754 N N . VAL A 1 435 ? 47.509 -33.076 0.666 1.00 25.42 455 VAL A N 1
ATOM 2755 C CA . VAL A 1 435 ? 46.495 -34.045 0.303 1.00 25.14 455 VAL A CA 1
ATOM 2756 C C . VAL A 1 435 ? 45.279 -33.791 1.198 1.00 26.10 455 VAL A C 1
ATOM 2757 O O . VAL A 1 435 ? 45.429 -33.351 2.343 1.00 26.08 455 VAL A O 1
ATOM 2761 N N . ALA A 1 436 ? 44.075 -34.063 0.667 1.00 27.82 456 ALA A N 1
ATOM 2762 C CA . ALA A 1 436 ? 42.841 -33.975 1.442 1.00 27.48 456 ALA A CA 1
ATOM 2763 C C . ALA A 1 436 ? 41.905 -35.045 0.888 1.00 27.56 456 ALA A C 1
ATOM 2764 O O . ALA A 1 436 ? 42.081 -35.494 -0.248 1.00 27.38 456 ALA A O 1
ATOM 2766 N N . GLY A 1 437 ? 40.995 -35.534 1.718 1.00 27.72 457 GLY A N 1
ATOM 2767 C CA . GLY A 1 437 ? 40.058 -36.633 1.270 1.00 29.90 457 GLY A CA 1
ATOM 2768 C C . GLY A 1 437 ? 38.715 -36.459 1.959 1.00 29.85 457 GLY A C 1
ATOM 2769 O O . GLY A 1 437 ? 38.646 -35.950 3.102 1.00 28.97 457 GLY A O 1
ATOM 2770 N N . LYS A 1 438 ? 37.647 -36.799 1.212 1.00 30.48 458 LYS A N 1
ATOM 2771 C CA . LYS A 1 438 ? 36.225 -36.772 1.672 1.00 30.36 458 LYS A CA 1
ATOM 2772 C C . LYS A 1 438 ? 35.687 -38.164 1.304 1.00 29.73 458 LYS A C 1
ATOM 2773 O O . LYS A 1 438 ? 35.723 -38.558 0.148 1.00 28.84 458 LYS A O 1
ATOM 2779 N N . SER A 1 439 ? 35.247 -38.885 2.319 1.00 30.33 459 SER A N 1
ATOM 2780 C CA . SER A 1 439 ? 34.841 -40.239 2.242 1.00 31.66 459 SER A CA 1
ATOM 2781 C C . SER A 1 439 ? 33.480 -40.245 1.525 1.00 33.99 459 SER A C 1
ATOM 2782 O O . SER A 1 439 ? 32.619 -39.460 1.869 1.00 31.86 459 SER A O 1
ATOM 2785 N N . GLN A 1 440 ? 33.341 -41.125 0.560 1.00 36.02 460 GLN A N 1
ATOM 2786 C CA . GLN A 1 440 ? 32.067 -41.285 -0.118 1.00 38.78 460 GLN A CA 1
ATOM 2787 C C . GLN A 1 440 ? 31.499 -42.660 0.239 1.00 40.06 460 GLN A C 1
ATOM 2788 O O . GLN A 1 440 ? 30.811 -43.255 -0.596 1.00 42.70 460 GLN A O 1
ATOM 2794 N N . SER A 1 441 ? 31.761 -43.156 1.448 1.00 39.75 461 SER A N 1
ATOM 2795 C CA . SER A 1 441 ? 31.332 -44.504 1.879 1.00 40.05 461 SER A CA 1
ATOM 2796 C C . SER A 1 441 ? 30.921 -44.411 3.310 1.00 40.13 461 SER A C 1
ATOM 2797 O O . SER A 1 441 ? 31.294 -43.464 3.986 1.00 40.98 461 SER A O 1
ATOM 2800 N N . ASP A 1 442 ? 30.160 -45.384 3.832 1.00 40.67 462 ASP A N 1
ATOM 2801 C CA . ASP A 1 442 ? 29.844 -45.305 5.248 1.00 39.87 462 ASP A CA 1
ATOM 2802 C C . ASP A 1 442 ? 31.111 -45.162 6.094 1.00 39.19 462 ASP A C 1
ATOM 2803 O O . ASP A 1 442 ? 31.114 -44.402 7.056 1.00 37.22 462 ASP A O 1
ATOM 2806 N N . ASN A 1 443 ? 32.159 -45.937 5.752 1.00 39.17 463 ASN A N 1
ATOM 2807 C CA . ASN A 1 443 ? 33.440 -45.851 6.464 1.00 37.96 463 ASN A CA 1
ATOM 2808 C C . ASN A 1 443 ? 34.576 -46.121 5.491 1.00 36.42 463 ASN A C 1
ATOM 2809 O O . ASN A 1 443 ? 34.838 -47.254 5.111 1.00 36.43 463 ASN A O 1
ATOM 2814 N N . PHE A 1 444 ? 35.291 -45.070 5.106 1.00 32.87 464 PHE A N 1
ATOM 2815 C CA . PHE A 1 444 ? 36.380 -45.325 4.210 1.00 30.35 464 PHE A CA 1
ATOM 2816 C C . PHE A 1 444 ? 37.530 -45.739 5.152 1.00 29.57 464 PHE A C 1
ATOM 2817 O O . PHE A 1 444 ? 37.755 -45.046 6.169 1.00 30.16 464 PHE A O 1
ATOM 2825 N N . GLU A 1 445 ? 38.208 -46.830 4.820 1.00 29.44 465 GLU A N 1
ATOM 2826 C CA . GLU A 1 445 ? 39.321 -47.359 5.638 1.00 27.92 465 GLU A CA 1
ATOM 2827 C C . GLU A 1 445 ? 40.558 -47.473 4.789 1.00 28.11 465 GLU A C 1
ATOM 2828 O O . GLU A 1 445 ? 40.511 -47.978 3.660 1.00 27.13 465 GLU A O 1
ATOM 2834 N N . TYR A 1 446 ? 41.725 -47.093 5.366 1.00 28.72 466 TYR A N 1
ATOM 2835 C CA . TYR A 1 446 ? 42.946 -47.111 4.582 1.00 26.24 466 TYR A CA 1
ATOM 2836 C C . TYR A 1 446 ? 44.153 -47.394 5.543 1.00 25.61 466 TYR A C 1
ATOM 2837 O O . TYR A 1 446 ? 44.076 -47.115 6.772 1.00 23.79 466 TYR A O 1
ATOM 2846 N N . VAL A 1 447 ? 45.171 -48.006 4.970 1.00 22.68 467 VAL A N 1
ATOM 2847 C CA . VAL A 1 447 ? 46.544 -48.069 5.622 1.00 23.79 467 VAL A CA 1
ATOM 2848 C C . VAL A 1 447 ? 47.454 -47.178 4.813 1.00 23.07 467 VAL A C 1
ATOM 2849 O O . VAL A 1 447 ? 47.442 -47.260 3.572 1.00 25.57 467 VAL A O 1
ATOM 2853 N N . ALA A 1 448 ? 48.333 -46.408 5.479 1.00 22.49 468 ALA A N 1
ATOM 2854 C CA . ALA A 1 448 ? 49.201 -45.496 4.718 1.00 21.90 468 ALA A CA 1
ATOM 2855 C C . ALA A 1 448 ? 50.579 -45.889 5.234 1.00 21.05 468 ALA A C 1
ATOM 2856 O O . ALA A 1 448 ? 50.868 -45.683 6.387 1.00 23.95 468 ALA A O 1
ATOM 2858 N N . PHE A 1 449 ? 51.392 -46.484 4.391 1.00 22.21 469 PHE A N 1
ATOM 2859 C CA . PHE A 1 449 ? 52.809 -46.759 4.827 1.00 21.45 469 PHE A CA 1
ATOM 2860 C C . PHE A 1 449 ? 53.602 -45.426 4.675 1.00 21.07 469 PHE A C 1
ATOM 2861 O O . PHE A 1 449 ? 53.353 -44.645 3.746 1.00 23.23 469 PHE A O 1
ATOM 2869 N N . LYS A 1 450 ? 54.561 -45.158 5.528 1.00 19.26 470 LYS A N 1
ATOM 2870 C CA . LYS A 1 450 ? 55.320 -43.907 5.441 1.00 20.02 470 LYS A CA 1
ATOM 2871 C C . LYS A 1 450 ? 56.816 -44.161 5.496 1.00 20.68 470 LYS A C 1
ATOM 2872 O O . LYS A 1 450 ? 57.203 -45.015 6.213 1.00 20.33 470 LYS A O 1
ATOM 2878 N N . THR A 1 451 ? 57.597 -43.424 4.710 1.00 20.30 471 THR A N 1
ATOM 2879 C CA . THR A 1 451 ? 59.032 -43.705 4.572 1.00 21.24 471 THR A CA 1
ATOM 2880 C C . THR A 1 451 ? 59.831 -42.915 5.641 1.00 21.33 471 THR A C 1
ATOM 2881 O O . THR A 1 451 ? 60.891 -42.415 5.337 1.00 20.87 471 THR A O 1
ATOM 2885 N N . ASP A 1 452 ? 59.348 -42.856 6.873 1.00 21.21 472 ASP A N 1
ATOM 2886 C CA . ASP A 1 452 ? 60.128 -42.429 8.054 1.00 20.03 472 ASP A CA 1
ATOM 2887 C C . ASP A 1 452 ? 59.671 -43.177 9.274 1.00 21.76 472 ASP A C 1
ATOM 2888 O O . ASP A 1 452 ? 58.491 -43.630 9.360 1.00 21.21 472 ASP A O 1
ATOM 2893 N N . SER A 1 453 ? 60.546 -43.375 10.255 1.00 20.49 473 SER A N 1
ATOM 2894 C CA . SER A 1 453 ? 60.081 -44.074 11.481 1.00 20.35 473 SER A CA 1
ATOM 2895 C C . SER A 1 453 ? 59.252 -43.203 12.420 1.00 19.72 473 SER A C 1
ATOM 2896 O O . SER A 1 453 ? 58.647 -43.732 13.362 1.00 19.30 473 SER A O 1
ATOM 2899 N N . ARG A 1 454 ? 59.221 -41.869 12.179 1.00 18.50 474 ARG A N 1
ATOM 2900 C CA . ARG A 1 454 ? 58.462 -40.986 13.011 1.00 20.46 474 ARG A CA 1
ATOM 2901 C C . ARG A 1 454 ? 57.886 -39.867 12.117 1.00 21.01 474 ARG A C 1
ATOM 2902 O O . ARG A 1 454 ? 58.332 -38.709 12.208 1.00 21.94 474 ARG A O 1
ATOM 2910 N N . PRO A 1 455 ? 56.955 -40.209 11.259 1.00 22.05 475 PRO A N 1
ATOM 2911 C CA . PRO A 1 455 ? 56.500 -39.189 10.281 1.00 24.16 475 PRO A CA 1
ATOM 2912 C C . PRO A 1 455 ? 55.697 -38.100 11.000 1.00 24.58 475 PRO A C 1
ATOM 2913 O O . PRO A 1 455 ? 55.095 -38.331 12.047 1.00 22.89 475 PRO A O 1
ATOM 2917 N N . SER A 1 456 ? 55.738 -36.900 10.442 1.00 24.90 476 SER A N 1
ATOM 2918 C CA . SER A 1 456 ? 55.108 -35.761 11.118 1.00 26.09 476 SER A CA 1
ATOM 2919 C C . SER A 1 456 ? 54.087 -35.141 10.159 1.00 25.10 476 SER A C 1
ATOM 2920 O O . SER A 1 456 ? 54.451 -34.712 9.045 1.00 25.64 476 SER A O 1
ATOM 2923 N N . ILE A 1 457 ? 52.826 -35.115 10.567 1.00 23.96 477 ILE A N 1
ATOM 2924 C CA . ILE A 1 457 ? 51.775 -34.471 9.761 1.00 25.36 477 ILE A CA 1
ATOM 2925 C C . ILE A 1 457 ? 51.614 -32.977 10.080 1.00 24.44 477 ILE A C 1
ATOM 2926 O O . ILE A 1 457 ? 51.523 -32.583 11.251 1.00 23.42 477 ILE A O 1
ATOM 2931 N N . ALA A 1 458 ? 51.592 -32.147 9.028 1.00 24.44 478 ALA A N 1
ATOM 2932 C CA . ALA A 1 458 ? 51.378 -30.705 9.185 1.00 23.82 478 ALA A CA 1
ATOM 2933 C C . ALA A 1 458 ? 50.008 -30.389 8.575 1.00 23.66 478 ALA A C 1
ATOM 2934 O O . ALA A 1 458 ? 49.813 -30.520 7.363 1.00 22.84 478 ALA A O 1
ATOM 2936 N N . ASN A 1 459 ? 49.053 -30.132 9.452 1.00 23.78 479 ASN A N 1
ATOM 2937 C CA . ASN A 1 459 ? 47.671 -29.764 9.007 1.00 23.90 479 ASN A CA 1
ATOM 2938 C C . ASN A 1 459 ? 47.721 -28.301 8.585 1.00 25.71 479 ASN A C 1
ATOM 2939 O O . ASN A 1 459 ? 48.357 -27.498 9.283 1.00 25.11 479 ASN A O 1
ATOM 2944 N N . LEU A 1 460 ? 46.988 -28.000 7.504 1.00 24.85 480 LEU A N 1
ATOM 2945 C CA . LEU A 1 460 ? 46.908 -26.667 6.878 1.00 26.61 480 LEU A CA 1
ATOM 2946 C C . LEU A 1 460 ? 45.673 -25.923 7.328 1.00 27.53 480 LEU A C 1
ATOM 2947 O O . LEU A 1 460 ? 45.617 -24.715 7.198 1.00 29.07 480 LEU A O 1
ATOM 2952 N N . ALA A 1 461 ? 44.687 -26.635 7.844 1.00 28.55 481 ALA A N 1
ATOM 2953 C CA . ALA A 1 461 ? 43.451 -25.978 8.314 1.00 29.55 481 ALA A CA 1
ATOM 2954 C C . ALA A 1 461 ? 43.041 -26.586 9.648 1.00 30.06 481 ALA A C 1
ATOM 2955 O O . ALA A 1 461 ? 43.361 -27.739 9.904 1.00 28.97 481 ALA A O 1
ATOM 2957 N N . GLY A 1 462 ? 42.368 -25.847 10.521 1.00 29.96 482 GLY A N 1
ATOM 2958 C CA . GLY A 1 462 ? 41.822 -26.432 11.758 1.00 31.92 482 GLY A CA 1
ATOM 2959 C C . GLY A 1 462 ? 42.614 -26.038 12.983 1.00 32.67 482 GLY A C 1
ATOM 2960 O O . GLY A 1 462 ? 43.540 -25.207 12.895 1.00 30.90 482 GLY A O 1
ATOM 2961 N N . GLU A 1 463 ? 42.242 -26.557 14.145 1.00 32.87 483 GLU A N 1
ATOM 2962 C CA . GLU A 1 463 ? 42.915 -26.190 15.362 1.00 35.37 483 GLU A CA 1
ATOM 2963 C C . GLU A 1 463 ? 44.386 -26.613 15.360 1.00 35.93 483 GLU A C 1
ATOM 2964 O O . GLU A 1 463 ? 44.725 -27.717 14.905 1.00 36.14 483 GLU A O 1
ATOM 2970 N N . ASN A 1 464 ? 45.242 -25.707 15.866 1.00 34.89 484 ASN A N 1
ATOM 2971 C CA . ASN A 1 464 ? 46.709 -25.823 15.793 1.00 36.19 484 ASN A CA 1
ATOM 2972 C C . ASN A 1 464 ? 47.285 -26.166 14.423 1.00 33.75 484 ASN A C 1
ATOM 2973 O O . ASN A 1 464 ? 48.315 -26.812 14.343 1.00 35.43 484 ASN A O 1
ATOM 2978 N N . SER A 1 465 ? 46.621 -25.773 13.339 1.00 29.92 485 SER A N 1
ATOM 2979 C CA . SER A 1 465 ? 47.147 -25.971 12.005 1.00 27.59 485 SER A CA 1
ATOM 2980 C C . SER A 1 465 ? 48.164 -24.838 11.668 1.00 26.64 485 SER A C 1
ATOM 2981 O O . SER A 1 465 ? 48.363 -23.930 12.469 1.00 25.72 485 SER A O 1
ATOM 2984 N N . VAL A 1 466 ? 48.715 -24.885 10.486 1.00 27.43 486 VAL A N 1
ATOM 2985 C CA . VAL A 1 466 ? 49.637 -23.869 10.077 1.00 27.79 486 VAL A CA 1
ATOM 2986 C C . VAL A 1 466 ? 48.918 -22.515 10.118 1.00 28.16 486 VAL A C 1
ATOM 2987 O O . VAL A 1 466 ? 49.433 -21.586 10.628 1.00 27.97 486 VAL A O 1
ATOM 2991 N N . ILE A 1 467 ? 47.701 -22.456 9.617 1.00 27.61 487 ILE A N 1
ATOM 2992 C CA . ILE A 1 467 ? 46.977 -21.143 9.538 1.00 27.65 487 ILE A CA 1
ATOM 2993 C C . ILE A 1 467 ? 46.644 -20.675 10.943 1.00 28.51 487 ILE A C 1
ATOM 2994 O O . ILE A 1 467 ? 46.818 -19.529 11.273 1.00 29.74 487 ILE A O 1
ATOM 2999 N N . ASP A 1 468 ? 46.132 -21.584 11.797 1.00 28.32 488 ASP A N 1
ATOM 3000 C CA . ASP A 1 468 ? 45.854 -21.269 13.171 1.00 28.24 488 ASP A CA 1
ATOM 3001 C C . ASP A 1 468 ? 47.070 -20.716 13.958 1.00 28.74 488 ASP A C 1
ATOM 3002 O O . ASP A 1 468 ? 46.929 -19.902 14.869 1.00 27.70 488 ASP A O 1
ATOM 3007 N N . ASN A 1 469 ? 48.290 -21.137 13.575 1.00 27.41 489 ASN A N 1
ATOM 3008 C CA . ASN A 1 469 ? 49.481 -20.752 14.337 1.00 28.47 489 ASN A CA 1
ATOM 3009 C C . ASN A 1 469 ? 50.232 -19.523 13.821 1.00 27.41 489 ASN A C 1
ATOM 3010 O O . ASN A 1 469 ?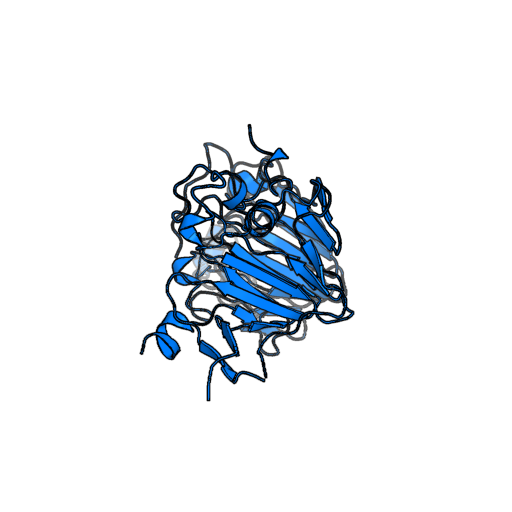 51.236 -19.126 14.405 1.00 27.36 489 ASN A O 1
ATOM 3015 N N . LEU A 1 470 ? 49.740 -18.944 12.735 1.00 27.39 490 LEU A N 1
ATOM 3016 C CA . LEU A 1 470 ? 50.257 -17.656 12.207 1.00 28.06 490 LEU A CA 1
ATOM 3017 C C . LEU A 1 470 ? 49.514 -16.488 12.890 1.00 29.02 490 LEU A C 1
ATOM 3018 O O . LEU A 1 470 ? 48.290 -16.622 13.137 1.00 30.52 490 LEU A O 1
ATOM 3023 N N . PRO A 1 471 ? 50.214 -15.349 13.174 1.00 28.63 491 PRO A N 1
ATOM 3024 C CA . PRO A 1 471 ? 49.526 -14.129 13.701 1.00 29.00 491 PRO A CA 1
ATOM 3025 C C . PRO A 1 471 ? 48.399 -13.730 12.739 1.00 29.35 491 PRO A C 1
ATOM 3026 O O . PRO A 1 471 ? 48.476 -13.928 11.516 1.00 27.78 491 PRO A O 1
ATOM 3030 N N . GLU A 1 472 ? 47.298 -13.255 13.329 1.00 31.55 492 GLU A N 1
ATOM 3031 C CA . GLU A 1 472 ? 46.104 -12.825 12.567 1.00 32.72 492 GLU A CA 1
ATOM 3032 C C . GLU A 1 472 ? 46.483 -11.831 11.462 1.00 30.47 492 GLU A C 1
ATOM 3033 O O . GLU A 1 472 ? 45.994 -11.948 10.335 1.00 30.24 492 GLU A O 1
ATOM 3039 N N . GLU A 1 473 ? 47.401 -10.924 11.764 1.00 31.56 493 GLU A N 1
ATOM 3040 C CA . GLU A 1 473 ? 47.806 -9.901 10.765 1.00 32.21 493 GLU A CA 1
ATOM 3041 C C . GLU A 1 473 ? 48.654 -10.482 9.649 1.00 30.84 493 GLU A C 1
ATOM 3042 O O . GLU A 1 473 ? 48.705 -9.950 8.540 1.00 30.59 493 GLU A O 1
ATOM 3048 N N . VAL A 1 474 ? 49.397 -11.559 9.939 1.00 29.21 494 VAL A N 1
ATOM 3049 C CA . VAL A 1 474 ? 50.058 -12.269 8.884 1.00 27.27 494 VAL A CA 1
ATOM 3050 C C . VAL A 1 474 ? 49.076 -13.016 7.979 1.00 26.57 494 VAL A C 1
ATOM 3051 O O . VAL A 1 474 ? 49.303 -13.091 6.782 1.00 27.98 494 VAL A O 1
ATOM 3055 N N . VAL A 1 475 ? 48.009 -13.621 8.512 1.00 27.09 495 VAL A N 1
ATOM 3056 C CA . VAL A 1 475 ? 47.072 -14.341 7.667 1.00 27.53 495 VAL A CA 1
ATOM 3057 C C . VAL A 1 475 ? 46.362 -13.220 6.802 1.00 28.95 495 VAL A C 1
ATOM 3058 O O . VAL A 1 475 ? 46.184 -13.354 5.576 1.00 27.81 495 VAL A O 1
ATOM 3062 N N . ALA A 1 476 ? 46.009 -12.147 7.489 1.00 28.90 496 ALA A N 1
ATOM 3063 C CA . ALA A 1 476 ? 45.253 -10.992 6.815 1.00 30.19 496 ALA A CA 1
ATOM 3064 C C . ALA A 1 476 ? 46.091 -10.419 5.647 1.00 31.44 496 ALA A C 1
ATOM 3065 O O . ALA A 1 476 ? 45.625 -10.351 4.511 1.00 32.64 496 ALA A O 1
ATOM 3067 N N . ASN A 1 477 ? 47.354 -10.092 5.896 1.00 30.92 497 ASN A N 1
ATOM 3068 C CA . ASN A 1 477 ? 48.209 -9.583 4.840 1.00 31.08 497 ASN A CA 1
ATOM 3069 C C . ASN A 1 477 ? 48.653 -10.605 3.777 1.00 32.15 497 ASN A C 1
ATOM 3070 O O . ASN A 1 477 ? 48.898 -10.230 2.620 1.00 32.44 497 ASN A O 1
ATOM 3075 N N . SER A 1 478 ? 48.746 -11.905 4.127 1.00 30.97 498 SER A N 1
ATOM 3076 C CA . SER A 1 478 ? 49.125 -12.908 3.127 1.00 30.84 498 SER A CA 1
ATOM 3077 C C . SER A 1 478 ? 48.001 -13.143 2.095 1.00 31.95 498 SER A C 1
ATOM 3078 O O . SER A 1 478 ? 48.278 -13.488 0.933 1.00 33.54 498 SER A O 1
ATOM 3081 N N . TYR A 1 479 ? 46.732 -13.022 2.520 1.00 33.32 499 TYR A N 1
ATOM 3082 C CA . TYR A 1 479 ? 45.576 -13.410 1.658 1.00 32.86 499 TYR A CA 1
ATOM 3083 C C . TYR A 1 479 ? 44.733 -12.219 1.163 1.00 34.69 499 TYR A C 1
ATOM 3084 O O . TYR A 1 479 ? 43.738 -12.408 0.475 1.00 35.02 499 TYR A O 1
ATOM 3093 N N . GLY A 1 480 ? 45.142 -11.031 1.548 1.00 35.79 500 GLY A N 1
ATOM 3094 C CA . GLY A 1 480 ? 44.400 -9.777 1.161 1.00 37.51 500 GLY A CA 1
ATOM 3095 C C . GLY A 1 480 ? 43.046 -9.681 1.876 1.00 39.30 500 GLY A C 1
ATOM 3096 O O . GLY A 1 480 ? 42.054 -9.231 1.285 1.00 39.48 500 GLY A O 1
ATOM 3097 N N . LEU A 1 481 ? 42.988 -10.049 3.154 1.00 39.23 501 LEU A N 1
ATOM 3098 C CA . LEU A 1 481 ? 41.713 -10.189 3.809 1.00 40.97 501 LEU A CA 1
ATOM 3099 C C . LEU A 1 481 ? 41.599 -9.162 4.917 1.00 41.67 501 LEU A C 1
ATOM 3100 O O . LEU A 1 481 ? 42.608 -8.858 5.566 1.00 41.57 501 LEU A O 1
ATOM 3105 N N . PRO A 1 482 ? 40.368 -8.605 5.148 1.00 42.36 502 PRO A N 1
ATOM 3106 C CA . PRO A 1 482 ? 40.127 -7.790 6.346 1.00 43.32 502 PRO A CA 1
ATOM 3107 C C . PRO A 1 482 ? 40.333 -8.652 7.591 1.00 44.30 502 PRO A C 1
ATOM 3108 O O . PRO A 1 482 ? 40.105 -9.883 7.538 1.00 44.07 502 PRO A O 1
ATOM 3112 N N . ARG A 1 483 ? 40.756 -8.000 8.669 1.00 45.10 503 ARG A N 1
ATOM 3113 C CA . ARG A 1 483 ? 41.089 -8.618 9.933 1.00 47.03 503 ARG A CA 1
ATOM 3114 C C . ARG A 1 483 ? 40.046 -9.635 10.336 1.00 47.13 503 ARG A C 1
ATOM 3115 O O . ARG A 1 483 ? 40.391 -10.678 10.894 1.00 47.63 503 ARG A O 1
ATOM 3123 N N . GLU A 1 484 ? 38.778 -9.344 10.036 1.00 46.07 504 GLU A N 1
ATOM 3124 C CA . GLU A 1 484 ? 37.667 -10.187 10.438 1.00 44.85 504 GLU A CA 1
ATOM 3125 C C . GLU A 1 484 ? 37.572 -11.453 9.610 1.00 43.65 504 GLU A C 1
ATOM 3126 O O . GLU A 1 484 ? 37.226 -12.512 10.162 1.00 43.17 504 GLU A O 1
ATOM 3129 N N . GLN A 1 485 ? 37.841 -11.363 8.303 1.00 42.38 505 GLN A N 1
ATOM 3130 C CA . GLN A 1 485 ? 37.770 -12.573 7.480 1.00 41.83 505 GLN A CA 1
ATOM 3131 C C . GLN A 1 485 ? 38.980 -13.488 7.792 1.00 40.88 505 GLN A C 1
ATOM 3132 O O . GLN A 1 485 ? 38.894 -14.682 7.548 1.00 39.68 505 GLN A O 1
ATOM 3138 N N . ALA A 1 486 ? 40.070 -12.881 8.266 1.00 40.08 506 ALA A N 1
ATOM 3139 C CA . ALA A 1 486 ? 41.321 -13.607 8.654 1.00 38.41 506 ALA A CA 1
ATOM 3140 C C . ALA A 1 486 ? 41.044 -14.382 9.911 1.00 39.10 506 ALA A C 1
ATOM 3141 O O . ALA A 1 486 ? 41.432 -15.572 9.993 1.00 37.38 506 ALA A O 1
ATOM 3143 N N . ARG A 1 487 ? 40.358 -13.743 10.870 1.00 38.83 507 ARG A N 1
ATOM 3144 C CA . ARG A 1 487 ? 39.934 -14.392 12.100 1.00 41.00 507 ARG A CA 1
ATOM 3145 C C . ARG A 1 487 ? 39.032 -15.594 11.841 1.00 41.32 507 AR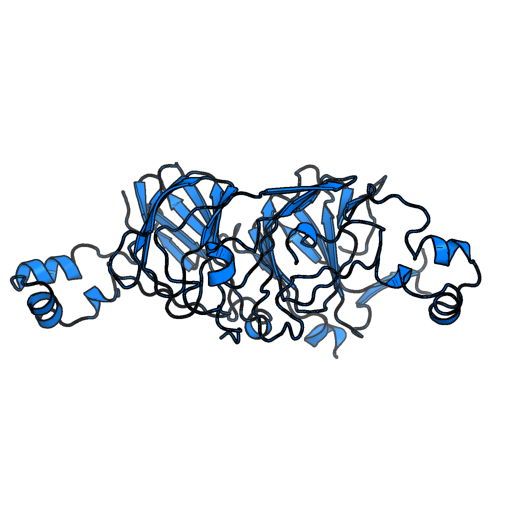G A C 1
ATOM 3146 O O . ARG A 1 487 ? 39.117 -16.603 12.575 1.00 40.26 507 ARG A O 1
ATOM 3154 N N . GLN A 1 488 ? 38.187 -15.501 10.810 1.00 41.46 508 GLN A N 1
ATOM 3155 C CA . GLN A 1 488 ? 37.315 -16.628 10.409 1.00 41.56 508 GLN A CA 1
ATOM 3156 C C . GLN A 1 488 ? 38.090 -17.824 9.852 1.00 40.51 508 GLN A C 1
ATOM 3157 O O . GLN A 1 488 ? 37.825 -18.972 10.210 1.00 40.00 508 GLN A O 1
ATOM 3163 N N . LEU A 1 489 ? 39.000 -17.551 8.937 1.00 38.43 509 LEU A N 1
ATOM 3164 C CA . LEU A 1 489 ? 39.939 -18.546 8.449 1.00 38.84 509 LEU A CA 1
ATOM 3165 C C . LEU A 1 489 ? 40.690 -19.298 9.596 1.00 37.48 509 LEU A C 1
ATOM 3166 O O . LEU A 1 489 ? 40.739 -20.520 9.558 1.00 37.92 509 LEU A O 1
ATOM 3171 N N . LYS A 1 490 ? 41.163 -18.585 10.629 1.00 35.55 510 LYS A N 1
ATOM 3172 C CA . LYS A 1 490 ? 41.882 -19.175 11.790 1.00 35.30 510 LYS A CA 1
ATOM 3173 C C . LYS A 1 490 ? 40.930 -19.938 12.704 1.00 36.69 510 LYS A C 1
ATOM 3174 O O . LYS A 1 490 ? 41.297 -20.972 13.258 1.00 36.23 510 LYS A O 1
ATOM 3180 N N . ASN A 1 491 ? 39.703 -19.447 12.864 1.00 35.40 511 ASN A N 1
ATOM 3181 C CA . ASN A 1 491 ? 38.872 -19.946 13.976 1.00 36.91 511 ASN A CA 1
ATOM 3182 C C . ASN A 1 491 ? 37.591 -20.727 13.700 1.00 36.35 511 ASN A C 1
ATOM 3183 O O . ASN A 1 491 ? 37.117 -21.378 14.626 1.00 36.57 511 ASN A O 1
ATOM 3188 N N . ASN A 1 492 ? 37.021 -20.626 12.495 1.00 35.84 512 ASN A N 1
ATOM 3189 C CA . ASN A 1 492 ? 35.727 -21.244 12.162 1.00 36.88 512 ASN A CA 1
ATOM 3190 C C . ASN A 1 492 ? 35.735 -22.764 12.338 1.00 36.93 512 ASN A C 1
ATOM 3191 O O . ASN A 1 492 ? 34.729 -23.341 12.750 1.00 35.32 512 ASN A O 1
ATOM 3196 N N . ASN A 1 493 ? 36.890 -23.395 12.059 1.00 36.18 513 ASN A N 1
ATOM 3197 C CA . ASN A 1 493 ? 37.030 -24.859 12.251 1.00 35.58 513 ASN A CA 1
ATOM 3198 C C . ASN A 1 493 ? 37.759 -25.123 13.573 1.00 36.17 513 ASN A C 1
ATOM 3199 O O . ASN A 1 493 ? 38.979 -24.939 13.646 1.00 36.88 513 ASN A O 1
ATOM 3204 N N . PRO A 1 494 ? 37.013 -25.527 14.628 1.00 35.53 514 PRO A N 1
ATOM 3205 C CA . PRO A 1 494 ? 37.658 -25.740 15.915 1.00 34.59 514 PRO A CA 1
ATOM 3206 C C . PRO A 1 494 ? 38.314 -27.158 16.074 1.00 33.49 514 PRO A C 1
ATOM 3207 O O . PRO A 1 494 ? 38.895 -27.456 17.124 1.00 33.95 514 PRO A O 1
ATOM 3211 N N . PHE A 1 495 ? 38.178 -28.000 15.062 1.00 32.17 515 PHE A N 1
ATOM 3212 C CA . PHE A 1 495 ? 38.645 -29.413 15.126 1.00 30.57 515 PHE A CA 1
ATOM 3213 C C . PHE A 1 495 ? 40.054 -29.585 14.552 1.00 30.96 515 PHE A C 1
ATOM 3214 O O . PHE A 1 495 ? 40.523 -28.806 13.691 1.00 30.51 515 PHE A O 1
ATOM 3222 N N . LYS A 1 496 ? 40.697 -30.666 14.962 1.00 30.54 516 LYS A N 1
ATOM 3223 C CA . LYS A 1 496 ? 42.033 -31.046 14.437 1.00 29.95 516 LYS A CA 1
ATOM 3224 C C . LYS A 1 496 ? 41.886 -32.247 13.534 1.00 29.12 516 LYS A C 1
ATOM 3225 O O . LYS A 1 496 ? 41.244 -33.256 13.936 1.00 30.42 516 LYS A O 1
ATOM 3231 N N . PHE A 1 497 ? 42.533 -32.201 12.383 1.00 28.31 517 PHE A N 1
ATOM 3232 C CA . PHE A 1 497 ? 42.672 -33.320 11.421 1.00 28.90 517 PHE A CA 1
ATOM 3233 C C . PHE A 1 497 ? 41.414 -33.581 10.597 1.00 28.13 517 PHE A C 1
ATOM 3234 O O . PHE A 1 497 ? 41.467 -33.552 9.370 1.00 26.95 517 PHE A O 1
ATOM 3242 N N . PHE A 1 498 ? 40.342 -33.966 11.303 1.00 29.07 518 PHE A N 1
ATOM 3243 C CA . PHE A 1 498 ? 39.081 -34.377 10.660 1.00 29.16 518 PHE A CA 1
ATOM 3244 C C . PHE A 1 498 ? 38.005 -33.317 10.901 1.00 29.30 518 PHE A C 1
ATOM 3245 O O . PHE A 1 498 ? 37.992 -32.587 11.936 1.00 30.89 518 PHE A O 1
ATOM 3253 N N . VAL A 1 499 ? 37.140 -33.211 9.914 1.00 29.83 519 VAL A N 1
ATOM 3254 C CA A VAL A 1 499 ? 36.009 -32.295 10.037 0.50 29.37 519 VAL A CA 1
ATOM 3255 C CA B VAL A 1 499 ? 36.007 -32.260 9.949 0.50 29.62 519 VAL A CA 1
ATOM 3256 C C . VAL A 1 499 ? 34.720 -33.068 9.724 1.00 29.91 519 VAL A C 1
ATOM 3257 O O . VAL A 1 499 ? 34.632 -33.770 8.714 1.00 29.25 519 VAL A O 1
ATOM 3264 N N . PRO A 1 500 ? 33.726 -32.979 10.646 1.00 31.08 520 PRO A N 1
ATOM 3265 C CA . PRO A 1 500 ? 32.456 -33.712 10.433 1.00 33.78 520 PRO A CA 1
ATOM 3266 C C . PRO A 1 500 ? 31.730 -33.245 9.137 1.00 35.61 520 PRO A C 1
ATOM 3267 O O . PRO A 1 500 ? 32.069 -32.153 8.605 1.00 36.37 520 PRO A O 1
ATOM 3271 N N . PRO A 1 501 ? 30.771 -34.048 8.610 1.00 37.68 521 PRO A N 1
ATOM 3272 C CA . PRO A 1 501 ? 29.962 -33.700 7.376 1.00 38.84 521 PRO A CA 1
ATOM 3273 C C . PRO A 1 501 ? 29.265 -32.306 7.431 1.00 39.63 521 PRO A C 1
ATOM 3274 O O . PRO A 1 501 ? 28.984 -31.768 8.550 1.00 41.31 521 PRO A O 1
#

Nearest PDB structures (foldseek):
  3c3v-assembly1_A  TM=1.003E+00  e=1.333E-88  Arachis hypogaea
  8uai-assembly1_A  TM=9.601E-01  e=2.088E-56  Corylus avellana
  8uai-assembly1_E  TM=9.628E-01  e=3.596E-54  Corylus avellana
  3kgl-assembly1_C  TM=9.459E-01  e=2.560E-47  Brassica napus
  3kgl-assembly2_E  TM=9.399E-01  e=1.879E-46  Brassica napus

Organism: Arachis hypogaea (NCBI:txid3818)

Radius of gyration: 23.56 Å; Cα contacts (8 Å, |Δi|>4): 1114; chains: 1; bounding box: 49×81×47 Å

Secondary structure (DSSP, 8-state):
---BPPPPTTTT--S----B---EEEEETTEEEEE--TTSHHHHHHT-EEEEEEE-TTEEEEEEE-SS-EEEEEEE--EEEEEE-TTPPP-EEEE----EEEEES--EEE-TTEEEEE-TT-EEEEEE-SSSPEEEEEEE-TTBTT--S-S----EESS-----TTGGG----TGGGS-HHHHHHHHT---HHHHHHHTTTT--TTS-SEEE-TT--------TTTTGGG---EEE-SS-S--SEEETTTEEEEEE-TTTSTTHHHHT-EEEEEEEETT-EEEEEEESS--EEEEEEESEEEEEEE-TTS-EEEEEEEETT-EEEE-TT-EEEEEE-SSEEEEEEEESSSS--EEESSSTTSTTTTS-HHHHHHHHT--HHHHHHHHHS---SSEE--

InterPro domains:
  IPR006044 11-S seed storage protein, plant [PR00439] (357-374)
  IPR006044 11-S seed storage protein, plant [PR00439] (380-400)
  IPR006044 11-S seed storage protein, plant [PR00439] (426-442)
  IPR006044 11-S seed storage protein, plant [PR00439] (444-459)
  IPR006044 11-S seed storage protein, plant [PR00439] (462-480)
  IPR006044 11-S seed storage protein, plant [PR00439] (484-501)
  IPR006045 Cupin 1 [PF00190] (38-203)
  IPR006045 Cupin 1 [PF00190] (365-506)
  IPR006045 Cupin 1 [SM00835] (35-283)
  IPR006045 Cupin 1 [SM00835] (358-507)
  IPR011051 RmlC-like cupin domain superfamily [SSF51182] (5-515)
  IPR014710 RmlC-like jelly roll fold [G3DSA:2.60.120.10] (21-219)
  IPR014710 RmlC-like jelly roll fold [G3DSA:2.60.120.10] (224-360)
  IPR014710 RmlC-like jelly roll fold [G3DSA:2.60.120.10] (361-528)
  IPR022379 11-S seed storage protein, conserved site [PS00305] (345-367)
  IPR050253 Seed Storage and Functional Proteins [PTHR31189] (10-522)

Solvent-accessible surface area: 19270 Å² total; per-residue (Å²): 67,34,136,56,114,154,47,137,154,81,10,37,121,17,156,118,0,54,25,35,126,19,72,44,117,31,85,16,86,2,0,28,6,11,0,2,33,15,78,54,58,6,2,71,1,0,5,4,0,0,5,44,13,7,0,105,119,33,0,32,14,32,38,4,60,3,12,1,0,3,0,5,0,0,38,63,6,114,0,31,0,2,6,70,48,115,80,24,53,51,54,54,112,60,85,55,209,212,139,90,103,73,39,40,34,68,8,26,67,0,56,56,0,1,0,0,0,2,23,48,40,9,14,2,35,1,3,0,38,62,110,71,53,0,11,2,0,13,0,1,0,10,7,6,97,57,14,175,90,87,93,26,2,44,10,59,13,53,27,4,21,19,86,37,8,0,80,133,19,60,231,78,8,63,41,33,71,99,76,51,121,124,7,35,136,76,98,153,38,106,74,165,90,88,4,56,84,54,49,8,89,100,51,76,114,130,51,0,6,0,21,60,31,241,55,11,53,192,51,45,37,166,65,89,71,120,77,135,17,43,54,84,2,51,67,44,2,8,107,26,202,59,45,86,44,131,27,82,123,0,0,13,7,19,16,0,22,9,124,67,1,114,22,0,92,163,3,4,0,0,0,9,16,0,27,6,58,121,65,0,56,16,3,52,13,58,3,54,52,3,18,3,0,21,8,0,14,131,12,98,0,59,9,64,0,50,17,115,117,55,78,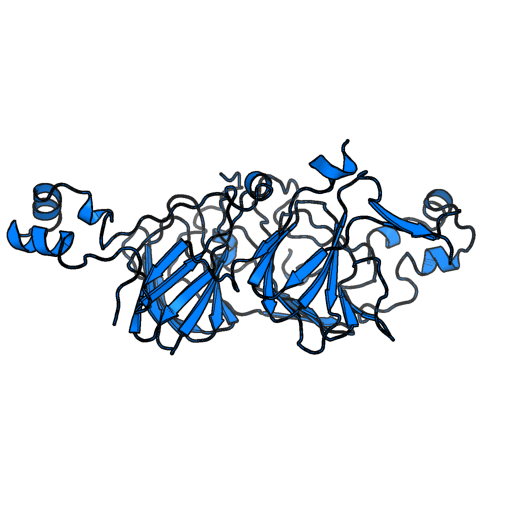139,3,3,59,73,58,1,82,95,15,56,0,0,0,0,2,80,84,24,22,10,17,10,80,0,45,16,75,30,8,21,19,0,4,0,6,4,7,0,114,17,52,37,17,16,52,36,6,69,91,2,60,26,25,105,53,84,41,123,67,0,9,126,74,121,69,57,82,131,56,79,0,101,83,96,37,90,111,34,89,78,100,34,2,38,35,110

CATH classification: 2.60.120.10 (+1 more: 2.60.120.10)

Foldseek 3Di:
DFDFDAFDPCLPPFPFFDWWFFDDWADADFWIKTWTQCPDSLNSRQQKTKMKTKGAAQKKLAKWFKLFKKKKAWLAAKWKKDKADPPADFDFWDPDCVPTDDTHHDIDIDGHQKIFIHDHPIMMMITGNDHMITMMMMMTNQRGPSRPDHSQIFIQGQAADADTPNPVNPCFHPLLPDDLVVVCVVVVPPPSVVSCRSRNVVDDNHNDSMHGDVVHDDDDDVVCNVPVSPQDGMDGAAVDPDFPDDDPQFKGKHKAFCVNRVCNQVNFKIKMKMKTAAQKKQAWKFKQPWKKKKAWSAAWKFKWKADPVRDTNDTGIQDHSIITIHRHPIIMMIHTNDRMTIIMIMIRGRDIDMAGCAEPPHPLLPDPLVVQCVVVVHPSVVSCCRNPVHHDPRMGGD

B-factor: mean 36.22, std 12.45, range [15.84, 87.2]

Sequence (398 aa):
ISFRQQPEENACQFQQRLNAQRPDNRIESEGGYIETWNPNNQEFECAGVALSRRLVLRRNALRRPFYSNAPQEIFIQQGRGYFGLIFPGCPSTYEEPAQQQQQDSHQKVHRFNEGDLIAVPTGVAFWLYNDHDDTDVVAVSSLTDTNNNNDNQLDQFPRRFNLAGNHEEQEEFLRYQQGNIFSGFTPEFLLAQAFQVDDRQIVQNLLRGENNESEEQQGAIVTVRGGLRILSPGIEETICTATVKKNIGRNRRSPDIYNPQAGSLKTANELNNLLIILRWLGLSAEEYGNLYRNALFVPHYNNTNAHSSIIYALRGRAHVQVVDSNGNRVYDEELQEGHVLVVPQNFAVAGKSQSDNFEYVAFKTDSRPSIANLAGENSVIDNLPEEVVANSYGLPREQARQLKNNNPFKFFVVPP